Protein AF-A0A2V7XX82-F1 (afdb_monomer)

Structure (mmCIF, N/CA/C/O backbone):
data_AF-A0A2V7XX82-F1
#
_entry.id   AF-A0A2V7XX82-F1
#
loop_
_atom_site.group_PDB
_atom_site.id
_atom_site.type_symbol
_atom_site.label_atom_id
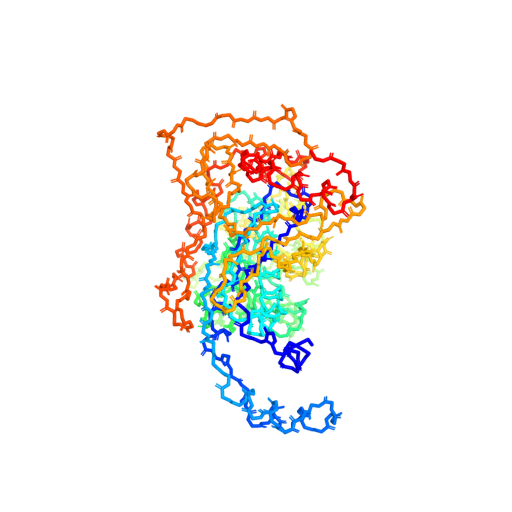_atom_site.label_alt_id
_atom_site.label_comp_id
_atom_site.label_asym_id
_atom_site.label_entity_id
_atom_site.label_seq_id
_atom_site.pdbx_PDB_ins_code
_atom_site.Cartn_x
_atom_site.Cartn_y
_atom_site.Cartn_z
_atom_site.occupancy
_atom_site.B_iso_or_equiv
_atom_site.auth_seq_id
_atom_site.auth_comp_id
_atom_site.auth_asym_id
_atom_site.auth_atom_id
_atom_site.pdbx_PDB_model_num
ATOM 1 N N . MET A 1 1 ? -18.265 -14.428 17.855 1.00 93.44 1 MET A N 1
ATOM 2 C CA . MET A 1 1 ? -18.235 -13.269 18.781 1.00 93.44 1 MET A CA 1
ATOM 3 C C . MET A 1 1 ? -19.497 -12.427 18.687 1.00 93.44 1 MET A C 1
ATOM 5 O O . MET A 1 1 ? -20.128 -12.269 19.720 1.00 93.44 1 MET A O 1
ATOM 9 N N . ALA A 1 2 ? -19.913 -11.972 17.496 1.00 95.81 2 ALA A N 1
ATOM 10 C CA . ALA A 1 2 ? -21.156 -11.205 17.305 1.00 95.81 2 ALA A CA 1
ATOM 11 C C . ALA A 1 2 ? -22.375 -11.819 18.026 1.00 95.81 2 ALA A C 1
ATOM 13 O O . ALA A 1 2 ? -22.954 -11.179 18.899 1.00 95.81 2 ALA A O 1
ATOM 14 N N . TYR A 1 3 ? -22.669 -13.102 17.776 1.00 97.31 3 TYR A N 1
ATOM 15 C CA . TYR A 1 3 ? -23.743 -13.819 18.478 1.00 97.31 3 TYR A CA 1
ATOM 16 C C . TYR A 1 3 ? -23.570 -13.850 20.006 1.00 97.31 3 TYR A C 1
ATOM 18 O O . TYR A 1 3 ? -24.536 -13.737 20.749 1.00 97.31 3 TYR A O 1
ATOM 26 N N . GLY A 1 4 ? -22.331 -13.954 20.496 1.00 97.62 4 GLY A N 1
ATOM 27 C CA . GLY A 1 4 ? -22.029 -13.935 21.928 1.00 97.62 4 GLY A CA 1
ATOM 28 C C . GLY A 1 4 ? -22.307 -12.577 22.576 1.00 97.62 4 GLY A C 1
ATOM 29 O O . GLY A 1 4 ? -22.871 -12.535 23.669 1.00 97.62 4 GLY A O 1
ATOM 30 N N . TYR A 1 5 ? -21.971 -11.469 21.905 1.00 97.69 5 TYR A N 1
ATOM 31 C CA . TYR A 1 5 ? -22.345 -10.129 22.370 1.00 97.69 5 TYR A CA 1
ATOM 32 C C . TYR A 1 5 ? -23.859 -9.951 22.393 1.00 97.69 5 TYR A C 1
ATOM 34 O O . TYR A 1 5 ? -24.399 -9.534 23.411 1.00 97.69 5 TYR A O 1
ATOM 42 N N . TRP A 1 6 ? -24.540 -10.363 21.326 1.00 97.56 6 TRP A N 1
ATOM 43 C CA . TRP A 1 6 ? -25.997 -10.308 21.234 1.00 97.56 6 TRP A CA 1
ATOM 44 C C . TRP A 1 6 ? -26.681 -11.115 22.344 1.00 97.56 6 TRP A C 1
ATOM 46 O O . TRP A 1 6 ? -27.465 -10.586 23.125 1.00 97.56 6 TRP A O 1
ATOM 56 N N . ARG A 1 7 ? -26.284 -12.378 22.527 1.00 96.88 7 ARG A N 1
ATOM 57 C CA . ARG A 1 7 ? -26.853 -13.271 23.549 1.00 96.88 7 ARG A CA 1
ATOM 58 C C . ARG A 1 7 ? -26.525 -12.838 24.982 1.00 96.88 7 ARG A C 1
ATOM 60 O O . ARG A 1 7 ? -27.228 -13.230 25.907 1.00 96.88 7 ARG A O 1
ATOM 67 N N . SER A 1 8 ? -25.468 -12.050 25.185 1.00 96.88 8 SER A N 1
ATOM 68 C CA . SER A 1 8 ? -25.118 -11.474 26.494 1.00 96.88 8 SER A CA 1
ATOM 69 C C . SER A 1 8 ? -25.683 -10.067 26.722 1.00 96.88 8 SER A C 1
ATOM 71 O O . SER A 1 8 ? -25.389 -9.470 27.757 1.00 96.88 8 SER A O 1
ATOM 73 N N . GLY A 1 9 ? -26.484 -9.535 25.789 1.00 95.81 9 GLY A N 1
ATOM 74 C CA . GLY A 1 9 ? -27.060 -8.189 25.881 1.00 95.81 9 GLY A CA 1
ATOM 75 C C . GLY A 1 9 ? -26.019 -7.070 25.805 1.00 95.81 9 GLY A C 1
ATOM 76 O O . GLY A 1 9 ? -26.226 -5.995 26.364 1.00 95.81 9 GLY A O 1
ATOM 77 N N . LYS A 1 10 ? -24.871 -7.341 25.175 1.00 96.19 10 LYS A N 1
ATOM 78 C CA . LYS A 1 10 ? -23.756 -6.399 25.000 1.00 96.19 10 LYS A CA 1
ATOM 79 C C . LYS A 1 10 ? -23.666 -5.816 23.601 1.00 96.19 10 LYS A C 1
ATOM 81 O O . LYS A 1 10 ? -22.853 -4.931 23.386 1.00 96.19 10 LYS A O 1
ATOM 86 N N . ASP A 1 11 ? -24.459 -6.298 22.651 1.00 94.69 11 ASP A N 1
ATOM 87 C CA . ASP A 1 11 ? -24.447 -5.875 21.246 1.00 94.69 11 ASP A CA 1
ATOM 88 C C . ASP A 1 11 ? -24.570 -4.359 21.054 1.00 94.69 11 ASP A C 1
ATOM 90 O O . ASP A 1 11 ? -24.011 -3.828 20.095 1.00 94.69 11 ASP A O 1
ATOM 94 N N . ARG A 1 12 ? -25.244 -3.679 21.990 1.00 93.38 12 ARG A N 1
ATOM 95 C CA . ARG A 1 12 ? -25.478 -2.228 21.989 1.00 93.38 12 ARG A CA 1
ATOM 96 C C . ARG A 1 12 ? -24.470 -1.415 22.800 1.00 93.38 12 ARG A C 1
ATOM 98 O O . ARG A 1 12 ? -24.608 -0.197 22.848 1.00 93.38 12 ARG A O 1
ATOM 105 N N . ASP A 1 13 ? -23.507 -2.053 23.465 1.00 98.00 13 ASP A N 1
ATOM 106 C CA . ASP A 1 13 ? -22.412 -1.318 24.099 1.00 98.00 13 ASP A CA 1
ATOM 107 C C . ASP A 1 13 ? -21.611 -0.632 22.983 1.00 98.00 13 ASP A C 1
ATOM 109 O O . ASP A 1 13 ? -21.138 -1.304 22.062 1.00 98.00 13 ASP A O 1
ATOM 113 N N . ASP A 1 14 ? -21.434 0.686 23.057 1.00 98.44 14 ASP A N 1
ATOM 114 C CA . ASP A 1 14 ? -20.530 1.369 22.139 1.00 98.44 14 ASP A CA 1
ATOM 115 C C . ASP A 1 14 ? -19.093 0.958 22.460 1.00 98.44 14 ASP A C 1
ATOM 117 O O . ASP A 1 14 ? -18.689 0.877 23.622 1.00 98.44 14 ASP A O 1
ATOM 121 N N . ALA A 1 15 ? -18.296 0.713 21.434 1.00 98.50 15 ALA A N 1
ATOM 122 C CA . ALA A 1 15 ? -16.909 0.309 21.546 1.00 98.50 15 ALA A CA 1
ATOM 123 C C . ALA A 1 15 ? -16.034 1.168 20.641 1.00 98.50 15 ALA A C 1
ATOM 125 O O . ALA A 1 15 ? -16.459 1.576 19.562 1.00 98.50 15 ALA A O 1
ATOM 126 N N . ILE A 1 16 ? -14.798 1.401 21.082 1.00 98.81 16 ILE A N 1
ATOM 127 C CA . ILE A 1 16 ? -13.757 2.035 20.275 1.00 98.81 16 ILE A CA 1
ATOM 128 C C . ILE A 1 16 ? -12.698 0.993 19.961 1.00 98.81 16 ILE A C 1
ATOM 130 O O . ILE A 1 16 ? -12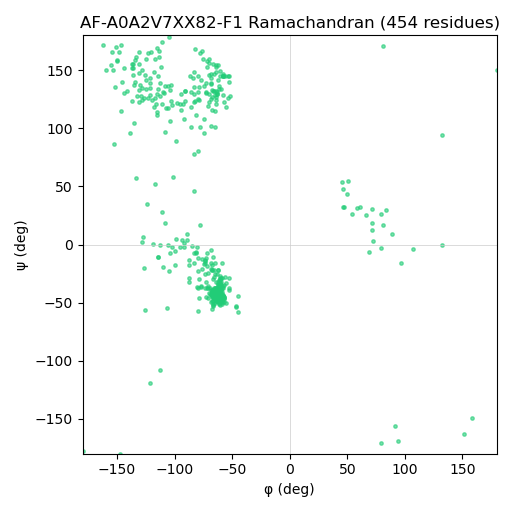.070 0.439 20.869 1.00 98.81 16 ILE A O 1
ATOM 134 N N . PHE A 1 17 ? -12.485 0.755 18.674 1.00 98.88 17 PHE A N 1
ATOM 135 C CA . PHE A 1 17 ? -11.417 -0.093 18.178 1.00 98.88 17 PHE A CA 1
ATOM 136 C C . PHE A 1 17 ? -10.449 0.688 17.300 1.00 98.88 17 PHE A C 1
ATOM 138 O O . PHE A 1 17 ? -10.845 1.598 16.575 1.00 98.88 17 PHE A O 1
ATOM 145 N N . HIS A 1 18 ? -9.184 0.275 17.332 1.00 98.81 18 HIS A N 1
ATOM 146 C CA . HIS A 1 18 ? -8.126 0.835 16.499 1.00 98.81 18 HIS A CA 1
ATOM 147 C C . HIS A 1 18 ? -7.423 -0.256 15.700 1.00 98.81 18 HIS A C 1
ATOM 149 O O . HIS A 1 18 ? -7.026 -1.275 16.271 1.00 98.81 18 HIS A O 1
ATOM 155 N N . LEU A 1 19 ? -7.221 -0.001 14.408 1.00 98.81 19 LEU A N 1
ATOM 156 C CA . LEU A 1 19 ? -6.342 -0.757 13.523 1.00 98.81 19 LEU A CA 1
ATOM 157 C C . LEU A 1 19 ? -4.980 -0.065 13.470 1.00 98.81 19 LEU A C 1
ATOM 159 O O . LEU A 1 19 ? -4.902 1.091 13.070 1.00 98.81 19 LEU A O 1
ATOM 163 N N . TYR A 1 20 ? -3.912 -0.760 13.849 1.00 98.69 20 TYR A N 1
ATOM 164 C CA . TYR A 1 20 ? -2.534 -0.256 13.779 1.00 98.69 20 TYR A CA 1
ATOM 165 C C . TYR A 1 20 ? -1.547 -1.408 13.572 1.00 98.69 20 TYR A C 1
ATOM 167 O O . TYR A 1 20 ? -1.914 -2.569 13.726 1.00 98.69 20 TYR A O 1
ATOM 175 N N . PHE A 1 21 ? -0.280 -1.123 13.278 1.00 98.25 21 PHE A N 1
ATOM 176 C CA . PHE A 1 21 ? 0.792 -2.128 13.197 1.00 98.25 21 PHE A CA 1
ATOM 177 C C . PHE A 1 21 ? 1.910 -1.830 14.202 1.00 98.25 21 PHE A C 1
ATOM 179 O O . PHE A 1 21 ? 1.933 -0.765 14.811 1.00 98.25 21 PHE A O 1
ATOM 186 N N . ARG A 1 22 ? 2.801 -2.795 14.458 1.00 95.25 22 ARG A N 1
ATOM 187 C CA . ARG A 1 22 ? 3.797 -2.697 15.549 1.00 95.25 22 ARG A CA 1
ATOM 188 C C . ARG A 1 22 ? 5.217 -2.407 15.090 1.00 95.25 22 ARG A C 1
ATOM 190 O O . ARG A 1 22 ? 6.015 -1.930 15.885 1.00 95.25 22 ARG A O 1
ATOM 197 N N . GLU A 1 23 ? 5.534 -2.714 13.841 1.00 95.75 23 GLU A N 1
ATOM 198 C CA . GLU A 1 23 ? 6.872 -2.567 13.274 1.00 95.75 23 GLU A CA 1
ATOM 199 C C . GLU A 1 23 ? 6.728 -2.167 11.808 1.00 95.75 23 GLU A C 1
ATOM 201 O O . GLU A 1 23 ? 5.832 -2.659 11.121 1.00 95.75 23 GLU A O 1
ATOM 206 N N . ASN A 1 24 ? 7.578 -1.256 11.331 1.00 97.31 24 ASN A N 1
ATOM 207 C CA . ASN A 1 24 ? 7.623 -0.960 9.902 1.00 97.31 24 ASN A CA 1
ATOM 208 C C . ASN A 1 24 ? 8.047 -2.223 9.139 1.00 97.31 24 ASN A C 1
ATOM 210 O O . ASN A 1 24 ? 8.938 -2.935 9.609 1.00 97.31 24 ASN A O 1
ATOM 214 N N . PRO A 1 25 ? 7.466 -2.496 7.961 1.00 97.88 25 PRO A N 1
ATOM 215 C CA . PRO A 1 25 ? 7.850 -3.654 7.177 1.00 97.88 25 PRO A CA 1
ATOM 216 C C . PRO A 1 25 ? 9.240 -3.463 6.553 1.00 97.88 25 PRO A C 1
ATOM 218 O O . PRO A 1 25 ? 9.701 -2.335 6.340 1.00 97.88 25 PRO A O 1
ATOM 221 N N . PHE A 1 26 ? 9.883 -4.579 6.207 1.00 97.69 26 PHE A N 1
ATOM 222 C CA . PHE A 1 26 ? 11.164 -4.645 5.490 1.00 97.69 26 PHE A CA 1
ATOM 223 C C . PHE A 1 26 ? 12.326 -3.984 6.249 1.00 97.69 26 PHE A C 1
ATOM 225 O O . PHE A 1 26 ? 13.178 -3.331 5.630 1.00 97.69 26 PHE A O 1
ATOM 232 N N . ASP A 1 27 ? 12.282 -4.045 7.587 1.00 95.44 27 ASP A N 1
ATOM 233 C CA . ASP A 1 27 ? 13.167 -3.306 8.501 1.00 95.44 27 ASP A CA 1
ATOM 234 C C . ASP A 1 27 ? 13.296 -1.814 8.124 1.00 95.44 27 ASP A C 1
ATOM 236 O O . ASP A 1 27 ? 14.343 -1.178 8.268 1.00 95.44 27 ASP A O 1
ATOM 240 N N . GLY A 1 28 ? 12.215 -1.258 7.563 1.00 96.44 28 GLY A N 1
ATOM 241 C CA . GLY A 1 28 ? 12.166 0.074 6.982 1.00 96.44 28 GLY A CA 1
ATOM 242 C C . GLY A 1 28 ? 11.962 1.192 8.002 1.00 96.44 28 GLY A C 1
ATOM 243 O O . GLY A 1 28 ? 11.621 0.982 9.166 1.00 96.44 28 GLY A O 1
ATOM 244 N N . GLY A 1 29 ? 12.146 2.431 7.545 1.00 96.88 29 GLY A N 1
ATOM 245 C CA . GLY A 1 29 ? 11.918 3.610 8.381 1.00 96.88 29 GLY A CA 1
ATOM 246 C C . GLY A 1 29 ? 10.482 4.125 8.370 1.00 96.88 29 GLY A C 1
ATOM 247 O O . GLY A 1 29 ? 10.151 4.937 9.226 1.00 96.88 29 GLY A O 1
ATOM 248 N N . TYR A 1 30 ? 9.634 3.669 7.444 1.00 98.25 30 TYR A N 1
ATOM 249 C CA . TYR A 1 30 ? 8.275 4.178 7.255 1.00 98.25 30 TYR A CA 1
ATOM 250 C C . TYR A 1 30 ? 7.346 3.138 6.613 1.00 98.25 30 TYR A C 1
ATOM 252 O O . TYR A 1 30 ? 7.813 2.166 6.016 1.00 98.25 30 TYR A O 1
ATOM 260 N N . THR A 1 31 ? 6.039 3.400 6.679 1.00 98.75 31 THR A N 1
ATOM 261 C CA . THR A 1 31 ? 4.980 2.682 5.952 1.00 98.75 31 THR A CA 1
ATOM 262 C C . THR A 1 31 ? 4.096 3.693 5.212 1.00 98.75 31 THR A C 1
ATOM 264 O O . THR A 1 31 ? 3.964 4.832 5.652 1.00 98.75 31 TH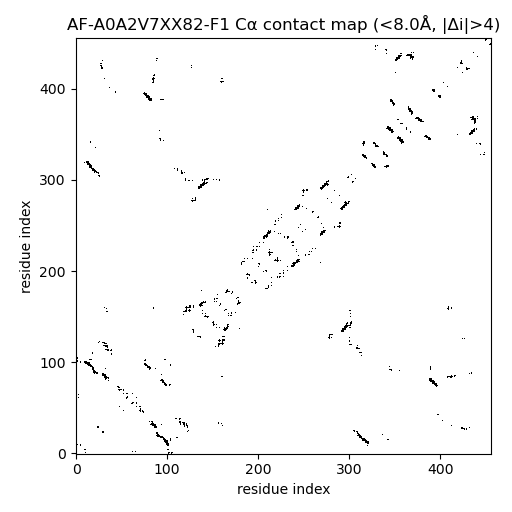R A O 1
ATOM 267 N N . ILE A 1 32 ? 3.502 3.322 4.078 1.00 98.88 32 ILE A N 1
ATOM 268 C CA . ILE A 1 32 ? 2.518 4.141 3.352 1.00 98.88 32 ILE A CA 1
ATOM 269 C C . ILE A 1 32 ? 1.120 3.585 3.608 1.00 98.88 32 ILE A C 1
ATOM 271 O O . ILE A 1 32 ? 0.869 2.420 3.313 1.00 98.88 32 ILE A O 1
ATOM 275 N N . ALA A 1 33 ? 0.205 4.414 4.115 1.00 98.88 33 ALA A N 1
ATOM 276 C CA . ALA A 1 33 ? -1.193 4.031 4.282 1.00 98.88 33 ALA A CA 1
ATOM 277 C C . ALA A 1 33 ? -1.877 3.860 2.916 1.00 98.88 33 ALA A C 1
ATOM 279 O O . ALA A 1 33 ? -1.881 4.783 2.095 1.00 98.88 33 ALA A O 1
ATOM 280 N N . ALA A 1 34 ? -2.472 2.691 2.686 1.00 98.88 34 ALA A N 1
ATOM 281 C CA . ALA A 1 34 ? -3.270 2.383 1.503 1.00 98.88 34 ALA A CA 1
ATOM 282 C C . ALA A 1 34 ? -4.373 1.357 1.825 1.00 98.88 34 ALA A C 1
ATOM 284 O O . ALA A 1 34 ? -4.276 0.601 2.794 1.00 98.88 34 ALA A O 1
ATOM 285 N N . GLY A 1 35 ? -5.419 1.336 0.998 1.00 98.50 35 GLY A N 1
ATOM 286 C CA . GLY A 1 35 ? -6.581 0.447 1.092 1.00 98.50 35 GLY A CA 1
ATOM 287 C C . GLY A 1 35 ? -7.877 1.114 1.560 1.00 98.50 35 GLY A C 1
ATOM 288 O O . GLY A 1 35 ? -8.920 0.465 1.566 1.00 98.50 35 GLY A O 1
ATOM 289 N N . LEU A 1 36 ? -7.855 2.403 1.921 1.00 98.75 36 LEU A N 1
ATOM 290 C CA . LEU A 1 36 ? -9.043 3.094 2.440 1.00 98.75 36 LEU A CA 1
ATOM 291 C C . LEU A 1 36 ? -10.196 3.139 1.427 1.00 98.75 36 LEU A C 1
ATOM 293 O O . LEU A 1 36 ? -11.342 2.957 1.823 1.00 98.75 36 LEU A O 1
ATOM 297 N N . GLU A 1 37 ? -9.921 3.337 0.135 1.00 98.25 37 GLU A N 1
ATOM 298 C CA . GLU A 1 37 ? -10.969 3.294 -0.891 1.00 98.25 37 GLU A CA 1
ATOM 299 C C . GLU A 1 37 ? -11.705 1.943 -0.919 1.00 98.25 37 GLU A C 1
ATOM 301 O O . GLU A 1 37 ? -12.931 1.904 -0.995 1.00 98.25 37 GLU A O 1
ATOM 306 N N . GLU A 1 38 ? -10.977 0.829 -0.809 1.00 97.69 38 GLU A N 1
ATOM 307 C CA . GLU A 1 38 ? -11.576 -0.511 -0.781 1.00 97.69 38 GLU A CA 1
ATOM 308 C C . GLU A 1 38 ? -12.331 -0.760 0.533 1.00 97.69 38 GLU A C 1
ATOM 310 O O . GLU A 1 38 ? -13.429 -1.314 0.512 1.00 97.69 38 GLU A O 1
ATOM 315 N N . VAL A 1 39 ? -11.814 -0.259 1.662 1.00 98.62 39 VAL A N 1
ATOM 316 C CA . VAL A 1 39 ? -12.539 -0.240 2.943 1.00 98.62 39 VAL A CA 1
ATOM 317 C C . VAL A 1 39 ? -13.869 0.503 2.815 1.00 98.62 39 VAL A C 1
ATOM 319 O O . VAL A 1 39 ? -14.890 -0.001 3.274 1.00 98.62 39 VAL A O 1
ATOM 322 N N . VAL A 1 40 ? -13.881 1.678 2.183 1.00 98.69 40 VAL A N 1
ATOM 323 C CA . VAL A 1 40 ? -15.104 2.465 1.975 1.00 98.69 40 VAL A CA 1
ATOM 324 C C . VAL A 1 40 ? -16.120 1.677 1.149 1.00 98.69 40 VAL A C 1
ATOM 326 O O . VAL A 1 40 ? -17.261 1.545 1.583 1.00 98.69 40 VAL A O 1
ATOM 329 N N . ARG A 1 41 ? -15.702 1.086 0.021 1.00 97.44 41 ARG A N 1
ATOM 330 C CA . ARG A 1 41 ? -16.583 0.264 -0.829 1.00 97.44 41 ARG A CA 1
ATOM 331 C C . ARG A 1 41 ? -17.143 -0.953 -0.080 1.00 97.44 41 ARG A C 1
ATOM 333 O O . ARG A 1 41 ? -18.327 -1.264 -0.211 1.00 97.44 41 ARG A O 1
ATOM 340 N N . TYR A 1 42 ? -16.316 -1.624 0.724 1.00 98.00 42 TYR A N 1
ATOM 341 C CA . TYR A 1 42 ? -16.746 -2.738 1.575 1.00 98.00 42 TYR A CA 1
ATOM 342 C C . TYR A 1 42 ? -17.800 -2.294 2.600 1.00 98.00 42 TYR A C 1
ATOM 344 O O . TYR A 1 42 ? -18.836 -2.934 2.742 1.00 98.00 42 TYR A O 1
ATOM 352 N N . LEU A 1 43 ? -17.569 -1.175 3.287 1.00 98.31 43 LEU A N 1
ATOM 353 C CA . LEU A 1 43 ? -18.476 -0.669 4.319 1.00 98.31 43 LEU A CA 1
ATOM 354 C C . LEU A 1 43 ? -19.806 -0.158 3.747 1.00 98.31 43 LEU A C 1
ATOM 356 O O . LEU A 1 43 ? -20.845 -0.387 4.357 1.00 98.31 43 LEU A O 1
ATOM 360 N N . GLU A 1 44 ? -19.794 0.491 2.578 1.00 97.69 44 GLU A N 1
ATOM 361 C CA . GLU A 1 44 ? -21.013 0.944 1.884 1.00 97.69 44 GLU A CA 1
ATOM 362 C C . GLU A 1 44 ? -21.888 -0.225 1.404 1.00 97.69 44 GLU A C 1
ATOM 364 O O . GLU A 1 44 ? -23.105 -0.081 1.301 1.00 97.69 44 GLU A O 1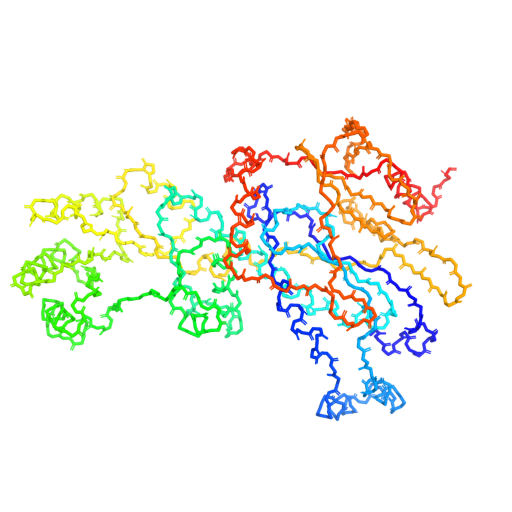
ATOM 369 N N . SER A 1 45 ? -21.280 -1.382 1.130 1.00 96.25 45 SER A N 1
ATOM 370 C CA . SER A 1 45 ? -21.973 -2.598 0.688 1.00 96.25 45 SER A CA 1
ATOM 371 C C . SER A 1 45 ? -22.220 -3.610 1.810 1.00 96.25 45 SER A C 1
ATOM 373 O O . SER A 1 45 ? -22.736 -4.695 1.544 1.00 96.25 45 SER A O 1
ATOM 375 N N . LEU A 1 46 ? -21.886 -3.272 3.062 1.00 96.88 46 LEU A N 1
ATOM 376 C CA . LEU A 1 46 ? -21.999 -4.182 4.197 1.00 96.88 46 LEU A CA 1
ATOM 377 C C . LEU A 1 46 ? -23.468 -4.477 4.531 1.00 96.88 46 LEU A C 1
ATOM 379 O O . LEU A 1 46 ? -24.152 -3.692 5.192 1.00 96.88 46 LEU A O 1
ATOM 383 N N . GLN A 1 47 ? -23.922 -5.651 4.113 1.00 96.81 47 GLN A N 1
ATOM 384 C CA . GLN A 1 47 ? -25.228 -6.216 4.429 1.00 96.81 47 GLN A CA 1
ATOM 385 C C . GLN A 1 47 ? -25.147 -7.742 4.349 1.00 96.81 47 GLN A C 1
ATOM 387 O O . GLN A 1 47 ? -24.367 -8.273 3.561 1.00 96.81 47 GLN A O 1
ATOM 392 N N . PHE A 1 48 ? -25.956 -8.441 5.143 1.00 97.56 48 PHE A N 1
ATOM 393 C CA . PHE A 1 48 ? -26.105 -9.889 5.015 1.00 97.56 48 PHE A CA 1
ATOM 394 C C . PHE A 1 48 ? -27.162 -10.187 3.954 1.00 97.56 48 PHE A C 1
ATOM 396 O O . PHE A 1 48 ? -28.316 -9.775 4.089 1.00 97.56 48 PHE A O 1
ATOM 403 N N . GLY A 1 49 ? -26.757 -10.867 2.882 1.00 96.75 49 GLY A N 1
ATOM 404 C CA . GLY A 1 49 ? -27.666 -11.327 1.842 1.00 96.75 49 GLY A CA 1
ATOM 405 C C . GLY A 1 49 ? -28.460 -12.556 2.281 1.00 96.75 49 GLY A C 1
ATOM 406 O O . GLY A 1 49 ? -28.123 -13.226 3.258 1.00 96.75 49 GLY A O 1
ATOM 407 N N . ARG A 1 50 ? -29.509 -12.891 1.522 1.00 97.19 50 ARG A N 1
ATOM 408 C CA . ARG A 1 50 ? -30.320 -14.083 1.800 1.00 97.19 50 ARG A CA 1
ATOM 409 C C . ARG A 1 50 ? -29.476 -15.362 1.788 1.00 97.19 50 ARG A C 1
ATOM 411 O O . ARG A 1 50 ? -29.578 -16.152 2.720 1.00 97.19 50 ARG A O 1
ATOM 418 N N . ASP A 1 51 ? -28.597 -15.497 0.798 1.00 98.12 51 ASP A N 1
ATOM 419 C CA . ASP A 1 51 ? -27.708 -16.654 0.655 1.00 98.12 51 ASP A CA 1
ATOM 420 C C . ASP A 1 51 ? -26.733 -16.786 1.841 1.00 98.12 51 ASP A C 1
ATOM 422 O O . ASP A 1 51 ? -26.480 -17.896 2.312 1.00 98.12 51 ASP A O 1
ATOM 426 N N . ASP A 1 52 ? -26.235 -15.663 2.381 1.00 97.69 52 ASP A N 1
ATOM 427 C CA . ASP A 1 52 ? -25.373 -15.659 3.571 1.00 97.69 52 ASP A CA 1
ATOM 428 C C . ASP A 1 52 ? -26.130 -16.185 4.796 1.00 97.69 52 ASP A C 1
ATOM 430 O O . ASP A 1 52 ? -25.619 -17.013 5.551 1.00 97.69 52 ASP A O 1
ATOM 434 N N . LEU A 1 53 ? -27.362 -15.707 4.998 1.00 98.25 53 LEU A N 1
ATOM 435 C CA . LEU A 1 53 ? -28.210 -16.093 6.126 1.00 98.25 53 LEU A CA 1
ATOM 436 C C . LEU A 1 53 ? -28.648 -17.557 6.032 1.00 98.25 53 LEU A C 1
ATOM 438 O O . LEU A 1 53 ? -28.604 -18.267 7.038 1.00 98.25 53 LEU A O 1
ATOM 442 N N . ASP A 1 54 ? -29.017 -18.018 4.835 1.00 98.25 54 ASP A N 1
ATOM 443 C CA . ASP A 1 54 ? -29.370 -19.415 4.582 1.00 98.25 54 ASP A CA 1
ATOM 444 C C . ASP A 1 54 ? -28.164 -20.331 4.853 1.00 98.25 54 ASP A C 1
ATOM 446 O O . ASP A 1 54 ? -28.300 -21.353 5.530 1.00 98.25 54 ASP A O 1
ATOM 450 N N . PHE A 1 55 ? -26.955 -19.932 4.439 1.00 98.44 55 PHE A N 1
ATOM 451 C CA . PHE A 1 55 ? -25.734 -20.649 4.802 1.00 98.44 55 PHE A CA 1
ATOM 452 C C . PHE A 1 55 ? -25.495 -20.661 6.319 1.00 98.44 55 PHE A C 1
ATOM 454 O O . PHE A 1 55 ? -25.269 -21.728 6.894 1.00 98.44 55 PHE A O 1
ATOM 461 N N . LEU A 1 56 ? -25.581 -19.515 7.000 1.00 98.19 56 LEU A N 1
ATOM 462 C CA . LEU A 1 56 ? -25.378 -19.439 8.452 1.00 98.19 56 LEU A CA 1
ATOM 463 C C . LEU A 1 56 ? -26.387 -20.296 9.231 1.00 98.19 56 LEU A C 1
ATOM 465 O O . LEU A 1 56 ? -26.017 -20.881 10.254 1.00 98.19 56 LEU A O 1
ATOM 469 N N . ALA A 1 57 ? -27.626 -20.416 8.745 1.00 98.06 57 ALA A N 1
ATOM 470 C CA . ALA A 1 57 ? -28.638 -21.299 9.321 1.00 98.06 57 ALA A CA 1
ATOM 471 C C . ALA A 1 57 ? -28.213 -22.776 9.268 1.00 98.06 57 ALA A C 1
ATOM 473 O O . ALA A 1 57 ? -28.383 -23.500 10.251 1.00 98.06 57 ALA A O 1
ATOM 474 N N . THR A 1 58 ? -27.581 -23.217 8.171 1.00 98.31 58 THR A N 1
ATOM 475 C CA . THR A 1 58 ? -27.135 -24.618 8.003 1.00 98.31 58 THR A CA 1
ATOM 476 C C . THR A 1 58 ? -26.089 -25.050 9.034 1.00 98.31 58 THR A C 1
ATOM 478 O O . THR A 1 58 ? -25.956 -26.240 9.323 1.00 98.31 58 THR A O 1
ATOM 481 N N . LEU A 1 59 ? -25.373 -24.095 9.639 1.00 97.81 59 LEU A N 1
ATOM 482 C CA . LEU A 1 59 ? -24.361 -24.379 10.655 1.00 97.81 59 LEU A CA 1
ATOM 483 C C . LEU A 1 59 ? -24.971 -24.830 11.991 1.00 97.81 59 LEU A C 1
ATOM 485 O O . LEU A 1 59 ? -24.257 -25.410 12.804 1.00 97.81 59 LEU A O 1
ATOM 489 N N . ASN A 1 60 ? -26.265 -24.578 12.239 1.00 96.25 60 ASN A N 1
ATOM 490 C CA . ASN A 1 60 ? -26.955 -24.880 13.505 1.00 96.25 60 ASN A CA 1
ATOM 491 C C . ASN A 1 60 ? -26.270 -24.281 14.757 1.00 96.25 60 ASN A C 1
ATOM 493 O O . ASN A 1 60 ? -26.398 -24.801 15.865 1.00 96.25 60 ASN A O 1
ATOM 497 N N . LEU A 1 61 ? -25.527 -23.180 14.588 1.00 97.19 61 LEU A N 1
ATOM 498 C CA . LEU A 1 61 ? -24.812 -22.480 15.668 1.00 97.19 61 LEU A CA 1
ATOM 499 C C . LEU A 1 61 ? -25.554 -21.239 16.188 1.00 97.19 61 LEU A C 1
ATOM 501 O O . LEU A 1 61 ? -25.227 -20.730 17.262 1.00 97.19 61 LEU A O 1
ATOM 505 N N . PHE A 1 62 ? -26.520 -20.730 15.424 1.00 97.50 62 PHE A N 1
ATOM 506 C CA . PHE A 1 62 ? -27.148 -19.427 15.632 1.00 97.50 62 PHE A CA 1
ATOM 507 C C . PHE A 1 62 ? -28.666 -19.565 15.740 1.00 97.50 62 PHE A C 1
ATOM 509 O O . PHE A 1 62 ? -29.265 -20.363 15.024 1.00 97.50 62 PHE A O 1
ATOM 516 N N . SER A 1 63 ? -29.291 -18.795 16.636 1.00 97.50 63 SER A N 1
ATOM 517 C CA . SER A 1 63 ? -30.752 -18.758 16.740 1.00 97.50 63 SER A CA 1
ATOM 518 C C . SER A 1 63 ? -31.373 -18.018 15.555 1.00 97.50 63 SER A C 1
ATOM 520 O O . SER A 1 63 ? -30.773 -17.091 15.010 1.00 97.50 63 SER A O 1
ATOM 522 N N . GLU A 1 64 ? -32.614 -18.362 15.208 1.00 96.88 64 GLU A N 1
ATOM 523 C CA . GLU A 1 64 ? -33.355 -17.650 14.160 1.00 96.88 64 GLU A CA 1
ATOM 524 C C . GLU A 1 64 ? -33.505 -16.150 14.453 1.00 96.88 64 GLU A C 1
ATOM 526 O O . GLU A 1 64 ? -33.402 -15.334 13.543 1.00 96.88 64 GLU A O 1
ATOM 531 N N . ASP A 1 65 ? -33.701 -15.771 15.721 1.00 97.50 65 ASP A N 1
ATOM 532 C CA . ASP A 1 65 ? -33.767 -14.362 16.133 1.00 97.50 65 ASP A CA 1
ATOM 533 C C . ASP A 1 65 ? -32.476 -13.604 15.819 1.00 97.50 65 ASP A C 1
ATOM 535 O O . ASP A 1 65 ? -32.516 -12.442 15.418 1.00 97.50 65 ASP A O 1
ATOM 539 N N . PHE A 1 66 ? -31.323 -14.258 15.979 1.00 98.00 66 PHE A N 1
ATOM 540 C CA . PHE A 1 66 ? -30.050 -13.644 15.638 1.00 98.00 66 PHE A CA 1
ATOM 541 C C . PHE A 1 66 ? -29.866 -13.530 14.125 1.00 98.00 66 PHE A C 1
ATOM 543 O O . PHE A 1 66 ? -29.354 -12.519 13.656 1.00 98.00 66 PHE A O 1
ATOM 550 N N . LEU A 1 67 ? -30.310 -14.524 13.351 1.00 98.12 67 LEU A N 1
ATOM 551 C CA . LEU A 1 67 ? -30.273 -14.440 11.889 1.00 98.12 67 LEU A CA 1
ATOM 552 C C . LEU A 1 67 ? -31.161 -13.296 11.373 1.00 98.12 67 LEU A C 1
ATOM 554 O O . LEU A 1 67 ? -30.702 -12.515 10.545 1.00 98.12 67 LEU A O 1
ATOM 558 N N . ARG A 1 68 ? -32.365 -13.116 11.936 1.00 96.94 68 ARG A N 1
ATOM 559 C CA . ARG A 1 68 ? -33.218 -11.940 11.671 1.00 96.94 68 ARG A CA 1
ATOM 560 C C . ARG A 1 68 ? -32.524 -10.631 12.054 1.00 96.94 68 ARG A C 1
ATOM 562 O O . ARG A 1 68 ? -32.554 -9.664 11.305 1.00 96.94 68 ARG A O 1
ATOM 569 N N . HIS A 1 69 ? -31.830 -10.606 13.192 1.00 96.50 69 HIS A N 1
ATOM 570 C CA . HIS A 1 69 ? -31.041 -9.440 13.593 1.00 96.50 69 HIS A CA 1
ATOM 571 C C . HIS A 1 69 ? -29.917 -9.100 12.594 1.00 96.50 69 HIS A C 1
ATOM 573 O O . HIS A 1 69 ? -29.636 -7.921 12.384 1.00 96.50 69 HIS A O 1
ATOM 579 N N . LEU A 1 70 ? -29.275 -10.101 11.978 1.00 97.56 70 LEU A N 1
ATOM 580 C CA . LEU A 1 70 ? -28.260 -9.886 10.941 1.00 97.56 70 LEU A CA 1
ATOM 581 C C . LEU A 1 70 ? -28.859 -9.377 9.621 1.00 97.56 70 LEU A C 1
ATOM 583 O O . LEU A 1 70 ? -28.230 -8.550 8.965 1.00 97.56 70 LEU A O 1
ATOM 587 N N . GLU A 1 71 ? -30.057 -9.829 9.248 1.00 97.31 71 GLU A N 1
ATOM 588 C CA . GLU A 1 71 ? -30.782 -9.371 8.049 1.00 97.31 71 GLU A CA 1
ATOM 589 C C . GLU A 1 71 ? -31.019 -7.849 8.067 1.00 97.31 71 GLU A C 1
ATOM 591 O O . GLU A 1 71 ? -30.748 -7.137 7.090 1.00 97.31 71 GLU A O 1
ATOM 596 N N . ASP A 1 72 ? -31.430 -7.330 9.225 1.00 95.50 72 ASP A N 1
ATOM 597 C CA . ASP A 1 72 ? -31.686 -5.904 9.450 1.00 95.50 72 ASP A CA 1
ATOM 598 C C . ASP A 1 72 ? -30.417 -5.090 9.744 1.00 95.50 72 ASP A C 1
ATOM 600 O O . ASP A 1 72 ? -30.460 -3.857 9.821 1.00 95.50 72 ASP A O 1
ATOM 604 N N . LEU A 1 73 ? -29.266 -5.748 9.919 1.00 96.31 73 LEU A N 1
ATOM 605 C CA . LEU A 1 73 ? -28.029 -5.075 10.288 1.00 96.31 73 LEU A CA 1
ATOM 606 C C . LEU A 1 73 ? -27.601 -4.125 9.170 1.00 96.31 73 LEU A C 1
ATOM 608 O O . LEU A 1 73 ? -27.348 -4.522 8.032 1.00 96.31 73 LEU A O 1
ATOM 612 N N . ARG A 1 74 ? -27.484 -2.845 9.516 1.00 96.06 74 ARG A N 1
ATOM 613 C CA . ARG A 1 74 ? -26.854 -1.814 8.692 1.00 96.06 74 ARG A CA 1
ATOM 614 C C . ARG A 1 74 ? -25.772 -1.136 9.505 1.00 96.06 74 ARG A C 1
ATOM 616 O O . ARG A 1 74 ? -25.914 -0.987 10.721 1.00 96.06 74 ARG A O 1
ATOM 623 N N . LEU A 1 75 ? -24.695 -0.741 8.830 1.00 97.44 75 LEU A N 1
ATOM 624 C CA . LEU A 1 75 ? -23.610 -0.016 9.472 1.00 97.44 75 LEU A CA 1
ATOM 625 C C . LEU A 1 75 ? -24.164 1.269 10.101 1.00 97.44 75 LEU A C 1
ATOM 627 O O . LEU A 1 75 ? -24.838 2.049 9.435 1.00 97.44 75 LEU A O 1
ATOM 631 N N . THR A 1 76 ? -23.869 1.485 11.377 1.00 97.94 76 THR A N 1
ATOM 632 C CA . THR A 1 76 ? -24.170 2.721 12.113 1.00 97.94 76 THR A CA 1
ATOM 633 C C . THR A 1 76 ? -22.941 3.277 12.827 1.00 97.94 76 THR A C 1
ATOM 635 O O . THR A 1 76 ? -23.036 4.303 13.494 1.00 97.94 76 THR A O 1
ATOM 638 N N . CYS A 1 77 ? -21.782 2.629 12.677 1.00 98.56 77 CYS A N 1
ATOM 639 C CA . CYS A 1 77 ? -20.530 3.084 13.265 1.00 98.56 77 CYS A CA 1
ATOM 640 C C . CYS A 1 77 ? -20.058 4.420 12.669 1.00 98.56 77 CYS A C 1
ATOM 642 O O . CYS A 1 77 ? -20.212 4.688 11.472 1.00 98.56 77 CYS A O 1
ATOM 644 N N . ASP A 1 78 ? -19.407 5.217 13.510 1.00 98.88 78 ASP A N 1
ATOM 645 C CA . ASP A 1 78 ? -18.506 6.283 13.097 1.00 98.88 78 ASP A CA 1
ATOM 646 C C . ASP A 1 78 ? -17.131 5.676 12.808 1.00 98.88 78 ASP A C 1
ATOM 648 O O . ASP A 1 78 ? -16.631 4.833 13.558 1.00 98.88 78 ASP A O 1
ATOM 652 N N . ILE A 1 79 ? -16.514 6.091 11.705 1.00 98.88 79 ILE A N 1
ATOM 653 C CA . ILE A 1 79 ? -15.199 5.594 11.296 1.00 98.88 79 ILE A CA 1
ATOM 654 C C . ILE A 1 79 ? -14.325 6.781 10.929 1.00 98.88 79 ILE A C 1
ATOM 656 O O . ILE A 1 79 ? -14.720 7.609 10.107 1.00 98.88 79 ILE A O 1
ATOM 660 N N . ASP A 1 80 ? -13.140 6.840 11.525 1.00 98.94 80 ASP A N 1
ATOM 661 C CA . ASP A 1 80 ? -12.069 7.763 11.165 1.00 98.94 80 ASP A CA 1
ATOM 662 C C . ASP A 1 80 ? -10.886 6.973 10.615 1.00 98.94 80 ASP A C 1
ATOM 664 O O . ASP A 1 80 ? -10.601 5.871 11.086 1.00 98.94 80 ASP A O 1
ATOM 668 N N . ALA A 1 81 ? -10.171 7.517 9.638 1.00 98.88 81 ALA A N 1
ATOM 669 C CA . ALA A 1 81 ? -8.986 6.863 9.096 1.00 98.88 81 ALA A CA 1
ATOM 670 C C . ALA A 1 81 ? -7.962 7.874 8.592 1.00 98.88 81 ALA A C 1
ATOM 672 O O . ALA A 1 81 ? -8.298 9.016 8.278 1.00 98.88 81 ALA A O 1
ATOM 673 N N . MET A 1 82 ? -6.712 7.435 8.487 1.00 98.75 82 MET A N 1
ATOM 674 C CA . MET A 1 82 ? -5.677 8.203 7.809 1.00 98.75 82 MET A CA 1
ATOM 675 C C . MET A 1 82 ? -5.902 8.176 6.287 1.00 98.75 82 MET A C 1
ATOM 677 O O . MET A 1 82 ? -6.060 7.088 5.726 1.00 98.75 82 MET A O 1
ATOM 681 N N . PRO A 1 83 ? -5.885 9.331 5.589 1.00 98.69 83 PRO A N 1
ATOM 682 C CA . PRO A 1 83 ? -5.996 9.368 4.131 1.00 98.69 83 PRO A CA 1
ATOM 683 C C . PRO A 1 83 ? -4.893 8.553 3.441 1.00 98.69 83 PRO A C 1
ATOM 685 O O . PRO A 1 83 ? -3.744 8.554 3.896 1.00 98.69 83 PRO A O 1
ATOM 688 N N . GLU A 1 84 ? -5.200 7.908 2.312 1.00 98.81 84 GLU A N 1
ATOM 689 C CA . GLU A 1 84 ? -4.202 7.134 1.557 1.00 98.81 84 GLU A CA 1
ATOM 690 C C . GLU A 1 84 ? -3.040 8.010 1.074 1.00 98.81 84 GLU A C 1
ATOM 692 O O . GLU A 1 84 ? -3.192 9.202 0.805 1.00 98.81 84 GLU A O 1
ATOM 697 N N . GLY A 1 85 ? -1.854 7.413 0.965 1.00 98.69 85 GLY A N 1
ATOM 698 C CA . GLY A 1 85 ? -0.618 8.128 0.647 1.00 98.69 85 GLY A CA 1
ATOM 699 C C . GLY A 1 85 ? -0.007 8.855 1.848 1.00 98.69 85 GLY A C 1
ATOM 700 O O . GLY A 1 85 ? 1.079 9.415 1.736 1.00 98.69 85 GLY A O 1
ATOM 701 N N . THR A 1 86 ? -0.646 8.836 3.018 1.00 98.75 86 THR A N 1
ATOM 702 C CA . THR A 1 86 ? -0.018 9.311 4.258 1.00 98.75 86 THR A CA 1
ATOM 703 C C . THR A 1 86 ? 1.129 8.375 4.648 1.00 98.75 86 THR A C 1
ATOM 705 O O . THR A 1 86 ? 0.973 7.154 4.630 1.00 98.75 86 THR A O 1
ATOM 708 N N . VAL A 1 87 ? 2.292 8.934 4.993 1.00 98.69 87 VAL A N 1
ATOM 709 C CA . VAL A 1 87 ? 3.370 8.172 5.643 1.00 98.69 87 VAL A CA 1
ATOM 710 C C . VAL A 1 87 ? 2.945 7.903 7.084 1.00 98.69 87 VAL A C 1
ATOM 712 O O . VAL A 1 87 ? 2.510 8.834 7.752 1.00 98.69 87 VAL A O 1
ATOM 715 N N . VAL A 1 88 ? 3.047 6.668 7.558 1.00 98.56 88 VAL A N 1
ATOM 716 C CA . VAL A 1 88 ? 2.570 6.229 8.877 1.00 98.56 88 VAL A CA 1
ATOM 717 C C . VAL A 1 88 ? 3.613 5.369 9.575 1.00 98.56 88 VAL A C 1
ATOM 719 O O . VAL A 1 88 ? 4.487 4.779 8.927 1.00 98.56 88 VAL A O 1
ATOM 722 N N . PHE A 1 89 ? 3.504 5.285 10.895 1.00 98.31 89 PHE A N 1
ATOM 723 C CA . PHE A 1 89 ? 4.487 4.634 11.749 1.00 98.31 89 PHE A CA 1
ATOM 724 C C . PHE A 1 89 ? 3.848 3.648 12.734 1.00 98.31 89 PHE A C 1
ATOM 726 O O . PHE A 1 89 ? 2.633 3.647 12.943 1.00 98.31 89 PHE A O 1
ATOM 733 N N . PRO A 1 90 ? 4.660 2.776 13.357 1.00 97.44 90 PRO A N 1
ATOM 734 C CA . PRO A 1 90 ? 4.170 1.839 14.350 1.00 97.44 90 PRO A CA 1
ATOM 735 C C . PRO A 1 90 ? 3.360 2.484 15.473 1.00 97.44 90 PRO A C 1
ATOM 737 O O . PRO A 1 90 ? 3.697 3.553 15.969 1.00 97.44 90 PRO A O 1
ATOM 740 N N . HIS A 1 91 ? 2.344 1.759 15.937 1.00 96.62 91 HIS A N 1
ATOM 741 C CA . HIS A 1 91 ? 1.430 2.120 17.025 1.00 96.62 91 HIS A CA 1
ATOM 742 C C . HIS A 1 91 ? 0.470 3.279 16.752 1.00 96.62 91 HIS A C 1
ATOM 744 O O . HIS A 1 91 ? -0.444 3.487 17.553 1.00 96.62 91 HIS A O 1
ATOM 750 N N . GLU A 1 92 ? 0.605 3.969 15.625 1.00 98.44 92 GLU A N 1
ATOM 751 C CA . GLU A 1 92 ? -0.367 4.954 15.170 1.00 98.44 92 GLU A CA 1
ATOM 752 C C . GLU A 1 92 ? -1.664 4.259 14.725 1.00 98.44 92 GLU A C 1
ATOM 754 O O . GLU A 1 92 ? -1.608 3.311 13.938 1.00 98.44 92 GLU A O 1
ATOM 759 N N . PRO A 1 93 ? -2.848 4.679 15.204 1.00 98.19 93 PRO A N 1
ATOM 760 C CA . PRO A 1 93 ? -4.112 4.186 14.667 1.00 98.19 93 PRO A CA 1
ATOM 761 C C . PRO A 1 93 ? -4.296 4.622 13.206 1.00 98.19 93 PRO A C 1
ATOM 763 O O . PRO A 1 93 ? -4.460 5.798 12.916 1.00 98.19 93 PRO A O 1
ATOM 766 N N . LEU A 1 94 ? -4.323 3.671 12.274 1.00 98.75 94 LEU A N 1
ATOM 767 C CA . LEU A 1 94 ? -4.619 3.924 10.858 1.00 98.75 94 LEU A CA 1
ATOM 768 C C . LEU A 1 94 ? -6.124 4.055 10.620 1.00 98.75 94 LEU A C 1
ATOM 770 O O . LEU A 1 94 ? -6.550 4.852 9.789 1.00 98.75 94 LEU A O 1
ATOM 774 N N . VAL A 1 95 ? -6.917 3.255 11.338 1.00 98.94 95 VAL A N 1
ATOM 775 C CA . VAL A 1 95 ? -8.385 3.269 11.301 1.00 98.94 95 VAL A CA 1
ATOM 776 C C . VAL A 1 95 ? -8.905 3.204 12.728 1.00 98.94 95 VAL A C 1
ATOM 778 O O . VAL A 1 95 ? -8.416 2.408 13.534 1.00 98.94 95 VAL A O 1
ATOM 781 N N . ARG A 1 96 ? -9.916 4.010 13.030 1.00 98.81 96 ARG A N 1
ATOM 782 C CA . ARG A 1 96 ? -10.648 4.021 14.291 1.00 98.81 96 ARG A CA 1
ATOM 783 C C . ARG A 1 96 ? -12.127 3.794 14.017 1.00 98.81 96 ARG A C 1
ATOM 785 O O . ARG A 1 96 ? -12.718 4.516 13.223 1.00 98.81 96 ARG A O 1
ATOM 792 N N . VAL A 1 97 ? -12.713 2.806 14.684 1.00 98.88 97 VAL A N 1
ATOM 793 C CA . VAL A 1 97 ? -14.130 2.442 14.554 1.00 98.88 97 VAL A CA 1
ATOM 794 C C . VAL A 1 97 ? -14.812 2.660 15.897 1.00 98.88 97 VAL A C 1
ATOM 796 O O . VAL A 1 97 ? -14.347 2.138 16.912 1.00 98.88 97 VAL A O 1
ATOM 799 N N . ILE A 1 98 ? -15.897 3.433 15.897 1.00 98.81 98 ILE A N 1
ATOM 800 C CA . ILE A 1 98 ? -16.673 3.809 17.079 1.00 98.81 98 ILE A CA 1
ATOM 801 C C . ILE A 1 98 ? -18.138 3.445 16.834 1.00 98.81 98 ILE A C 1
ATOM 803 O O . ILE A 1 98 ? -18.727 3.863 15.843 1.00 98.81 98 ILE A O 1
ATOM 807 N N . GLY A 1 99 ? -18.749 2.676 17.728 1.00 98.25 99 GLY A N 1
ATOM 808 C CA . GLY A 1 99 ? -20.177 2.351 17.655 1.00 98.25 99 GLY A CA 1
ATOM 809 C C . GLY A 1 99 ? -20.498 0.999 18.285 1.00 98.25 99 GLY A C 1
ATOM 810 O O . GLY A 1 99 ? -19.653 0.467 19.009 1.00 98.25 99 GLY A O 1
ATOM 811 N N . PRO A 1 100 ? -21.673 0.410 17.996 1.00 98.12 100 PRO A N 1
ATOM 812 C CA . PRO A 1 100 ? -22.101 -0.842 18.614 1.00 98.12 100 PRO A CA 1
ATOM 813 C C . PRO A 1 100 ? -21.048 -1.944 18.457 1.00 98.12 100 PRO A C 1
ATOM 815 O O . PRO A 1 100 ? -20.625 -2.256 17.339 1.00 98.12 100 PRO A O 1
ATOM 818 N N . ILE A 1 101 ? -20.631 -2.555 19.571 1.00 98.31 101 ILE A N 1
ATOM 819 C CA . ILE A 1 101 ? -19.522 -3.520 19.612 1.00 98.31 101 ILE A CA 1
ATOM 820 C C . ILE A 1 101 ? -19.728 -4.688 18.650 1.00 98.31 101 ILE A C 1
ATOM 822 O O . ILE A 1 101 ? -18.764 -5.187 18.077 1.00 98.31 101 ILE A O 1
ATOM 826 N N . LEU A 1 102 ? -20.979 -5.104 18.427 1.00 97.88 102 LEU A N 1
ATOM 827 C CA . LEU A 1 102 ? -21.301 -6.160 17.476 1.00 97.88 102 LEU A CA 1
ATOM 828 C C . LEU A 1 102 ? -20.859 -5.784 16.056 1.00 97.88 102 LEU A C 1
ATOM 830 O O . LEU A 1 102 ? -20.188 -6.580 15.402 1.00 97.88 102 LEU A O 1
ATOM 834 N N . GLN A 1 103 ? -21.186 -4.573 15.600 1.00 97.81 103 GLN A N 1
ATOM 835 C CA . GLN A 1 103 ? -20.821 -4.093 14.265 1.00 97.81 103 GLN A CA 1
ATOM 836 C C . GLN A 1 103 ? -19.319 -3.815 14.167 1.00 97.81 103 GLN A C 1
ATOM 838 O O . GLN A 1 103 ? -18.662 -4.294 13.242 1.00 97.81 103 GLN A O 1
ATOM 843 N N . ALA A 1 104 ? -18.758 -3.125 15.167 1.00 98.19 104 ALA A N 1
ATOM 844 C CA . ALA A 1 104 ? -17.331 -2.811 15.225 1.00 98.19 104 ALA A CA 1
ATOM 845 C C . ALA A 1 104 ? -16.448 -4.074 15.253 1.00 98.19 104 ALA A C 1
ATOM 847 O O . ALA A 1 104 ? -15.308 -4.039 14.790 1.00 98.19 104 ALA A O 1
ATOM 848 N N . GLN A 1 105 ? -16.977 -5.193 15.760 1.00 98.25 105 GLN A N 1
ATOM 849 C CA . GLN A 1 105 ? -16.307 -6.490 15.761 1.00 98.25 105 GLN A CA 1
ATOM 850 C C . GLN A 1 105 ? -16.412 -7.228 14.418 1.00 98.25 105 GLN A C 1
ATOM 852 O O . GLN A 1 105 ? -15.463 -7.918 14.046 1.00 98.25 105 GLN A O 1
ATOM 857 N N . ILE A 1 106 ? -17.540 -7.125 13.703 1.00 97.69 106 ILE A N 1
ATOM 858 C CA . ILE A 1 106 ? -17.739 -7.800 12.405 1.00 97.69 106 ILE A CA 1
ATOM 859 C C . ILE A 1 106 ? -16.766 -7.258 11.354 1.00 97.69 106 ILE A C 1
ATOM 861 O O . ILE A 1 106 ? -16.210 -8.027 10.572 1.00 97.69 106 ILE A O 1
ATOM 865 N N . VAL A 1 107 ? -16.515 -5.948 11.355 1.00 98.50 107 VAL A N 1
ATOM 866 C CA . VAL A 1 107 ? -15.665 -5.310 10.338 1.00 98.50 107 VAL A CA 1
ATOM 867 C C . VAL A 1 107 ? -14.167 -5.586 10.517 1.00 98.50 107 VAL A C 1
ATOM 869 O O . VAL A 1 107 ? -13.416 -5.424 9.558 1.00 98.50 107 VAL A O 1
ATOM 872 N N . GLU A 1 108 ? -13.721 -6.046 11.695 1.00 98.69 108 GLU A N 1
ATOM 873 C CA . GLU A 1 108 ? -12.300 -6.252 12.034 1.00 98.69 108 GLU A CA 1
ATOM 874 C C . GLU A 1 108 ? -11.525 -6.996 10.938 1.00 98.69 108 GLU A C 1
ATOM 876 O O . GLU A 1 108 ? -10.475 -6.535 10.486 1.00 98.69 108 GLU A O 1
ATOM 881 N N . THR A 1 109 ? -12.033 -8.153 10.510 1.00 98.62 109 THR A N 1
ATOM 882 C CA . THR A 1 109 ? -11.295 -9.053 9.618 1.00 98.62 109 THR A CA 1
ATOM 883 C C . THR A 1 109 ? -11.088 -8.449 8.233 1.00 98.62 109 THR A C 1
ATOM 885 O O . THR A 1 109 ? -9.974 -8.500 7.712 1.00 98.62 109 THR A O 1
ATOM 888 N N . ALA A 1 110 ? -12.128 -7.845 7.656 1.00 98.38 110 ALA A N 1
ATOM 889 C CA . ALA A 1 110 ? -12.043 -7.215 6.342 1.00 98.38 110 ALA A CA 1
ATOM 890 C C . ALA A 1 110 ? -11.119 -5.990 6.371 1.00 98.38 110 ALA A C 1
ATOM 892 O O . ALA A 1 110 ? -10.234 -5.870 5.524 1.00 98.38 110 ALA A O 1
ATOM 893 N N . LEU A 1 111 ? -11.248 -5.132 7.394 1.00 98.81 111 LEU A N 1
ATOM 894 C CA . LEU A 1 111 ? -10.377 -3.965 7.561 1.00 98.81 111 LEU A CA 1
ATOM 895 C C . LEU A 1 111 ? -8.903 -4.376 7.675 1.00 98.81 111 LEU A C 1
ATOM 897 O O . LEU A 1 111 ? -8.047 -3.792 7.011 1.00 98.81 111 LEU A O 1
ATOM 901 N N . LEU A 1 112 ? -8.602 -5.404 8.478 1.00 98.88 112 LEU A N 1
ATOM 902 C CA . LEU A 1 112 ? -7.247 -5.937 8.600 1.00 98.88 112 LEU A CA 1
ATOM 903 C C . LEU A 1 112 ? -6.735 -6.506 7.282 1.00 98.88 112 LEU A C 1
ATOM 905 O O . LEU A 1 112 ? -5.581 -6.260 6.948 1.00 98.88 112 LEU A O 1
ATOM 909 N N . ASN A 1 113 ? -7.548 -7.263 6.548 1.00 98.56 113 ASN A N 1
ATOM 910 C CA . ASN A 1 113 ? -7.124 -7.854 5.283 1.00 98.56 113 ASN A CA 1
ATOM 911 C C . ASN A 1 113 ? -6.748 -6.772 4.256 1.00 98.56 113 ASN A C 1
ATOM 913 O O . ASN A 1 113 ? -5.637 -6.796 3.724 1.00 98.56 113 ASN A O 1
ATOM 917 N N . ILE A 1 114 ? -7.628 -5.787 4.068 1.00 98.69 114 ILE A N 1
ATOM 918 C CA . ILE A 1 114 ? -7.470 -4.719 3.077 1.00 98.69 114 ILE A CA 1
ATOM 919 C C . ILE A 1 114 ? -6.294 -3.797 3.435 1.00 98.69 114 ILE A C 1
ATOM 921 O O . ILE A 1 114 ? -5.363 -3.634 2.642 1.00 98.69 114 ILE A O 1
ATOM 925 N N . ILE A 1 115 ? -6.301 -3.215 4.643 1.00 98.81 115 ILE A N 1
ATOM 926 C CA . ILE A 1 115 ? -5.320 -2.191 5.035 1.00 98.81 115 ILE A CA 1
ATOM 927 C C . ILE A 1 115 ? -3.915 -2.782 5.159 1.00 98.81 115 ILE A C 1
ATOM 929 O O . ILE A 1 115 ? -2.956 -2.154 4.706 1.00 98.81 115 ILE A O 1
ATOM 933 N N . ASN A 1 116 ? -3.768 -3.986 5.731 1.00 98.81 116 ASN A N 1
ATOM 934 C CA . ASN A 1 116 ? -2.444 -4.596 5.869 1.00 98.81 116 ASN A CA 1
ATOM 935 C C . ASN A 1 116 ? -1.812 -4.886 4.515 1.00 98.81 116 ASN A C 1
ATOM 937 O O . ASN A 1 116 ? -0.645 -4.556 4.315 1.00 98.81 116 ASN A O 1
ATOM 941 N N . PHE A 1 117 ? -2.560 -5.516 3.606 1.00 98.81 117 PHE A N 1
ATOM 942 C CA . PHE A 1 117 ? -2.017 -5.918 2.316 1.00 98.81 117 PHE A CA 1
ATOM 943 C C . PHE A 1 117 ? -1.664 -4.700 1.462 1.00 98.81 117 PHE A C 1
ATOM 945 O O . PHE A 1 117 ? -0.521 -4.567 1.024 1.00 98.81 117 PHE A O 1
ATOM 952 N N . GLN A 1 118 ? -2.598 -3.764 1.278 1.00 98.88 118 GLN A N 1
ATOM 953 C CA . GLN A 1 118 ? -2.340 -2.612 0.416 1.00 98.88 118 GLN A CA 1
ATOM 954 C C . GLN A 1 118 ? -1.253 -1.689 0.984 1.00 98.88 118 GLN A C 1
ATOM 956 O O . GLN A 1 118 ? -0.395 -1.240 0.224 1.00 98.88 118 GLN A O 1
ATOM 961 N N . SER A 1 119 ? -1.215 -1.453 2.302 1.00 98.94 119 SER A N 1
ATOM 962 C CA . SER A 1 119 ? -0.155 -0.631 2.911 1.00 98.94 119 SER A CA 1
ATOM 963 C C . SER A 1 119 ? 1.226 -1.292 2.796 1.00 98.94 119 SER A C 1
ATOM 965 O O . SER A 1 119 ? 2.219 -0.616 2.518 1.00 98.94 119 SER A O 1
ATOM 967 N N . LEU A 1 120 ? 1.306 -2.622 2.931 1.00 98.88 120 LEU A N 1
ATOM 968 C CA . LEU A 1 120 ? 2.543 -3.384 2.728 1.00 98.88 120 LEU A CA 1
ATOM 969 C C . LEU A 1 120 ? 3.070 -3.237 1.295 1.00 98.88 120 LEU A C 1
ATOM 971 O O . LEU A 1 120 ? 4.232 -2.878 1.095 1.00 98.88 120 LEU A O 1
ATOM 975 N N . ILE A 1 121 ? 2.210 -3.470 0.298 1.00 98.88 121 ILE A N 1
ATOM 976 C CA . ILE A 1 121 ? 2.588 -3.416 -1.119 1.00 98.88 121 ILE A CA 1
ATOM 977 C C . ILE A 1 121 ? 2.927 -1.987 -1.556 1.00 98.88 121 ILE A C 1
ATOM 979 O O . ILE A 1 121 ? 3.933 -1.781 -2.238 1.00 98.88 121 ILE A O 1
ATOM 983 N N . ALA A 1 122 ? 2.159 -0.984 -1.117 1.00 98.94 122 ALA A N 1
ATOM 984 C CA . ALA A 1 122 ? 2.472 0.419 -1.381 1.00 98.94 122 ALA A CA 1
ATOM 985 C C . ALA A 1 122 ? 3.835 0.814 -0.791 1.00 98.94 122 ALA A C 1
ATOM 987 O O . ALA A 1 122 ? 4.616 1.518 -1.434 1.00 98.94 122 ALA A O 1
ATOM 988 N N . THR A 1 123 ? 4.164 0.304 0.399 1.00 98.88 123 THR A N 1
ATOM 989 C CA . THR A 1 123 ? 5.470 0.530 1.033 1.00 98.88 123 THR A CA 1
ATOM 990 C C . THR A 1 123 ? 6.600 -0.165 0.273 1.00 98.88 123 THR A C 1
ATOM 992 O O . THR A 1 123 ? 7.633 0.458 0.020 1.00 98.88 123 THR A O 1
ATOM 995 N N . LYS A 1 124 ? 6.413 -1.421 -0.161 1.00 98.81 124 LYS A N 1
ATOM 996 C CA . LYS A 1 124 ? 7.411 -2.134 -0.977 1.00 98.81 124 LYS A CA 1
ATOM 997 C C . LYS A 1 124 ? 7.673 -1.402 -2.293 1.00 98.81 124 LYS A C 1
ATOM 999 O O . LYS A 1 124 ? 8.824 -1.169 -2.650 1.00 98.81 124 LYS A O 1
ATOM 1004 N N . ALA A 1 125 ? 6.616 -0.960 -2.971 1.00 98.81 125 ALA A N 1
ATOM 1005 C CA . ALA A 1 125 ? 6.722 -0.173 -4.195 1.00 98.81 125 ALA A CA 1
ATOM 1006 C C . ALA A 1 125 ? 7.468 1.149 -3.979 1.00 98.81 125 ALA A C 1
ATOM 1008 O O . ALA A 1 125 ? 8.358 1.472 -4.763 1.00 98.81 125 ALA A O 1
ATOM 1009 N N . ALA A 1 126 ? 7.177 1.879 -2.898 1.00 98.69 126 ALA A N 1
ATOM 1010 C CA . ALA A 1 126 ? 7.882 3.119 -2.575 1.00 98.69 126 ALA A CA 1
ATOM 1011 C C . ALA A 1 126 ? 9.392 2.899 -2.384 1.00 98.69 126 ALA A C 1
ATOM 1013 O O . ALA A 1 126 ? 10.196 3.694 -2.874 1.00 98.69 126 ALA A O 1
ATOM 1014 N N . ARG A 1 127 ? 9.790 1.790 -1.747 1.00 98.50 127 ARG A N 1
ATOM 1015 C CA . ARG A 1 127 ? 11.202 1.402 -1.595 1.00 98.50 127 ARG A CA 1
ATOM 1016 C C . ARG A 1 127 ? 11.860 1.073 -2.936 1.00 98.50 127 ARG A C 1
ATOM 1018 O O . ARG A 1 127 ? 12.939 1.586 -3.224 1.00 98.50 127 ARG A O 1
ATOM 1025 N N . VAL A 1 128 ? 11.200 0.280 -3.780 1.00 98.62 128 VAL A N 1
ATOM 1026 C CA . VAL A 1 128 ? 11.695 -0.076 -5.124 1.00 98.62 128 VAL A CA 1
ATOM 1027 C C . VAL A 1 128 ? 11.855 1.170 -6.005 1.00 98.62 128 VAL A C 1
ATOM 1029 O O . VAL A 1 128 ? 12.887 1.351 -6.647 1.00 98.62 128 VAL A O 1
ATOM 1032 N N . VAL A 1 129 ? 10.877 2.078 -5.986 1.00 98.44 129 VAL A N 1
ATOM 1033 C CA . VAL A 1 129 ? 10.920 3.348 -6.731 1.00 98.44 129 VAL A CA 1
ATOM 1034 C C . VAL A 1 129 ? 12.033 4.260 -6.218 1.00 98.44 129 VAL A C 1
ATOM 1036 O O . VAL A 1 129 ? 12.730 4.887 -7.014 1.00 98.44 129 VAL A O 1
ATOM 1039 N N . TYR A 1 130 ? 12.255 4.304 -4.903 1.00 97.56 130 TYR A N 1
ATOM 1040 C CA . TYR A 1 130 ? 13.371 5.051 -4.324 1.00 97.56 130 TYR A CA 1
ATOM 1041 C C . TYR A 1 130 ? 14.730 4.517 -4.814 1.00 97.56 130 TYR A C 1
ATOM 1043 O O . TYR A 1 130 ? 15.601 5.302 -5.193 1.00 97.56 130 TYR A O 1
ATOM 1051 N N . ALA A 1 131 ? 14.898 3.190 -4.903 1.00 97.81 131 ALA A N 1
ATOM 1052 C CA . ALA A 1 131 ? 16.112 2.568 -5.445 1.00 97.81 131 ALA A CA 1
ATOM 1053 C C . ALA A 1 131 ? 16.344 2.890 -6.931 1.00 97.81 131 ALA A C 1
ATOM 1055 O O . ALA A 1 131 ? 17.490 3.023 -7.365 1.00 97.81 131 ALA A O 1
ATOM 1056 N N . ALA A 1 132 ? 15.266 3.058 -7.701 1.00 97.94 132 ALA A N 1
ATOM 1057 C CA . ALA A 1 132 ? 15.315 3.367 -9.127 1.00 97.94 132 ALA A CA 1
ATOM 1058 C C . ALA A 1 132 ? 15.785 4.804 -9.439 1.00 97.94 132 ALA A C 1
ATOM 1060 O O . ALA A 1 132 ? 16.044 5.116 -10.599 1.00 97.94 132 ALA A O 1
ATOM 1061 N N . LYS A 1 133 ? 15.965 5.681 -8.436 1.00 95.88 133 LYS A N 1
ATOM 1062 C CA . LYS A 1 133 ? 16.545 7.037 -8.580 1.00 95.88 133 LYS A CA 1
ATOM 1063 C C . LYS A 1 133 ? 15.970 7.842 -9.761 1.00 95.88 133 LYS A C 1
ATOM 1065 O O . LYS A 1 133 ? 16.725 8.414 -10.543 1.00 95.88 133 LYS A O 1
ATOM 1070 N N . GLY A 1 134 ? 14.644 7.864 -9.886 1.00 95.81 134 GLY A N 1
ATOM 1071 C CA . GLY A 1 134 ? 13.922 8.629 -10.912 1.00 95.81 134 GLY A CA 1
ATOM 1072 C C . GLY A 1 134 ? 13.531 7.837 -12.161 1.00 95.81 134 GLY A C 1
ATOM 1073 O O . GLY A 1 134 ? 12.642 8.282 -12.884 1.00 95.81 134 GLY A O 1
ATOM 1074 N N . ASP A 1 135 ? 14.112 6.657 -12.387 1.00 98.19 135 ASP A N 1
ATOM 1075 C CA . ASP A 1 135 ? 13.699 5.809 -13.504 1.00 98.19 135 ASP A CA 1
ATOM 1076 C C . ASP A 1 135 ? 12.299 5.224 -13.257 1.00 98.19 135 ASP A C 1
ATOM 1078 O O . ASP A 1 135 ? 11.956 4.872 -12.119 1.00 98.19 135 ASP A O 1
ATOM 1082 N N . PRO A 1 136 ? 11.487 5.048 -14.311 1.00 98.00 136 PRO A N 1
ATOM 1083 C CA . PRO A 1 136 ? 10.203 4.375 -14.204 1.00 98.00 136 PRO A CA 1
ATOM 1084 C C . PRO A 1 136 ? 10.345 2.918 -13.736 1.00 98.00 136 PRO A C 1
ATOM 1086 O O . PRO A 1 136 ? 11.122 2.128 -14.277 1.00 98.00 136 PRO A O 1
ATOM 1089 N N . VAL A 1 137 ? 9.506 2.549 -12.767 1.00 98.69 137 VAL A N 1
ATOM 1090 C CA . VAL A 1 137 ? 9.303 1.167 -12.306 1.00 98.69 137 VAL A CA 1
ATOM 1091 C C . VAL A 1 137 ? 7.923 0.697 -12.743 1.00 98.69 137 VAL A C 1
ATOM 1093 O O . VAL A 1 137 ? 6.942 1.389 -12.481 1.00 98.69 137 VAL A O 1
ATOM 1096 N N . ILE A 1 138 ? 7.817 -0.470 -13.365 1.00 98.25 138 ILE A N 1
ATOM 1097 C CA . ILE A 1 138 ? 6.556 -1.050 -13.833 1.00 98.25 138 ILE A CA 1
ATOM 1098 C C . ILE A 1 138 ? 6.245 -2.326 -13.051 1.00 98.25 138 ILE A C 1
ATOM 1100 O O . ILE A 1 138 ? 7.107 -3.190 -12.895 1.00 98.25 138 ILE A O 1
ATOM 1104 N N . ASP A 1 139 ? 4.998 -2.452 -12.598 1.00 98.06 139 ASP A N 1
ATOM 1105 C CA . ASP A 1 139 ? 4.474 -3.669 -11.975 1.00 98.06 139 ASP A CA 1
ATOM 1106 C C . ASP A 1 139 ? 4.206 -4.763 -13.029 1.00 98.06 139 ASP A C 1
ATOM 1108 O O . ASP A 1 139 ? 3.243 -4.702 -13.803 1.00 98.06 139 ASP A O 1
ATOM 1112 N N . PHE A 1 140 ? 5.050 -5.796 -13.032 1.00 96.75 140 PHE A N 1
ATOM 1113 C CA . PHE A 1 140 ? 4.914 -7.016 -13.841 1.00 96.75 140 PHE A CA 1
ATOM 1114 C C . PHE A 1 140 ? 4.533 -8.247 -13.003 1.00 96.75 140 PHE A C 1
ATOM 1116 O O . PHE A 1 140 ? 4.713 -9.392 -13.427 1.00 96.75 140 PHE A O 1
ATOM 1123 N N . GLY A 1 141 ? 4.004 -8.027 -11.798 1.00 96.19 141 GLY A N 1
ATOM 1124 C CA . GLY A 1 141 ? 3.818 -9.067 -10.798 1.00 96.19 141 GLY A CA 1
ATOM 1125 C C . GLY A 1 141 ? 2.553 -9.905 -10.936 1.00 96.19 141 GLY A C 1
ATOM 1126 O O . GLY A 1 141 ? 2.511 -10.983 -10.353 1.00 96.19 141 GLY A O 1
ATOM 1127 N N . LEU A 1 142 ? 1.550 -9.486 -11.718 1.00 96.44 142 LEU A N 1
ATOM 1128 C CA . LEU A 1 142 ? 0.206 -10.094 -11.723 1.00 96.44 142 LEU A CA 1
ATOM 1129 C C . LEU A 1 142 ? 0.205 -11.636 -11.730 1.00 96.44 142 LEU A C 1
ATOM 1131 O O . LEU A 1 142 ? -0.503 -12.260 -10.947 1.00 96.44 142 LEU A O 1
ATOM 1135 N N . ARG A 1 143 ? 1.051 -12.263 -12.557 1.00 95.75 143 ARG A N 1
ATOM 1136 C CA . ARG A 1 143 ? 1.137 -13.732 -12.697 1.00 95.75 143 ARG A CA 1
ATOM 1137 C C . ARG A 1 143 ? 1.665 -14.480 -11.458 1.00 95.75 143 ARG A C 1
ATOM 1139 O O . ARG A 1 143 ? 1.659 -15.705 -11.448 1.00 95.75 143 ARG A O 1
ATOM 1146 N N . ARG A 1 144 ? 2.201 -13.766 -10.466 1.00 96.94 144 ARG A N 1
ATOM 1147 C CA . ARG A 1 144 ? 2.740 -14.291 -9.197 1.00 96.94 144 ARG A CA 1
ATOM 1148 C C . ARG A 1 144 ? 1.985 -13.757 -7.979 1.00 96.94 144 ARG A C 1
ATOM 1150 O O . ARG A 1 144 ? 2.350 -14.091 -6.856 1.00 96.94 144 ARG A O 1
ATOM 1157 N N . ALA A 1 145 ? 0.972 -12.920 -8.188 1.00 97.25 145 ALA A N 1
ATOM 1158 C CA . ALA A 1 145 ? 0.177 -12.372 -7.105 1.00 97.25 145 ALA A CA 1
ATOM 1159 C C . ALA A 1 145 ? -0.596 -13.471 -6.358 1.00 97.25 145 ALA A C 1
ATOM 1161 O O . ALA A 1 145 ? -0.919 -14.525 -6.913 1.00 97.25 145 ALA A O 1
ATOM 1162 N N . GLN A 1 146 ? -0.917 -13.213 -5.091 1.00 95.56 146 GLN A N 1
ATOM 1163 C CA . GLN A 1 146 ? -1.642 -14.153 -4.236 1.00 95.56 146 GLN A CA 1
ATOM 1164 C C . GLN A 1 146 ? -3.151 -14.108 -4.531 1.00 95.56 146 GLN A C 1
ATOM 1166 O O . GLN A 1 146 ? -3.927 -13.463 -3.829 1.00 95.56 146 GLN A O 1
ATOM 1171 N N . GLY A 1 147 ? -3.561 -14.793 -5.600 1.00 94.38 147 GLY A N 1
ATOM 1172 C CA . GLY A 1 147 ? -4.949 -14.837 -6.063 1.00 94.38 147 GLY A CA 1
ATOM 1173 C C . GLY A 1 147 ? -5.362 -13.615 -6.890 1.00 94.38 147 GLY A C 1
ATOM 1174 O O . GLY A 1 147 ? -4.631 -12.630 -7.003 1.00 94.38 147 GLY A O 1
ATOM 1175 N N . VAL A 1 148 ? -6.555 -13.687 -7.489 1.00 91.19 148 VAL A N 1
ATOM 1176 C CA . VAL A 1 148 ? -7.051 -12.671 -8.439 1.00 91.19 148 VAL A CA 1
ATOM 1177 C C . VAL A 1 148 ? -7.228 -11.308 -7.763 1.00 91.19 148 VAL A C 1
ATOM 1179 O O . VAL A 1 148 ? -6.698 -10.310 -8.252 1.00 91.19 148 VAL A O 1
ATOM 1182 N N . ASN A 1 149 ? -7.883 -11.275 -6.598 1.00 90.94 149 ASN A N 1
ATOM 1183 C CA . ASN A 1 149 ? -8.064 -10.039 -5.829 1.00 90.94 149 ASN A CA 1
ATOM 1184 C C . ASN A 1 149 ? -6.723 -9.486 -5.327 1.00 90.94 149 ASN A C 1
ATOM 1186 O O . ASN A 1 149 ? -6.498 -8.280 -5.385 1.00 90.94 149 ASN A O 1
ATOM 1190 N N . GLY A 1 150 ? -5.795 -10.362 -4.919 1.00 94.31 150 GLY A N 1
ATOM 1191 C CA . GLY A 1 150 ? -4.447 -9.962 -4.516 1.00 94.31 150 GLY A CA 1
ATOM 1192 C C . GLY A 1 150 ? -3.680 -9.277 -5.649 1.00 94.31 150 GLY A C 1
ATOM 1193 O O . GLY A 1 150 ? -3.018 -8.272 -5.416 1.00 94.31 150 GLY A O 1
ATOM 1194 N N . GLY A 1 151 ? -3.811 -9.760 -6.888 1.00 96.94 151 GLY A N 1
ATOM 1195 C CA . GLY A 1 151 ? -3.209 -9.120 -8.062 1.00 96.94 151 GLY A CA 1
ATOM 1196 C C . GLY A 1 151 ? -3.820 -7.762 -8.399 1.00 96.94 151 GLY A C 1
ATOM 1197 O O . GLY A 1 151 ? -3.093 -6.822 -8.713 1.00 96.94 151 GLY A O 1
ATOM 1198 N N . HIS A 1 152 ? -5.143 -7.635 -8.301 1.00 97.31 152 HIS A N 1
ATOM 1199 C CA . HIS A 1 152 ? -5.852 -6.379 -8.560 1.00 97.31 152 HIS A CA 1
ATOM 1200 C C . HIS A 1 152 ? -5.523 -5.297 -7.522 1.00 97.31 152 HIS A C 1
ATOM 1202 O O . HIS A 1 152 ? -5.071 -4.208 -7.889 1.00 97.31 152 HIS A O 1
ATOM 1208 N N . ALA A 1 153 ? -5.633 -5.631 -6.233 1.00 97.88 153 ALA A N 1
ATOM 1209 C CA . ALA A 1 153 ? -5.297 -4.728 -5.137 1.00 97.88 153 ALA A CA 1
ATOM 1210 C C . ALA A 1 153 ? -3.801 -4.370 -5.121 1.00 97.88 153 ALA A C 1
ATOM 1212 O O . ALA A 1 153 ? -3.446 -3.214 -4.879 1.00 97.88 153 ALA A O 1
ATOM 1213 N N . ALA A 1 154 ? -2.911 -5.318 -5.445 1.00 98.38 154 ALA A N 1
ATOM 1214 C CA . ALA A 1 154 ? -1.482 -5.036 -5.529 1.00 98.38 154 ALA A CA 1
ATOM 1215 C C . ALA A 1 154 ? -1.151 -4.053 -6.655 1.00 98.38 154 ALA A C 1
ATOM 1217 O O . ALA A 1 154 ? -0.388 -3.122 -6.421 1.00 98.38 154 ALA A O 1
ATOM 1218 N N . SER A 1 155 ? -1.732 -4.190 -7.851 1.00 98.38 155 SER A N 1
ATOM 1219 C CA . SER A 1 155 ? -1.483 -3.237 -8.945 1.00 98.38 155 SER A CA 1
ATOM 1220 C C . SER A 1 155 ? -1.916 -1.809 -8.586 1.00 98.38 155 SER A C 1
ATOM 1222 O O . SER A 1 155 ? -1.211 -0.853 -8.911 1.00 98.38 155 SER A O 1
ATOM 1224 N N . ARG A 1 156 ? -3.017 -1.646 -7.838 1.00 98.50 156 ARG A N 1
ATOM 1225 C CA . ARG A 1 156 ? -3.414 -0.341 -7.279 1.00 98.50 156 ARG A CA 1
ATOM 1226 C C . ARG A 1 156 ? -2.400 0.174 -6.259 1.00 98.50 156 ARG A C 1
ATOM 1228 O O . ARG A 1 156 ? -1.939 1.312 -6.359 1.00 98.50 156 ARG A O 1
ATOM 1235 N N . ALA A 1 157 ? -2.032 -0.661 -5.291 1.00 98.81 157 ALA A N 1
ATOM 1236 C CA . ALA A 1 157 ? -1.121 -0.291 -4.215 1.00 98.81 157 ALA A CA 1
ATOM 1237 C C . ALA A 1 157 ? 0.298 0.027 -4.721 1.00 98.81 157 ALA A C 1
ATOM 1239 O O . ALA A 1 157 ? 0.905 0.995 -4.264 1.00 98.81 157 ALA A O 1
ATOM 1240 N N . THR A 1 158 ? 0.820 -0.718 -5.702 1.00 98.81 158 THR A N 1
ATOM 1241 C CA . THR A 1 158 ? 2.130 -0.430 -6.308 1.00 98.81 158 THR A CA 1
ATOM 1242 C C . THR A 1 158 ? 2.124 0.907 -7.039 1.00 98.81 158 THR A C 1
ATOM 1244 O O . THR A 1 158 ? 3.086 1.675 -6.938 1.00 98.81 158 THR A O 1
ATOM 1247 N N . TYR A 1 159 ? 1.015 1.243 -7.706 1.00 98.81 159 TYR A N 1
ATOM 1248 C CA . TYR A 1 159 ? 0.833 2.561 -8.294 1.00 98.81 159 TYR A CA 1
ATOM 1249 C C . TYR A 1 159 ? 0.765 3.649 -7.211 1.00 98.81 159 TYR A C 1
ATOM 1251 O O . TYR A 1 159 ? 1.462 4.646 -7.319 1.00 98.81 159 TYR A O 1
ATOM 1259 N N . ILE A 1 160 ? 0.056 3.474 -6.099 1.00 98.81 160 ILE A N 1
ATOM 1260 C CA . ILE A 1 160 ? 0.110 4.448 -4.985 1.00 98.81 160 ILE A CA 1
ATOM 1261 C C . ILE A 1 160 ? 1.548 4.627 -4.454 1.00 98.81 160 ILE A C 1
ATOM 1263 O O . ILE A 1 160 ? 2.025 5.754 -4.264 1.00 98.81 160 ILE A O 1
ATOM 1267 N N . GLY A 1 161 ? 2.269 3.515 -4.286 1.00 98.62 161 GLY A N 1
ATOM 1268 C CA . GLY A 1 161 ? 3.660 3.488 -3.836 1.00 98.62 161 GLY A CA 1
ATOM 1269 C C . GLY A 1 161 ? 4.655 4.110 -4.818 1.00 98.62 161 GLY A C 1
ATOM 1270 O O . GLY A 1 161 ? 5.706 4.586 -4.397 1.00 98.62 161 GLY A O 1
ATOM 1271 N N . GLY A 1 162 ? 4.307 4.206 -6.104 1.00 98.56 162 GLY A N 1
ATOM 1272 C CA . GLY A 1 162 ? 4.996 5.061 -7.069 1.00 98.56 162 GLY A CA 1
ATOM 1273 C C . GLY A 1 162 ? 5.371 4.451 -8.403 1.00 98.56 162 GLY A C 1
ATOM 1274 O O . GLY A 1 162 ? 5.908 5.184 -9.234 1.00 98.56 162 GLY A O 1
ATOM 1275 N N . CYS A 1 163 ? 5.078 3.172 -8.640 1.00 98.69 163 CYS A N 1
ATOM 1276 C CA . CYS A 1 163 ? 5.309 2.545 -9.941 1.00 98.69 163 CYS A CA 1
ATOM 1277 C C . CYS A 1 163 ? 4.652 3.370 -11.059 1.00 98.69 163 CYS A C 1
ATOM 1279 O O . CYS A 1 163 ? 3.560 3.893 -10.886 1.00 98.69 163 CYS A O 1
ATOM 1281 N N . ALA A 1 164 ? 5.307 3.529 -12.203 1.00 98.25 164 ALA A N 1
ATOM 1282 C CA . ALA A 1 164 ? 4.826 4.347 -13.316 1.00 98.25 164 ALA A CA 1
ATOM 1283 C C . ALA A 1 164 ? 3.701 3.676 -14.129 1.00 98.25 164 ALA A C 1
ATOM 1285 O O . ALA A 1 164 ? 3.057 4.333 -14.943 1.00 98.25 164 ALA A O 1
ATOM 1286 N N . GLY A 1 165 ? 3.459 2.381 -13.924 1.00 97.94 165 GLY A N 1
ATOM 1287 C CA . GLY A 1 165 ? 2.387 1.642 -14.581 1.00 97.94 165 GLY A CA 1
ATOM 1288 C C . GLY A 1 165 ? 2.339 0.179 -14.153 1.00 97.94 165 GLY A C 1
ATOM 1289 O O . GLY A 1 165 ? 3.145 -0.265 -13.332 1.00 97.94 165 GLY A O 1
ATOM 1290 N N . THR A 1 166 ? 1.411 -0.570 -14.742 1.00 98.31 166 THR A N 1
ATOM 1291 C CA . THR A 1 166 ? 1.212 -2.005 -14.488 1.00 98.31 166 THR A CA 1
ATOM 1292 C C . THR A 1 166 ? 0.994 -2.777 -15.790 1.00 98.31 166 THR A C 1
ATOM 1294 O O . THR A 1 166 ? 0.539 -2.226 -16.789 1.00 98.31 166 THR A O 1
ATOM 1297 N N . SER A 1 167 ? 1.299 -4.071 -15.782 1.00 96.81 167 SER A N 1
ATOM 1298 C CA . SER A 1 167 ? 0.883 -5.016 -16.832 1.00 96.81 167 SER A CA 1
ATOM 1299 C C . SER A 1 167 ? -0.564 -5.497 -16.682 1.00 96.81 167 SER A C 1
ATOM 1301 O O . SER A 1 167 ? -1.100 -6.130 -17.591 1.00 96.81 167 SER A O 1
ATOM 1303 N N . ASN A 1 168 ? -1.209 -5.222 -15.546 1.00 97.75 168 ASN A N 1
ATOM 1304 C CA . ASN A 1 168 ? -2.569 -5.657 -15.267 1.00 97.75 168 ASN A CA 1
ATOM 1305 C C . ASN A 1 168 ? -3.598 -4.771 -15.987 1.00 97.75 168 ASN A C 1
ATOM 1307 O O . ASN A 1 168 ? -3.931 -3.677 -15.530 1.00 97.75 168 ASN A O 1
ATOM 1311 N N . VAL A 1 169 ? -4.130 -5.268 -17.105 1.00 97.44 169 VAL A N 1
ATOM 1312 C CA . VAL A 1 169 ? -5.114 -4.549 -17.931 1.00 97.44 169 VAL A CA 1
ATOM 1313 C C . VAL A 1 169 ? -6.390 -4.216 -17.149 1.00 97.44 169 VAL A C 1
ATOM 1315 O O . VAL A 1 169 ? -6.913 -3.115 -17.299 1.00 97.44 169 VAL A O 1
ATOM 1318 N N . LEU A 1 170 ? -6.859 -5.118 -16.277 1.00 97.19 170 LEU A N 1
ATOM 1319 C CA . LEU A 1 170 ? -8.056 -4.883 -15.461 1.00 97.19 170 LEU A CA 1
ATOM 1320 C C . LEU A 1 170 ? -7.834 -3.736 -14.468 1.00 97.19 170 LEU A C 1
ATOM 1322 O O . LEU A 1 170 ? -8.661 -2.836 -14.373 1.00 97.19 170 LEU A O 1
ATOM 1326 N N . ALA A 1 171 ? -6.680 -3.707 -13.795 1.00 97.25 171 ALA A N 1
ATOM 1327 C CA . ALA A 1 171 ? -6.326 -2.589 -12.917 1.00 97.25 171 ALA A CA 1
ATOM 1328 C C . ALA A 1 171 ? -6.202 -1.264 -13.694 1.00 97.25 171 ALA A C 1
ATOM 1330 O O . ALA A 1 171 ? -6.575 -0.207 -13.186 1.00 97.25 171 ALA A O 1
ATOM 1331 N N . GLY A 1 172 ? -5.721 -1.313 -14.940 1.00 97.62 172 GLY A N 1
ATOM 1332 C CA . GLY A 1 172 ? -5.727 -0.162 -15.840 1.00 97.62 172 GLY A CA 1
ATOM 1333 C C . GLY A 1 172 ? -7.133 0.360 -16.143 1.00 97.62 172 GLY A C 1
ATOM 1334 O O . GLY A 1 172 ? -7.352 1.568 -16.106 1.00 97.62 172 GLY A O 1
ATOM 1335 N N . ALA A 1 173 ? -8.094 -0.533 -16.389 1.00 97.62 173 ALA A N 1
ATOM 1336 C CA . ALA A 1 173 ? -9.487 -0.165 -16.638 1.00 97.62 173 ALA A CA 1
ATOM 1337 C C . ALA A 1 173 ? -10.170 0.417 -15.387 1.00 97.62 173 ALA A C 1
ATOM 1339 O O . ALA A 1 173 ? -10.766 1.493 -15.457 1.00 97.62 173 ALA A O 1
ATOM 1340 N N . ASP A 1 174 ? -10.031 -0.251 -14.242 1.00 96.69 174 ASP A N 1
ATOM 1341 C CA . ASP A 1 174 ? -10.767 0.095 -13.021 1.00 96.69 174 ASP A CA 1
ATOM 1342 C C . ASP A 1 174 ? -10.195 1.324 -12.305 1.00 96.69 174 ASP A C 1
ATOM 1344 O O . ASP A 1 174 ? -10.940 2.125 -11.739 1.00 96.69 174 ASP A O 1
ATOM 1348 N N . PHE A 1 175 ? -8.868 1.491 -12.333 1.00 96.25 175 PHE A N 1
ATOM 1349 C CA . PHE A 1 175 ? -8.166 2.538 -11.583 1.00 96.25 175 PHE A CA 1
ATOM 1350 C C . PHE A 1 175 ? -7.514 3.600 -12.469 1.00 96.25 175 PHE A C 1
ATOM 1352 O O . PHE A 1 175 ? -6.905 4.531 -11.945 1.00 96.25 175 PHE A O 1
ATOM 1359 N N . ARG A 1 176 ? -7.631 3.481 -13.800 1.00 96.06 176 ARG A N 1
ATOM 1360 C CA . ARG A 1 176 ? -6.993 4.378 -14.786 1.00 96.06 176 ARG A CA 1
ATOM 1361 C C . ARG A 1 176 ? -5.468 4.432 -14.658 1.00 96.06 176 ARG A C 1
ATOM 1363 O O . ARG A 1 176 ? -4.844 5.447 -14.956 1.00 96.06 176 ARG A O 1
ATOM 1370 N N . ILE A 1 177 ? -4.867 3.326 -14.224 1.00 97.69 177 ILE A N 1
ATOM 1371 C CA . ILE A 1 177 ? -3.413 3.179 -14.129 1.00 97.69 177 ILE A CA 1
ATOM 1372 C C . ILE A 1 177 ? -2.843 2.997 -15.544 1.00 97.69 177 ILE A C 1
ATOM 1374 O O . ILE A 1 177 ? -3.391 2.205 -16.316 1.00 97.69 177 ILE A O 1
ATOM 1378 N N . PRO A 1 178 ? -1.728 3.660 -15.905 1.00 97.94 178 PRO A N 1
ATOM 1379 C CA . PRO A 1 178 ? -1.064 3.420 -17.178 1.00 97.94 178 PRO A CA 1
ATOM 1380 C C . PRO A 1 178 ? -0.703 1.941 -17.364 1.00 97.94 178 PRO A C 1
ATOM 1382 O O . PRO A 1 178 ? 0.096 1.375 -16.612 1.00 97.94 178 PRO A O 1
ATOM 1385 N N . VAL A 1 179 ? -1.271 1.322 -18.399 1.00 97.19 179 VAL A N 1
ATOM 1386 C CA . VAL A 1 179 ? -0.950 -0.058 -18.771 1.00 97.19 179 VAL A CA 1
ATOM 1387 C C . VAL A 1 179 ? 0.317 -0.074 -19.616 1.00 97.19 179 VAL A C 1
ATOM 1389 O O . VAL A 1 179 ? 0.446 0.675 -20.587 1.00 97.19 179 VAL A O 1
ATOM 1392 N N . LYS A 1 180 ? 1.273 -0.922 -19.239 1.00 92.44 180 LYS A N 1
ATOM 1393 C CA . LYS A 1 180 ? 2.554 -1.083 -19.929 1.00 92.44 180 LYS A CA 1
ATOM 1394 C C . LYS A 1 180 ? 2.834 -2.560 -20.184 1.00 92.44 180 LYS A C 1
ATOM 1396 O O . LYS A 1 180 ? 2.724 -3.393 -19.290 1.00 92.44 180 LYS A O 1
ATOM 1401 N N . GLY A 1 181 ? 3.239 -2.865 -21.410 1.00 83.56 181 GLY A N 1
ATOM 1402 C CA . GLY A 1 181 ? 3.616 -4.201 -21.851 1.00 83.56 181 GLY A CA 1
ATOM 1403 C C . GLY A 1 181 ? 4.023 -4.185 -23.321 1.00 83.56 181 GLY A C 1
ATOM 1404 O O . GLY A 1 181 ? 3.546 -3.349 -24.089 1.00 83.56 181 GLY A O 1
ATOM 1405 N N . THR A 1 182 ? 4.923 -5.091 -23.695 1.00 84.25 182 THR A N 1
ATOM 1406 C CA . THR A 1 182 ? 5.297 -5.333 -25.096 1.00 84.25 182 THR A CA 1
ATOM 1407 C C . THR A 1 182 ? 5.018 -6.784 -25.458 1.00 84.25 182 THR A C 1
ATOM 1409 O O . THR A 1 182 ? 3.881 -7.228 -25.322 1.00 84.25 182 THR A O 1
ATOM 1412 N N . HIS A 1 183 ? 6.034 -7.550 -25.845 1.00 94.06 183 HIS A N 1
ATOM 1413 C CA . HIS A 1 183 ? 5.914 -8.970 -26.136 1.00 94.06 183 HIS A CA 1
ATOM 1414 C C . HIS A 1 183 ? 6.694 -9.826 -25.127 1.00 94.06 183 HIS A C 1
ATOM 1416 O O . HIS A 1 183 ? 7.491 -9.339 -24.315 1.00 94.06 183 HIS A O 1
ATOM 1422 N N . ALA A 1 184 ? 6.421 -11.128 -25.151 1.00 95.25 184 ALA A N 1
ATOM 1423 C CA . ALA A 1 184 ? 7.075 -12.139 -24.324 1.00 95.25 184 ALA A CA 1
ATOM 1424 C C . ALA A 1 184 ? 7.965 -13.051 -25.183 1.00 95.25 184 ALA A C 1
ATOM 1426 O O . ALA A 1 184 ? 7.927 -12.976 -26.413 1.00 95.25 184 ALA A O 1
ATOM 1427 N N . HIS A 1 185 ? 8.721 -13.944 -24.540 1.00 96.81 185 HIS A N 1
ATOM 1428 C CA . HIS A 1 185 ? 9.515 -14.960 -25.241 1.00 96.81 185 HIS A CA 1
ATOM 1429 C C . HIS A 1 185 ? 8.658 -15.845 -26.150 1.00 96.81 185 HIS A C 1
ATOM 1431 O O . HIS A 1 185 ? 9.092 -16.188 -27.241 1.00 96.81 185 HIS A O 1
ATOM 1437 N N . SER A 1 186 ? 7.413 -16.143 -25.763 1.00 97.31 186 SER A N 1
ATOM 1438 C CA . SER A 1 186 ? 6.495 -16.942 -26.584 1.00 97.31 186 SER A CA 1
ATOM 1439 C C . SER A 1 186 ? 6.195 -16.320 -27.948 1.00 97.31 186 SER A C 1
ATOM 1441 O O . SER A 1 186 ? 5.971 -17.059 -28.896 1.00 97.31 186 SER A O 1
ATOM 1443 N N . TRP A 1 187 ? 6.218 -14.986 -28.067 1.00 97.62 187 TRP A N 1
ATOM 1444 C CA . TRP A 1 187 ? 6.119 -14.322 -29.367 1.00 97.62 187 TRP A CA 1
ATOM 1445 C C . TRP A 1 187 ? 7.352 -14.614 -30.217 1.00 97.62 187 TRP A C 1
ATOM 1447 O O . TRP A 1 187 ? 7.212 -15.026 -31.355 1.00 97.62 187 TRP A O 1
ATOM 1457 N N . VAL A 1 188 ? 8.555 -14.458 -29.654 1.00 98.00 188 VAL A N 1
ATOM 1458 C CA . VAL A 1 188 ? 9.818 -14.696 -30.374 1.00 98.00 188 VAL A CA 1
ATOM 1459 C C . VAL A 1 188 ? 9.943 -16.156 -30.815 1.00 98.00 188 VAL A C 1
ATOM 1461 O O . VAL A 1 188 ? 10.356 -16.428 -31.935 1.00 98.00 188 VAL A O 1
ATOM 1464 N N . MET A 1 189 ? 9.541 -17.091 -29.954 1.00 97.94 189 MET A N 1
ATOM 1465 C CA . MET A 1 189 ? 9.583 -18.532 -30.220 1.00 97.94 189 MET A CA 1
ATOM 1466 C C . MET A 1 189 ? 8.527 -19.016 -31.225 1.00 97.94 189 MET A C 1
ATOM 1468 O O . MET A 1 189 ? 8.592 -20.165 -31.648 1.00 97.94 189 MET A O 1
ATOM 1472 N N . ALA A 1 190 ? 7.541 -18.186 -31.578 1.00 98.19 190 ALA A N 1
ATOM 1473 C CA . ALA A 1 190 ? 6.494 -18.552 -32.533 1.00 98.19 190 ALA A CA 1
ATOM 1474 C C . ALA A 1 190 ? 6.929 -18.418 -34.005 1.00 98.19 190 ALA A C 1
ATOM 1476 O O . ALA A 1 190 ? 6.164 -18.794 -34.890 1.00 98.19 190 ALA A O 1
ATOM 1477 N N . PHE A 1 191 ? 8.125 -17.882 -34.261 1.00 98.19 191 PHE A N 1
ATOM 1478 C CA . PHE A 1 191 ? 8.691 -17.675 -35.595 1.00 98.19 191 PHE A CA 1
ATOM 1479 C C . PHE A 1 191 ? 9.970 -18.495 -35.771 1.00 98.19 191 PHE A C 1
ATOM 1481 O O . PHE A 1 191 ? 10.635 -18.840 -34.790 1.00 98.19 191 PHE A O 1
ATOM 1488 N N . ASP A 1 192 ? 10.353 -18.747 -37.023 1.00 97.06 192 ASP A N 1
ATOM 1489 C CA . ASP A 1 192 ? 11.549 -19.534 -37.351 1.00 97.06 192 ASP A CA 1
ATOM 1490 C C . ASP A 1 192 ? 12.845 -18.800 -36.972 1.00 97.06 192 ASP A C 1
ATOM 1492 O O . ASP A 1 192 ? 13.898 -19.415 -36.782 1.00 97.06 192 ASP A O 1
ATOM 1496 N N . SER A 1 193 ? 12.787 -17.470 -36.836 1.00 97.50 193 SER A N 1
ATOM 1497 C CA . SER A 1 193 ? 13.920 -16.669 -36.383 1.00 97.50 193 SER A CA 1
ATOM 1498 C C . SER A 1 193 ? 13.520 -15.489 -35.496 1.00 97.50 193 SER A C 1
ATOM 1500 O O . SER A 1 193 ? 12.459 -14.885 -35.639 1.00 97.50 193 SER A O 1
ATOM 1502 N N . GLU A 1 194 ? 14.435 -15.099 -34.604 1.00 97.38 194 GLU A N 1
ATOM 1503 C CA . GLU A 1 194 ? 14.270 -13.914 -33.751 1.00 97.38 194 GLU A CA 1
ATOM 1504 C C . GLU A 1 194 ? 14.166 -12.613 -34.565 1.00 97.38 194 GLU A C 1
ATOM 1506 O O . GLU A 1 194 ? 13.426 -11.708 -34.187 1.00 97.38 194 GLU A O 1
ATOM 1511 N N . LEU A 1 195 ? 14.868 -12.531 -35.703 1.00 98.06 195 LEU A N 1
ATOM 1512 C CA . LEU A 1 195 ? 14.789 -11.376 -36.600 1.00 98.06 195 LEU A CA 1
ATOM 1513 C C . LEU A 1 195 ? 13.382 -11.238 -37.193 1.00 98.06 195 LEU A C 1
ATOM 1515 O O . LEU A 1 195 ? 12.797 -10.162 -37.109 1.00 98.06 195 LEU A O 1
ATOM 1519 N N . GLU A 1 196 ? 12.822 -12.333 -37.715 1.00 98.19 196 GLU A N 1
ATOM 1520 C CA . GLU A 1 196 ? 11.458 -12.358 -38.252 1.00 98.19 196 GLU A CA 1
ATOM 1521 C C . GLU A 1 196 ? 10.436 -11.929 -37.191 1.00 98.19 196 GLU A C 1
ATOM 1523 O O . GLU A 1 196 ? 9.581 -11.084 -37.459 1.00 98.19 196 GLU A O 1
ATOM 1528 N N . ALA A 1 197 ? 10.557 -12.437 -35.961 1.00 98.38 197 ALA A N 1
ATOM 1529 C CA . ALA A 1 197 ? 9.662 -12.064 -34.871 1.00 98.38 197 ALA A CA 1
ATOM 1530 C C . ALA A 1 197 ? 9.688 -10.555 -34.570 1.00 98.38 197 ALA A C 1
ATOM 1532 O O . ALA A 1 197 ? 8.637 -9.954 -34.317 1.00 98.38 197 ALA A O 1
ATOM 1533 N N . PHE A 1 198 ? 10.872 -9.932 -34.583 1.00 98.44 198 PHE A N 1
ATOM 1534 C CA . PHE A 1 198 ? 11.019 -8.489 -34.367 1.00 98.44 198 PHE A CA 1
ATOM 1535 C C . PHE A 1 198 ? 10.467 -7.676 -35.538 1.00 98.44 198 PHE A C 1
ATOM 1537 O O . PHE A 1 198 ? 9.772 -6.688 -35.306 1.00 98.44 198 PHE A O 1
ATOM 1544 N N . GLU A 1 199 ? 10.719 -8.094 -36.780 1.00 98.12 199 GLU A N 1
ATOM 1545 C CA . GLU A 1 199 ? 10.172 -7.445 -37.976 1.00 98.12 199 GLU A CA 1
ATOM 1546 C C . GLU A 1 199 ? 8.648 -7.481 -37.979 1.00 98.12 199 GLU A C 1
ATOM 1548 O O . GLU A 1 199 ? 8.003 -6.441 -38.131 1.00 98.12 199 GLU A O 1
ATOM 1553 N N . LYS A 1 200 ? 8.068 -8.656 -37.717 1.00 98.00 200 LYS A N 1
ATOM 1554 C CA . LYS A 1 200 ? 6.618 -8.834 -37.633 1.00 98.00 200 LYS A CA 1
ATOM 1555 C C . LYS A 1 200 ? 6.020 -7.995 -36.517 1.00 98.00 200 LYS A C 1
ATOM 1557 O O . LYS A 1 200 ? 5.001 -7.349 -36.738 1.00 98.00 200 LYS A O 1
ATOM 1562 N N . TYR A 1 201 ? 6.665 -7.933 -35.351 1.00 97.69 201 TYR A N 1
ATOM 1563 C CA . TYR A 1 201 ? 6.206 -7.080 -34.254 1.00 97.69 201 TYR A CA 1
ATOM 1564 C C . TYR A 1 201 ? 6.245 -5.589 -34.625 1.00 97.69 201 TYR A C 1
ATOM 1566 O O . TYR A 1 201 ? 5.281 -4.867 -34.377 1.00 97.69 201 TYR A O 1
ATOM 1574 N N . ALA A 1 202 ? 7.323 -5.135 -35.269 1.00 97.31 202 ALA A N 1
ATOM 1575 C CA . ALA A 1 202 ? 7.482 -3.756 -35.726 1.00 97.31 202 ALA A CA 1
ATOM 1576 C C . ALA A 1 202 ? 6.491 -3.370 -36.838 1.00 97.31 202 ALA A C 1
ATOM 1578 O O . ALA A 1 202 ? 6.096 -2.212 -36.945 1.00 97.31 202 ALA A O 1
ATOM 1579 N N . GLU A 1 203 ? 6.071 -4.330 -37.667 1.00 96.06 203 GLU A N 1
ATOM 1580 C CA . GLU A 1 203 ? 5.013 -4.138 -38.659 1.00 96.06 203 GLU A CA 1
ATOM 1581 C C . GLU A 1 203 ? 3.647 -3.893 -38.016 1.00 96.06 203 GLU A C 1
ATOM 1583 O O . GLU A 1 203 ? 2.936 -2.992 -38.462 1.00 96.06 203 GLU A O 1
ATOM 1588 N N . VAL A 1 204 ? 3.288 -4.672 -36.989 1.00 96.00 204 VAL A N 1
ATOM 1589 C CA . VAL A 1 204 ? 1.949 -4.625 -36.378 1.00 96.00 204 VAL A CA 1
ATOM 1590 C C . VAL A 1 204 ? 1.817 -3.592 -35.258 1.00 96.00 204 VAL A C 1
ATOM 1592 O O . VAL A 1 204 ? 0.727 -3.073 -35.038 1.00 96.00 204 VAL A O 1
ATOM 1595 N N . MET A 1 205 ? 2.907 -3.290 -34.545 1.00 95.50 205 MET A N 1
ATOM 1596 C CA . MET A 1 205 ? 2.937 -2.409 -33.368 1.00 95.50 205 MET A CA 1
ATOM 1597 C C . MET A 1 205 ? 4.096 -1.391 -33.449 1.00 95.50 205 MET A C 1
ATOM 1599 O O . MET A 1 205 ? 4.933 -1.339 -32.541 1.00 95.50 205 MET A O 1
ATOM 1603 N N . PRO A 1 206 ? 4.168 -0.555 -34.505 1.00 95.12 206 PRO A N 1
ATOM 1604 C CA . PRO A 1 206 ? 5.328 0.305 -34.772 1.00 95.12 206 PRO A CA 1
ATOM 1605 C C . PRO A 1 206 ? 5.631 1.310 -33.648 1.00 95.12 206 PRO A C 1
ATOM 1607 O O . PRO A 1 206 ? 6.794 1.603 -33.393 1.00 95.12 206 PRO A O 1
ATOM 1610 N N . GLU A 1 207 ? 4.609 1.766 -32.918 1.00 93.31 207 GLU A N 1
ATOM 1611 C CA . GLU A 1 207 ? 4.742 2.727 -31.809 1.00 93.31 207 GLU A CA 1
ATOM 1612 C C . GLU A 1 207 ? 5.138 2.087 -30.464 1.00 93.31 207 GLU A C 1
ATOM 1614 O O . GLU A 1 207 ? 5.383 2.797 -29.492 1.00 93.31 207 GLU A O 1
ATOM 1619 N N . ASN A 1 208 ? 5.180 0.751 -30.364 1.00 93.00 208 ASN A N 1
ATOM 1620 C CA . ASN A 1 208 ? 5.416 0.034 -29.100 1.00 93.00 208 ASN A CA 1
ATOM 1621 C C . ASN A 1 208 ? 6.614 -0.933 -29.168 1.00 93.00 208 ASN A C 1
ATOM 1623 O O . ASN A 1 208 ? 6.606 -2.009 -28.563 1.00 93.00 208 ASN A O 1
ATOM 1627 N N . CYS A 1 209 ? 7.652 -0.566 -29.922 1.00 96.38 209 CYS A N 1
ATOM 1628 C CA . CYS A 1 209 ? 8.820 -1.411 -30.182 1.00 96.38 209 CYS A CA 1
ATOM 1629 C C . CYS A 1 209 ? 9.875 -1.355 -29.057 1.00 96.38 209 CYS A C 1
ATOM 1631 O O . CYS A 1 209 ? 10.907 -0.696 -29.194 1.00 96.38 209 CYS A O 1
ATOM 1633 N N . LEU A 1 210 ? 9.623 -2.059 -27.947 1.00 96.94 210 LEU A N 1
ATOM 1634 C CA . LEU A 1 210 ? 10.630 -2.429 -26.937 1.00 96.94 210 LEU A CA 1
ATOM 1635 C C . LEU A 1 210 ? 10.890 -3.941 -27.040 1.00 96.94 210 LEU A C 1
ATOM 1637 O O . LEU A 1 210 ? 10.119 -4.743 -26.499 1.00 96.94 210 LEU A O 1
ATOM 1641 N N . PHE A 1 211 ? 11.945 -4.314 -27.767 1.00 98.06 211 PHE A N 1
ATOM 1642 C CA . PHE A 1 211 ? 12.213 -5.701 -28.162 1.00 98.06 211 PHE A CA 1
ATOM 1643 C C . PHE A 1 211 ? 12.851 -6.520 -27.037 1.00 98.06 211 PHE A C 1
ATOM 1645 O O . PHE A 1 211 ? 13.839 -6.094 -26.446 1.00 98.06 211 PHE A O 1
ATOM 1652 N N . LEU A 1 212 ? 12.323 -7.712 -26.756 1.00 97.69 212 LEU A N 1
ATOM 1653 C CA . LEU A 1 212 ? 12.923 -8.674 -25.821 1.00 97.69 212 LEU A CA 1
ATOM 1654 C C . LEU A 1 212 ? 14.039 -9.465 -26.515 1.00 97.69 212 LEU A C 1
ATOM 1656 O O . LEU A 1 212 ? 13.748 -10.261 -27.404 1.00 97.69 212 LEU A O 1
ATOM 1660 N N . ILE A 1 213 ? 15.290 -9.236 -26.113 1.00 98.06 213 ILE A N 1
ATOM 1661 C CA . ILE A 1 213 ? 16.482 -9.605 -26.905 1.00 98.06 213 ILE A CA 1
ATOM 1662 C C . ILE A 1 213 ? 17.265 -10.816 -26.392 1.00 98.06 213 ILE A C 1
ATOM 1664 O O . ILE A 1 213 ? 18.284 -11.173 -26.972 1.00 98.06 213 ILE A O 1
ATOM 1668 N N . ASP A 1 214 ? 16.845 -11.441 -25.302 1.00 96.62 214 ASP A N 1
ATOM 1669 C CA . ASP A 1 214 ? 17.588 -12.503 -24.621 1.00 96.62 214 ASP A CA 1
ATOM 1670 C C . ASP A 1 214 ? 16.924 -13.882 -24.738 1.00 96.62 214 ASP A C 1
ATOM 1672 O O . ASP A 1 214 ? 17.125 -14.747 -23.893 1.00 96.62 214 ASP A O 1
ATOM 1676 N N . THR A 1 215 ? 16.161 -14.118 -25.810 1.00 96.94 215 THR A N 1
ATOM 1677 C CA . THR A 1 215 ? 15.549 -15.437 -26.058 1.00 96.94 215 THR A CA 1
ATOM 1678 C C . THR A 1 215 ? 16.601 -16.497 -26.399 1.00 96.94 215 THR A C 1
ATOM 1680 O O . THR A 1 215 ? 16.491 -17.634 -25.948 1.00 96.94 215 THR A O 1
ATOM 1683 N N . TYR A 1 216 ? 17.631 -16.133 -27.174 1.00 96.25 216 TYR A N 1
ATOM 1684 C CA . TYR A 1 216 ? 18.690 -17.064 -27.593 1.00 96.25 216 TYR A CA 1
ATOM 1685 C C . TYR A 1 216 ? 20.099 -16.567 -27.249 1.00 96.25 216 TYR A C 1
ATOM 1687 O O . TYR A 1 216 ? 20.863 -17.258 -26.580 1.00 96.25 216 TYR A O 1
ATOM 1695 N N . ASN A 1 217 ? 20.469 -15.369 -27.715 1.00 97.12 217 ASN A N 1
ATOM 1696 C CA . ASN A 1 217 ? 21.752 -14.738 -27.408 1.00 97.12 217 ASN A CA 1
ATOM 1697 C C . ASN A 1 217 ? 21.570 -13.224 -27.335 1.00 97.12 217 ASN A C 1
ATOM 1699 O O . ASN A 1 217 ? 21.313 -12.588 -28.352 1.00 97.12 217 ASN A O 1
ATOM 1703 N N . THR A 1 218 ? 21.764 -12.651 -26.151 1.00 97.50 218 THR A N 1
ATOM 1704 C CA . THR A 1 218 ? 21.432 -11.254 -25.855 1.00 97.50 218 THR A CA 1
ATOM 1705 C C . THR A 1 218 ? 22.111 -10.233 -26.768 1.00 97.50 218 THR A C 1
ATOM 1707 O O . THR A 1 218 ? 21.463 -9.304 -27.246 1.00 97.50 218 THR A O 1
ATOM 1710 N N . LEU A 1 219 ? 23.412 -10.382 -27.036 1.00 98.00 219 LEU A N 1
ATOM 1711 C CA . LEU A 1 219 ? 24.146 -9.411 -27.857 1.00 98.00 219 LEU A CA 1
ATOM 1712 C C . LEU A 1 219 ? 23.783 -9.546 -29.341 1.00 98.00 219 LEU A C 1
ATOM 1714 O O . LEU A 1 219 ? 23.637 -8.540 -30.033 1.00 98.00 219 LEU A O 1
ATOM 1718 N N . GLN A 1 220 ? 23.569 -10.769 -29.833 1.00 98.06 220 GLN A N 1
ATOM 1719 C CA . GLN A 1 220 ? 23.050 -10.964 -31.191 1.00 98.06 220 GLN A CA 1
ATOM 1720 C C . GLN A 1 220 ? 21.604 -10.467 -31.323 1.00 98.06 220 GLN A C 1
ATOM 1722 O O . GLN A 1 220 ? 21.274 -9.835 -32.324 1.00 98.06 220 GLN A O 1
ATOM 1727 N N . GLY A 1 221 ? 20.764 -10.684 -30.309 1.00 98.19 221 GLY A N 1
ATOM 1728 C CA . GLY A 1 221 ? 19.403 -10.159 -30.250 1.00 98.19 221 GLY A CA 1
ATOM 1729 C C . GLY A 1 221 ? 19.380 -8.632 -30.264 1.00 98.19 221 GLY A C 1
ATOM 1730 O O . GLY A 1 221 ? 18.609 -8.038 -31.014 1.00 98.19 221 GLY A O 1
ATOM 1731 N N . ALA A 1 222 ? 20.295 -7.974 -29.542 1.00 98.44 222 ALA A N 1
ATOM 1732 C CA . ALA A 1 222 ? 20.474 -6.523 -29.617 1.00 98.44 222 ALA A CA 1
ATOM 1733 C C . ALA A 1 222 ? 20.870 -6.058 -31.030 1.00 98.44 222 ALA A C 1
ATOM 1735 O O . ALA A 1 222 ? 20.326 -5.071 -31.525 1.00 98.44 222 ALA A O 1
ATOM 1736 N N . ALA A 1 223 ? 21.773 -6.776 -31.706 1.00 98.56 223 ALA A N 1
ATOM 1737 C CA . ALA A 1 223 ? 22.150 -6.469 -33.086 1.00 98.56 223 ALA A CA 1
ATOM 1738 C C . ALA A 1 223 ? 20.959 -6.598 -34.056 1.00 98.56 223 ALA A C 1
ATOM 1740 O O . ALA A 1 223 ? 20.750 -5.712 -34.885 1.00 98.56 223 ALA A O 1
ATOM 1741 N N . ARG A 1 224 ? 20.136 -7.646 -33.906 1.00 98.56 224 ARG A N 1
ATOM 1742 C CA . ARG A 1 224 ? 18.895 -7.839 -34.681 1.00 98.56 224 ARG A CA 1
ATOM 1743 C C . ARG A 1 224 ? 17.873 -6.738 -34.399 1.00 98.56 224 ARG A C 1
ATOM 1745 O O . ARG A 1 224 ? 17.319 -6.165 -35.330 1.00 98.56 224 ARG A O 1
ATOM 1752 N N . ALA A 1 225 ? 17.664 -6.380 -33.133 1.00 98.50 225 ALA A N 1
ATOM 1753 C CA . ALA A 1 225 ? 16.767 -5.290 -32.749 1.00 98.50 225 ALA A CA 1
ATOM 1754 C C . ALA A 1 225 ? 17.209 -3.941 -33.346 1.00 98.50 225 ALA A C 1
ATOM 1756 O O . ALA A 1 225 ? 16.373 -3.179 -33.821 1.00 98.50 225 ALA A O 1
ATOM 1757 N N . ILE A 1 226 ? 18.518 -3.667 -33.389 1.00 98.69 226 ILE A N 1
ATOM 1758 C CA . ILE A 1 226 ? 19.089 -2.488 -34.060 1.00 98.69 226 ILE A CA 1
ATOM 1759 C C . ILE A 1 226 ? 18.808 -2.513 -35.567 1.00 98.69 226 ILE A C 1
ATOM 1761 O O . ILE A 1 226 ? 18.460 -1.482 -36.145 1.00 98.69 226 ILE A O 1
ATOM 1765 N N . GLU A 1 227 ? 18.974 -3.666 -36.217 1.00 98.56 227 GLU A N 1
ATOM 1766 C CA . GLU A 1 227 ? 18.679 -3.825 -37.641 1.00 98.56 227 GLU A CA 1
ATOM 1767 C C . GLU A 1 227 ? 17.211 -3.498 -37.942 1.00 98.56 227 GLU A C 1
ATOM 1769 O O . GLU A 1 227 ? 16.927 -2.659 -38.802 1.00 98.56 227 GLU A O 1
ATOM 1774 N N . VAL A 1 228 ? 16.286 -4.082 -37.179 1.00 98.44 228 VAL A N 1
ATOM 1775 C CA . VAL A 1 228 ? 14.847 -3.810 -37.301 1.00 98.44 228 VAL A CA 1
ATOM 1776 C C . VAL A 1 228 ? 14.526 -2.357 -36.959 1.00 98.44 228 VAL A C 1
ATOM 1778 O O . VAL A 1 228 ? 13.776 -1.712 -37.687 1.00 98.44 228 VAL A O 1
ATOM 1781 N N . GLY A 1 229 ? 15.145 -1.792 -35.921 1.00 98.06 229 GLY A N 1
ATOM 1782 C CA . GLY A 1 229 ? 14.989 -0.389 -35.539 1.00 98.06 229 GLY A CA 1
ATOM 1783 C C . GLY A 1 229 ? 15.381 0.583 -36.655 1.00 98.06 229 GLY A C 1
ATOM 1784 O O . GLY A 1 229 ? 14.700 1.584 -36.875 1.00 98.06 229 GLY A O 1
ATOM 1785 N N . LYS A 1 230 ? 16.431 0.279 -37.432 1.00 98.25 230 LYS A N 1
ATOM 1786 C CA . LYS A 1 230 ? 16.820 1.093 -38.600 1.00 98.25 230 LYS A CA 1
ATOM 1787 C C . LYS A 1 230 ? 15.769 1.033 -39.707 1.00 98.25 230 LYS A C 1
ATOM 1789 O O . LYS A 1 230 ? 15.445 2.070 -40.285 1.00 98.25 230 LYS A O 1
ATOM 1794 N N . ARG A 1 231 ? 15.216 -0.154 -39.981 1.00 97.62 231 ARG A N 1
ATOM 1795 C CA . ARG A 1 231 ? 14.116 -0.336 -40.948 1.00 97.62 231 ARG A CA 1
ATOM 1796 C C . ARG A 1 231 ? 12.846 0.386 -40.483 1.00 97.62 231 ARG A C 1
ATOM 1798 O O . ARG A 1 231 ? 12.173 1.028 -41.284 1.00 97.62 231 ARG A O 1
ATOM 1805 N N . LEU A 1 232 ? 12.554 0.346 -39.183 1.00 96.88 232 LEU A N 1
ATOM 1806 C CA . LEU A 1 232 ? 11.443 1.071 -38.566 1.00 96.88 232 LEU A CA 1
ATOM 1807 C C . LEU A 1 232 ? 11.600 2.594 -38.741 1.00 96.88 232 LEU A C 1
ATOM 1809 O O . LEU A 1 232 ? 10.657 3.256 -39.175 1.00 96.88 232 LEU A O 1
ATOM 1813 N N . ARG A 1 233 ? 12.818 3.125 -38.544 1.00 96.94 233 ARG A N 1
ATOM 1814 C CA . ARG A 1 233 ? 13.153 4.540 -38.794 1.00 96.94 233 ARG A CA 1
ATOM 1815 C C . ARG A 1 233 ? 12.959 4.962 -40.244 1.00 96.94 233 ARG A C 1
ATOM 1817 O O . ARG A 1 233 ? 12.440 6.045 -40.497 1.00 96.94 233 ARG A O 1
ATOM 1824 N N . GLN A 1 234 ? 13.298 4.103 -41.203 1.00 96.25 234 GLN A N 1
ATOM 1825 C CA . GLN A 1 234 ? 13.033 4.365 -42.626 1.00 96.25 234 GLN A CA 1
ATOM 1826 C C . GLN A 1 234 ? 11.533 4.472 -42.943 1.00 96.25 234 GLN A C 1
ATOM 1828 O O . GLN A 1 234 ? 11.159 5.147 -43.898 1.00 96.25 234 GLN A O 1
ATOM 1833 N N . ARG A 1 235 ? 10.674 3.846 -42.129 1.00 95.00 235 ARG A N 1
ATOM 1834 C CA . ARG A 1 235 ? 9.210 3.912 -42.240 1.00 95.00 235 ARG A CA 1
ATOM 1835 C C . ARG A 1 235 ? 8.588 5.077 -41.458 1.00 95.00 235 ARG A C 1
ATOM 1837 O O . ARG A 1 235 ? 7.369 5.189 -41.440 1.00 95.00 235 ARG A O 1
ATOM 1844 N N . GLY A 1 236 ? 9.398 5.938 -40.837 1.00 95.94 236 GLY A N 1
ATOM 1845 C CA . GLY A 1 236 ? 8.935 7.122 -40.104 1.00 95.94 236 GLY A CA 1
ATOM 1846 C C . GLY A 1 236 ? 8.616 6.897 -38.623 1.00 95.94 236 GLY A C 1
ATOM 1847 O O . GLY A 1 236 ? 8.094 7.807 -37.987 1.00 95.94 236 GLY A O 1
ATOM 1848 N N . HIS A 1 237 ? 8.948 5.730 -38.065 1.00 96.31 237 HIS A N 1
ATOM 1849 C CA . HIS A 1 237 ? 8.734 5.400 -36.652 1.00 96.31 237 HIS A CA 1
ATOM 1850 C C . HIS A 1 237 ? 10.070 5.226 -35.920 1.00 96.31 237 HIS A C 1
ATOM 1852 O O . HIS A 1 237 ? 11.097 4.988 -36.542 1.00 96.31 237 HIS A O 1
ATOM 1858 N N . GLU A 1 238 ? 10.091 5.296 -34.593 1.00 95.25 238 GLU A N 1
ATOM 1859 C CA . GLU A 1 238 ? 11.319 5.124 -33.806 1.00 95.25 238 GLU A CA 1
ATOM 1860 C C . GLU A 1 238 ? 11.155 3.956 -32.832 1.00 95.25 238 GLU A C 1
ATOM 1862 O O . GLU A 1 238 ? 10.102 3.798 -32.215 1.00 95.25 238 GLU A O 1
ATOM 1867 N N . MET A 1 239 ? 12.190 3.124 -32.675 1.00 96.06 239 MET A N 1
ATOM 1868 C CA . MET A 1 239 ? 12.135 2.064 -31.665 1.00 96.06 239 MET A CA 1
ATOM 1869 C C . MET A 1 239 ? 12.162 2.675 -30.261 1.00 96.06 239 MET A C 1
ATOM 1871 O O . MET A 1 239 ? 12.952 3.579 -29.985 1.00 96.06 239 MET A O 1
ATOM 1875 N N . ILE A 1 240 ? 11.353 2.133 -29.347 1.00 97.56 240 ILE A N 1
ATOM 1876 C CA . ILE A 1 240 ? 11.421 2.507 -27.930 1.00 97.56 240 ILE A CA 1
ATOM 1877 C C . ILE A 1 240 ? 12.746 2.024 -27.350 1.00 97.56 240 ILE A C 1
ATOM 1879 O O . ILE A 1 240 ? 13.404 2.773 -26.634 1.00 97.56 240 ILE A O 1
ATOM 1883 N N . GLY A 1 241 ? 13.148 0.785 -27.650 1.00 97.94 241 GLY A N 1
ATOM 1884 C CA . GLY A 1 241 ? 14.384 0.234 -27.113 1.00 97.94 241 GLY A CA 1
ATOM 1885 C C . GLY A 1 241 ? 14.463 -1.287 -27.092 1.00 97.94 241 GLY A C 1
ATOM 1886 O O . GLY A 1 241 ? 13.855 -1.967 -27.920 1.00 97.94 241 GLY A O 1
ATOM 1887 N N . VAL A 1 242 ? 15.187 -1.817 -26.106 1.00 98.38 242 VAL A N 1
ATOM 1888 C CA . VAL A 1 242 ? 15.324 -3.261 -25.861 1.00 98.38 242 VAL A CA 1
ATOM 1889 C C . VAL A 1 242 ? 15.068 -3.624 -24.396 1.00 98.38 242 VAL A C 1
ATOM 1891 O O . VAL A 1 242 ? 15.247 -2.794 -23.506 1.00 98.38 242 VAL A O 1
ATOM 1894 N N . ARG A 1 243 ? 14.659 -4.869 -24.135 1.00 97.88 243 ARG A N 1
ATOM 1895 C CA . ARG A 1 243 ? 14.423 -5.429 -22.799 1.00 97.88 243 ARG A CA 1
ATOM 1896 C C . ARG A 1 243 ? 15.302 -6.654 -22.548 1.00 97.88 243 ARG A C 1
ATOM 1898 O O . ARG A 1 243 ? 15.380 -7.540 -23.395 1.00 97.88 243 ARG A O 1
ATOM 1905 N N . LEU A 1 244 ? 15.900 -6.688 -21.362 1.00 96.56 244 LEU A N 1
ATOM 1906 C CA . LEU A 1 244 ? 16.647 -7.799 -20.773 1.00 96.56 244 LEU A CA 1
ATOM 1907 C C . LEU A 1 244 ? 15.786 -8.500 -19.714 1.00 96.56 244 LEU A C 1
ATOM 1909 O O . LEU A 1 244 ? 15.159 -7.805 -18.917 1.00 96.56 244 LEU A O 1
ATOM 1913 N N . ASP A 1 245 ? 15.784 -9.832 -19.674 1.00 94.31 245 ASP A N 1
ATOM 1914 C CA . ASP A 1 245 ? 15.125 -10.645 -18.638 1.00 94.31 245 ASP A CA 1
ATOM 1915 C C . ASP A 1 245 ? 16.066 -11.690 -17.998 1.00 94.31 245 ASP A C 1
ATOM 1917 O O . ASP A 1 245 ? 15.643 -12.532 -17.209 1.00 94.31 245 ASP A O 1
ATOM 1921 N N . SER A 1 246 ? 17.363 -11.671 -18.322 1.00 93.12 246 SER A N 1
ATOM 1922 C CA . SER A 1 246 ? 18.329 -12.663 -17.845 1.00 93.12 246 SER A CA 1
ATOM 1923 C C . SER A 1 246 ? 19.787 -12.192 -17.981 1.00 93.12 246 SER A C 1
ATOM 1925 O O . SER A 1 246 ? 20.083 -11.154 -18.578 1.00 93.12 246 SER A O 1
ATOM 1927 N N . GLY A 1 247 ? 20.716 -12.970 -17.409 1.00 93.62 247 GLY A N 1
ATOM 1928 C CA . GLY A 1 247 ? 22.160 -12.722 -17.476 1.00 93.62 247 GLY A CA 1
ATOM 1929 C C . GLY A 1 247 ? 22.668 -11.654 -16.501 1.00 93.62 247 GLY A C 1
ATOM 1930 O O . GLY A 1 247 ? 21.951 -11.199 -15.609 1.00 93.62 247 GLY A O 1
ATOM 1931 N N . ASP A 1 248 ? 23.936 -11.264 -16.657 1.00 95.62 248 ASP A N 1
ATOM 1932 C CA . ASP A 1 248 ? 24.528 -10.154 -15.902 1.00 95.62 248 ASP A CA 1
ATOM 1933 C C . ASP A 1 248 ? 24.007 -8.821 -16.453 1.00 95.62 248 ASP A C 1
ATOM 1935 O O . ASP A 1 248 ? 24.521 -8.277 -17.435 1.00 95.62 248 ASP A O 1
ATOM 1939 N N . LEU A 1 249 ? 22.967 -8.294 -15.809 1.00 96.88 249 LEU A N 1
ATOM 1940 C CA . LEU A 1 249 ? 22.294 -7.064 -16.221 1.00 96.88 249 LEU A CA 1
ATOM 1941 C C . LEU A 1 249 ? 23.230 -5.842 -16.232 1.00 96.88 249 LEU A C 1
ATOM 1943 O O . LEU A 1 249 ? 23.068 -4.951 -17.071 1.00 96.88 249 LEU A O 1
ATOM 1947 N N . ALA A 1 250 ? 24.223 -5.776 -15.339 1.00 97.19 250 ALA A N 1
ATOM 1948 C CA . ALA A 1 250 ? 25.144 -4.644 -15.274 1.00 97.19 250 ALA A CA 1
ATOM 1949 C C . ALA A 1 250 ? 26.127 -4.655 -16.447 1.00 97.19 250 ALA A C 1
ATOM 1951 O O . ALA A 1 250 ? 26.349 -3.613 -17.067 1.00 97.19 250 ALA A O 1
ATOM 1952 N N . TYR A 1 251 ? 26.698 -5.818 -16.763 1.00 98.06 251 TYR A N 1
ATOM 1953 C CA . TYR A 1 251 ? 27.575 -5.986 -17.920 1.00 98.06 251 TYR A CA 1
ATOM 1954 C C . TYR A 1 251 ? 26.806 -5.819 -19.236 1.00 98.06 251 TYR A C 1
ATOM 1956 O O . TYR A 1 251 ? 27.165 -4.977 -20.063 1.00 98.06 251 TYR A O 1
ATOM 1964 N N . LEU A 1 252 ? 25.711 -6.567 -19.407 1.00 98.38 252 LEU A N 1
ATOM 1965 C CA . LEU A 1 252 ? 24.949 -6.602 -20.655 1.00 98.38 252 LEU A CA 1
ATOM 1966 C C . LEU A 1 252 ? 24.382 -5.227 -21.010 1.00 98.38 252 LEU A C 1
ATOM 1968 O O . LEU A 1 252 ? 24.519 -4.797 -22.153 1.00 98.38 252 LEU A O 1
ATOM 1972 N N . SER A 1 253 ? 23.815 -4.494 -20.044 1.00 98.38 253 SER A N 1
ATOM 1973 C CA . SER A 1 253 ? 23.282 -3.149 -20.309 1.00 98.38 253 SER A CA 1
ATOM 1974 C C . SER A 1 253 ? 24.352 -2.176 -20.815 1.00 98.38 253 SER A C 1
ATOM 1976 O O . SER A 1 253 ? 24.079 -1.381 -21.712 1.00 98.38 253 SER A O 1
ATOM 1978 N N . LYS A 1 254 ? 25.590 -2.253 -20.307 1.00 98.69 254 LYS A N 1
ATOM 1979 C CA . LYS A 1 254 ? 26.701 -1.397 -20.761 1.00 98.69 254 LYS A CA 1
ATOM 1980 C C . LYS A 1 254 ? 27.121 -1.717 -22.193 1.00 98.69 254 LYS A C 1
ATOM 1982 O O . LYS A 1 254 ? 27.335 -0.788 -22.971 1.00 98.69 254 LYS A O 1
ATOM 1987 N N . GLU A 1 255 ? 27.225 -2.995 -22.548 1.00 98.62 255 GLU A N 1
ATOM 1988 C CA . GLU A 1 255 ? 27.573 -3.398 -23.916 1.00 98.62 255 GLU A CA 1
ATOM 1989 C C . GLU A 1 255 ? 26.460 -3.043 -24.906 1.00 98.62 255 GLU A C 1
ATOM 1991 O O . GLU A 1 255 ? 26.723 -2.441 -25.946 1.00 98.62 255 GLU A O 1
ATOM 1996 N N . ILE A 1 256 ? 25.201 -3.291 -24.540 1.00 98.62 256 ILE A N 1
ATOM 1997 C CA . ILE A 1 256 ? 24.037 -2.914 -25.352 1.00 98.62 256 ILE A CA 1
ATOM 1998 C C . ILE A 1 256 ? 23.972 -1.401 -25.554 1.00 98.62 256 ILE A C 1
ATOM 2000 O O . ILE A 1 256 ? 23.731 -0.949 -26.672 1.00 98.62 256 ILE A O 1
ATOM 2004 N N . ARG A 1 257 ? 24.230 -0.604 -24.510 1.00 98.75 257 ARG A N 1
ATOM 2005 C CA . ARG A 1 257 ? 24.261 0.859 -24.621 1.00 98.75 257 ARG A CA 1
ATOM 2006 C C . ARG A 1 257 ? 25.271 1.316 -25.673 1.00 98.75 257 ARG A C 1
ATOM 2008 O O . ARG A 1 257 ? 24.909 2.100 -26.546 1.00 98.75 257 ARG A O 1
ATOM 2015 N N . LYS A 1 258 ? 26.495 0.768 -25.657 1.00 98.69 258 LYS A N 1
ATOM 2016 C CA . LYS A 1 258 ? 27.521 1.053 -26.679 1.00 98.69 258 LYS A CA 1
ATOM 2017 C C . LYS A 1 258 ? 27.037 0.689 -28.084 1.00 98.69 258 LYS A C 1
ATOM 2019 O O . LYS A 1 258 ? 27.231 1.470 -29.012 1.00 98.69 258 LYS A O 1
ATOM 2024 N N . MET A 1 259 ? 26.403 -0.476 -28.241 1.00 98.69 259 MET A N 1
ATOM 2025 C CA . MET A 1 259 ? 25.878 -0.938 -29.532 1.00 98.69 259 MET A CA 1
ATOM 2026 C C . MET A 1 259 ? 24.773 -0.020 -30.066 1.00 98.69 259 MET A C 1
ATOM 2028 O O . MET A 1 259 ? 24.811 0.370 -31.233 1.00 98.69 259 MET A O 1
ATOM 2032 N N . LEU A 1 260 ? 23.810 0.353 -29.219 1.00 98.69 260 LEU A N 1
ATOM 2033 C CA . LEU A 1 260 ? 22.718 1.259 -29.576 1.00 98.69 260 LEU A CA 1
ATOM 2034 C C . LEU A 1 260 ? 23.248 2.647 -29.954 1.00 98.69 260 LEU A C 1
ATOM 2036 O O . LEU A 1 260 ? 22.830 3.204 -30.969 1.00 98.69 260 LEU A O 1
ATOM 2040 N N . ASP A 1 261 ? 24.191 3.189 -29.183 1.00 98.56 261 ASP A N 1
ATOM 2041 C CA . ASP A 1 261 ? 24.767 4.516 -29.428 1.00 98.56 261 ASP A CA 1
ATOM 2042 C C . ASP A 1 261 ? 25.546 4.545 -30.746 1.00 98.56 261 ASP A C 1
ATOM 2044 O O . ASP A 1 261 ? 25.304 5.414 -31.586 1.00 98.56 261 ASP A O 1
ATOM 2048 N N . ALA A 1 262 ? 26.403 3.545 -30.982 1.00 98.50 262 ALA A N 1
ATOM 2049 C CA . ALA A 1 262 ? 27.148 3.398 -32.233 1.00 98.50 262 ALA A CA 1
ATOM 2050 C C . ALA A 1 262 ? 26.225 3.221 -33.451 1.00 98.50 262 ALA A C 1
ATOM 2052 O O . ALA A 1 262 ? 26.556 3.641 -34.560 1.00 98.50 262 ALA A O 1
ATOM 2053 N N . ALA A 1 263 ? 25.049 2.624 -33.253 1.00 98.19 263 ALA A N 1
ATOM 2054 C CA . ALA A 1 263 ? 24.045 2.448 -34.292 1.00 98.19 263 ALA A CA 1
ATOM 2055 C C . ALA A 1 263 ? 23.119 3.663 -34.494 1.00 98.19 263 ALA A C 1
ATOM 2057 O O . ALA A 1 263 ? 22.265 3.619 -35.383 1.00 98.19 263 ALA A O 1
ATOM 2058 N N . GLY A 1 264 ? 23.286 4.737 -33.713 1.00 97.94 264 GLY A N 1
ATOM 2059 C CA . GLY A 1 264 ? 22.492 5.961 -33.821 1.00 97.94 264 GLY A CA 1
ATOM 2060 C C . GLY A 1 264 ? 21.152 5.914 -33.079 1.00 97.94 264 GLY A C 1
ATOM 2061 O O . GLY A 1 264 ? 20.206 6.580 -33.503 1.00 97.94 264 GLY A O 1
ATOM 2062 N N . PHE A 1 265 ? 21.055 5.151 -31.987 1.00 98.19 265 PHE A N 1
ATOM 2063 C CA . PHE A 1 265 ? 19.891 5.076 -31.089 1.00 98.19 265 PHE A CA 1
ATOM 2064 C C . PHE A 1 265 ? 20.210 5.551 -29.655 1.00 98.19 265 PHE A C 1
ATOM 2066 O O . PHE A 1 265 ? 19.897 4.847 -28.693 1.00 98.19 265 PHE A O 1
ATOM 2073 N N . PRO A 1 266 ? 20.786 6.754 -29.449 1.00 97.25 266 PRO A N 1
ATOM 2074 C CA . PRO A 1 266 ? 21.209 7.211 -28.119 1.00 97.25 266 PRO A CA 1
ATOM 2075 C C . PRO A 1 266 ? 20.051 7.419 -27.131 1.00 97.25 266 PRO A C 1
ATOM 2077 O O . PRO A 1 266 ? 20.274 7.514 -25.930 1.00 97.25 266 PRO A O 1
ATOM 2080 N N . LYS A 1 267 ? 18.811 7.499 -27.632 1.00 96.69 267 LYS A N 1
ATOM 2081 C CA . LYS A 1 267 ? 17.588 7.667 -26.833 1.00 96.69 267 LYS A CA 1
ATOM 2082 C C . LYS A 1 267 ? 16.818 6.364 -26.595 1.00 96.69 267 LYS A C 1
ATOM 2084 O O . LYS A 1 267 ? 15.820 6.392 -25.885 1.00 96.69 267 LYS A O 1
ATOM 2089 N N . ALA A 1 268 ? 17.238 5.253 -27.206 1.00 97.94 268 ALA A N 1
ATOM 2090 C CA . ALA A 1 268 ? 16.571 3.968 -27.023 1.00 97.94 268 ALA A CA 1
ATOM 2091 C C . ALA A 1 268 ? 16.704 3.508 -25.567 1.00 97.94 268 ALA A C 1
ATOM 2093 O O . ALA A 1 268 ? 17.814 3.457 -25.048 1.00 97.94 268 ALA A O 1
ATOM 2094 N N . VAL A 1 269 ? 15.591 3.157 -24.936 1.00 97.88 269 VAL A N 1
ATOM 2095 C CA . VAL A 1 269 ? 15.518 2.692 -23.548 1.00 97.88 269 VAL A CA 1
ATOM 2096 C C . VAL A 1 269 ? 16.076 1.276 -23.422 1.00 97.88 269 VAL A C 1
ATOM 2098 O O . VAL A 1 269 ? 15.789 0.404 -24.243 1.00 97.88 269 VAL A O 1
ATOM 2101 N N . ILE A 1 270 ? 16.829 1.018 -22.359 1.00 98.50 270 ILE A N 1
ATOM 2102 C CA . ILE A 1 270 ? 17.177 -0.339 -21.939 1.00 98.50 270 ILE A CA 1
ATOM 2103 C C . ILE A 1 270 ? 16.308 -0.688 -20.732 1.00 98.50 270 ILE A C 1
ATOM 2105 O O . ILE A 1 270 ? 16.504 -0.181 -19.628 1.00 98.50 270 ILE A O 1
ATOM 2109 N N . GLY A 1 271 ? 15.321 -1.551 -20.952 1.00 97.69 271 GLY A N 1
ATOM 2110 C CA . GLY A 1 271 ? 14.501 -2.115 -19.888 1.00 97.69 271 GLY A CA 1
ATOM 2111 C C . GLY A 1 271 ? 15.135 -3.368 -19.295 1.00 97.69 271 GLY A C 1
ATOM 2112 O O . GLY A 1 271 ? 15.714 -4.172 -20.023 1.00 97.69 271 GLY A O 1
ATOM 2113 N N . ALA A 1 272 ? 14.974 -3.574 -17.993 1.00 97.25 272 ALA A N 1
ATOM 2114 C CA . ALA A 1 272 ? 15.341 -4.823 -17.340 1.00 97.25 272 ALA A CA 1
ATOM 2115 C C . ALA A 1 272 ? 14.182 -5.367 -16.504 1.00 97.25 272 ALA A C 1
ATOM 2117 O O . ALA A 1 272 ? 13.546 -4.636 -15.744 1.00 97.25 272 ALA A O 1
ATOM 2118 N N . SER A 1 273 ? 13.942 -6.662 -16.629 1.00 91.94 273 SER A N 1
ATOM 2119 C CA . SER A 1 273 ? 13.210 -7.499 -15.683 1.00 91.94 273 SER A CA 1
ATOM 2120 C C . SER A 1 273 ? 14.126 -8.655 -15.253 1.00 91.94 273 SER A C 1
ATOM 2122 O O . SER A 1 273 ? 15.193 -8.797 -15.844 1.00 91.94 273 SER A O 1
ATOM 2124 N N . ASN A 1 274 ? 13.768 -9.365 -14.167 1.00 86.12 274 ASN A N 1
ATOM 2125 C CA . ASN A 1 274 ? 14.371 -10.609 -13.621 1.00 86.12 274 ASN A CA 1
ATOM 2126 C C . ASN A 1 274 ? 14.612 -10.529 -12.102 1.00 86.12 274 ASN A C 1
ATOM 2128 O O . ASN A 1 274 ? 15.641 -10.024 -11.659 1.00 86.12 274 ASN A O 1
ATOM 2132 N N . GLU A 1 275 ? 13.659 -11.018 -11.299 1.00 89.62 275 GLU A N 1
ATOM 2133 C CA . GLU A 1 275 ? 13.783 -11.155 -9.829 1.00 89.62 275 GLU A CA 1
ATOM 2134 C C . GLU A 1 275 ? 14.347 -9.913 -9.096 1.00 89.62 275 GLU A C 1
ATOM 2136 O O . GLU A 1 275 ? 15.011 -10.001 -8.056 1.00 89.62 275 GLU A O 1
ATOM 2141 N N . LEU A 1 276 ? 14.037 -8.737 -9.650 1.00 96.94 276 LEU A N 1
ATOM 2142 C CA . LEU A 1 276 ? 14.444 -7.432 -9.148 1.00 96.94 276 LEU A CA 1
ATOM 2143 C C . LEU A 1 276 ? 13.751 -7.102 -7.820 1.00 96.94 276 LEU A C 1
ATOM 2145 O O . LEU A 1 276 ? 12.593 -7.451 -7.592 1.00 96.94 276 LEU A O 1
ATOM 2149 N N . ASP A 1 277 ? 14.463 -6.377 -6.968 1.00 97.75 277 ASP A N 1
ATOM 2150 C CA . ASP A 1 277 ? 13.969 -5.713 -5.762 1.00 97.75 277 ASP A CA 1
ATOM 2151 C C . ASP A 1 277 ? 14.766 -4.416 -5.538 1.00 97.75 277 ASP A C 1
ATOM 2153 O O . ASP A 1 277 ? 15.654 -4.072 -6.323 1.00 97.75 277 ASP A O 1
ATOM 2157 N N . GLU A 1 278 ? 14.454 -3.674 -4.477 1.00 98.00 278 GLU A N 1
ATOM 2158 C CA . GLU A 1 278 ? 15.127 -2.417 -4.154 1.00 98.00 278 GLU A CA 1
ATOM 2159 C C . GLU A 1 278 ? 16.639 -2.572 -3.914 1.00 98.00 278 GLU A C 1
ATOM 2161 O O . GLU A 1 278 ? 17.399 -1.644 -4.197 1.00 98.00 278 GLU A O 1
ATOM 2166 N N . HIS A 1 279 ? 17.100 -3.732 -3.436 1.00 97.44 279 HIS A N 1
ATOM 2167 C CA . HIS A 1 279 ? 18.509 -3.970 -3.130 1.00 97.44 279 HIS A CA 1
ATOM 2168 C C . HIS A 1 279 ? 19.305 -4.261 -4.401 1.00 97.44 279 HIS A C 1
ATOM 2170 O O . HIS A 1 279 ? 20.361 -3.664 -4.623 1.00 97.44 279 HIS A O 1
ATOM 2176 N N . LEU A 1 280 ? 18.777 -5.128 -5.267 1.00 97.12 280 LEU A N 1
ATOM 2177 C CA . LEU A 1 280 ? 19.401 -5.442 -6.546 1.00 97.12 280 LEU A CA 1
ATOM 2178 C C . LEU A 1 280 ? 19.402 -4.222 -7.474 1.00 97.12 280 LEU A C 1
ATOM 2180 O O . LEU A 1 280 ? 20.432 -3.925 -8.074 1.00 97.12 280 LEU A O 1
ATOM 2184 N N . ILE A 1 281 ? 18.303 -3.461 -7.541 1.00 98.38 281 ILE A N 1
ATOM 2185 C CA . ILE A 1 281 ? 18.249 -2.218 -8.330 1.00 98.38 281 ILE A CA 1
ATOM 2186 C C . ILE A 1 281 ? 19.294 -1.212 -7.827 1.00 98.38 281 ILE A C 1
ATOM 2188 O O . ILE A 1 281 ? 20.038 -0.649 -8.633 1.00 98.38 281 ILE A O 1
ATOM 2192 N N . ALA A 1 282 ? 19.405 -1.014 -6.507 1.00 97.38 282 ALA A N 1
ATOM 2193 C CA . ALA A 1 282 ? 20.410 -0.117 -5.938 1.00 97.38 282 ALA A CA 1
ATOM 2194 C C . ALA A 1 282 ? 21.842 -0.556 -6.292 1.00 97.38 282 ALA A C 1
ATOM 2196 O O . ALA A 1 282 ? 22.644 0.281 -6.712 1.00 97.38 282 ALA A O 1
ATOM 2197 N N . SER A 1 283 ? 22.138 -1.858 -6.196 1.00 97.50 283 SER A N 1
ATOM 2198 C CA . SER A 1 283 ? 23.442 -2.419 -6.570 1.00 97.50 283 SER A CA 1
ATOM 2199 C C . SER A 1 283 ? 23.745 -2.241 -8.062 1.00 97.50 283 SER A C 1
ATOM 2201 O O . SER A 1 283 ? 24.835 -1.800 -8.420 1.00 97.50 283 SER A O 1
ATOM 2203 N N . LEU A 1 284 ? 22.781 -2.507 -8.949 1.00 98.00 284 LEU A N 1
ATOM 2204 C CA . LEU A 1 284 ? 22.948 -2.315 -10.395 1.00 98.00 284 LEU A CA 1
ATOM 2205 C C . LEU A 1 284 ? 23.226 -0.844 -10.739 1.00 98.00 284 LEU A C 1
ATOM 2207 O O . LEU A 1 284 ? 24.096 -0.554 -11.565 1.00 98.00 284 LEU A O 1
ATOM 2211 N N . LYS A 1 285 ? 22.542 0.096 -10.073 1.00 97.31 285 LYS A N 1
ATOM 2212 C CA . LYS A 1 285 ? 22.815 1.531 -10.237 1.00 97.31 285 LYS A CA 1
ATOM 2213 C C . LYS A 1 285 ? 24.205 1.926 -9.743 1.00 97.31 285 LYS A C 1
ATOM 2215 O O . LYS A 1 285 ? 24.874 2.703 -10.419 1.00 97.31 285 LYS A O 1
ATOM 2220 N N . GLU A 1 286 ? 24.656 1.399 -8.607 1.00 97.12 286 GLU A N 1
ATOM 2221 C CA . GLU A 1 286 ? 26.012 1.637 -8.087 1.00 97.12 286 GLU A CA 1
ATOM 2222 C C . GLU A 1 286 ? 27.094 1.108 -9.037 1.00 97.12 286 GLU A C 1
ATOM 2224 O O . GLU A 1 286 ? 28.083 1.787 -9.301 1.00 97.12 286 GLU A O 1
ATOM 2229 N N . GLN A 1 287 ? 26.856 -0.051 -9.650 1.00 97.81 287 GLN A N 1
ATOM 2230 C CA . GLN A 1 287 ? 27.729 -0.620 -10.677 1.00 97.81 287 GLN A CA 1
ATOM 2231 C C . GLN A 1 287 ? 27.722 0.178 -11.994 1.00 97.81 287 GLN A C 1
ATOM 2233 O O . GLN A 1 287 ? 28.471 -0.155 -12.917 1.00 97.81 287 GLN A O 1
ATOM 2238 N N . GLY A 1 288 ? 26.886 1.212 -12.129 1.00 97.69 288 GLY A N 1
ATOM 2239 C CA . GLY A 1 288 ? 26.767 2.020 -13.340 1.00 97.69 288 GLY A CA 1
ATOM 2240 C C . GLY A 1 288 ? 26.098 1.286 -14.503 1.00 97.69 288 GLY A C 1
ATOM 2241 O O . GLY A 1 288 ? 26.451 1.543 -15.660 1.00 97.69 288 GLY A O 1
ATOM 2242 N N . ALA A 1 289 ? 25.183 0.350 -14.213 1.00 97.94 289 ALA A N 1
ATOM 2243 C CA . ALA A 1 289 ? 24.336 -0.282 -15.222 1.00 97.94 289 ALA A CA 1
ATOM 2244 C C . ALA A 1 289 ? 23.597 0.781 -16.053 1.00 97.94 289 ALA A C 1
ATOM 2246 O O . ALA A 1 289 ? 23.228 1.844 -15.548 1.00 97.94 289 ALA A O 1
ATOM 2247 N N . LYS A 1 290 ? 23.396 0.503 -17.341 1.00 98.19 290 LYS A N 1
ATOM 2248 C CA . LYS A 1 290 ? 22.736 1.412 -18.291 1.00 98.19 290 LYS A CA 1
ATOM 2249 C C . LYS A 1 290 ? 21.298 0.962 -18.517 1.00 98.19 290 LYS A C 1
ATOM 2251 O O . LYS A 1 290 ? 20.950 0.588 -19.624 1.00 98.19 290 LYS A O 1
ATOM 2256 N N . ILE A 1 291 ? 20.523 0.896 -17.440 1.00 98.44 291 ILE A N 1
ATOM 2257 C CA . ILE A 1 291 ? 19.113 0.490 -17.445 1.00 98.44 291 ILE A CA 1
ATOM 2258 C C . ILE A 1 291 ? 18.284 1.731 -17.130 1.00 98.44 291 ILE A C 1
ATOM 2260 O O . ILE A 1 291 ? 18.596 2.423 -16.164 1.00 98.44 291 ILE A O 1
ATOM 2264 N N . ASP A 1 292 ? 17.245 1.981 -17.926 1.00 97.94 292 ASP A N 1
ATOM 2265 C CA . ASP A 1 292 ? 16.398 3.177 -17.830 1.00 97.94 292 ASP A CA 1
ATOM 2266 C C . ASP A 1 292 ? 14.950 2.847 -17.414 1.00 97.94 292 ASP A C 1
ATOM 2268 O O . ASP A 1 292 ? 14.161 3.745 -17.130 1.00 97.94 292 ASP A O 1
ATOM 2272 N N . LEU A 1 293 ? 14.566 1.565 -17.404 1.00 97.81 293 LEU A N 1
ATOM 2273 C CA . LEU A 1 293 ? 13.213 1.096 -17.081 1.00 97.81 293 LEU A CA 1
ATOM 2274 C C . LEU A 1 293 ? 13.274 -0.229 -16.313 1.00 97.81 293 LEU A C 1
ATOM 2276 O O . LEU A 1 293 ? 13.902 -1.186 -16.765 1.00 97.81 293 LEU A O 1
ATOM 2280 N N . TRP A 1 294 ? 12.559 -0.316 -15.191 1.00 98.38 294 TRP A N 1
ATOM 2281 C CA . TRP A 1 294 ? 12.623 -1.466 -14.283 1.00 98.38 294 TRP A CA 1
ATOM 2282 C C . TRP A 1 294 ? 11.282 -2.202 -14.224 1.00 98.38 294 TRP A C 1
ATOM 2284 O O . TRP A 1 294 ? 10.305 -1.683 -13.692 1.00 98.38 294 TRP A O 1
ATOM 2294 N N . GLY A 1 295 ? 11.219 -3.419 -14.761 1.00 97.69 295 GLY A N 1
ATOM 2295 C CA . GLY A 1 295 ? 10.058 -4.302 -14.662 1.00 97.69 295 GLY A CA 1
ATOM 2296 C C . GLY A 1 295 ? 10.179 -5.227 -13.455 1.00 97.69 295 GLY A C 1
ATOM 2297 O O . GLY A 1 295 ? 10.977 -6.163 -13.473 1.00 97.69 295 GLY A O 1
ATOM 2298 N N . VAL A 1 296 ? 9.383 -4.994 -12.412 1.00 98.19 296 VAL A N 1
ATOM 2299 C CA . VAL A 1 296 ? 9.491 -5.731 -11.144 1.00 98.19 296 VAL A CA 1
ATOM 2300 C C . VAL A 1 296 ? 8.251 -6.593 -10.929 1.00 98.19 296 VAL A C 1
ATOM 2302 O O . VAL A 1 296 ? 7.124 -6.117 -11.034 1.00 98.19 296 VAL A O 1
ATOM 2305 N N . GLY A 1 297 ? 8.470 -7.884 -10.669 1.00 96.50 297 GLY A N 1
ATOM 2306 C CA . GLY A 1 297 ? 7.416 -8.898 -10.604 1.00 96.50 297 GLY A CA 1
ATOM 2307 C C . GLY A 1 297 ? 7.210 -9.470 -9.203 1.00 96.50 297 GLY A C 1
ATOM 2308 O O . GLY A 1 297 ? 6.676 -8.800 -8.321 1.00 96.50 297 GLY A O 1
ATOM 2309 N N . THR A 1 298 ? 7.636 -10.726 -9.016 1.00 97.56 298 THR A N 1
ATOM 2310 C CA . THR A 1 298 ? 7.414 -11.551 -7.814 1.00 97.56 298 THR A CA 1
ATOM 2311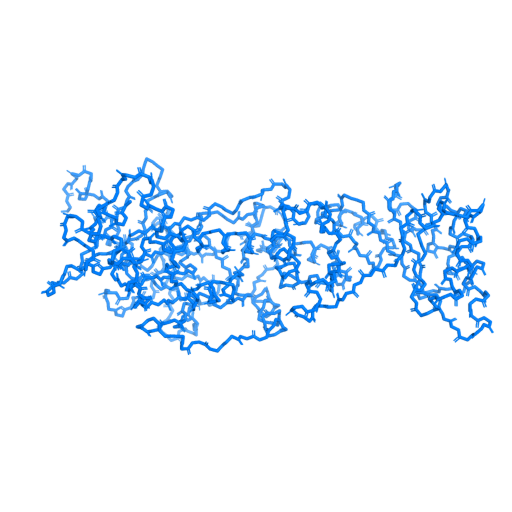 C C . THR A 1 298 ? 7.669 -10.785 -6.516 1.00 97.56 298 THR A C 1
ATOM 2313 O O . THR A 1 298 ? 6.760 -10.619 -5.708 1.00 97.56 298 THR A O 1
ATOM 2316 N N . LYS A 1 299 ? 8.884 -10.252 -6.336 1.00 98.25 299 LYS A N 1
ATOM 2317 C CA . LYS A 1 299 ? 9.311 -9.647 -5.067 1.00 98.25 299 LYS A CA 1
ATOM 2318 C C . LYS A 1 299 ? 8.537 -8.395 -4.665 1.00 98.25 299 LYS A C 1
ATOM 2320 O O . LYS A 1 299 ? 8.434 -8.105 -3.475 1.00 98.25 299 LYS A O 1
ATOM 2325 N N . LEU A 1 300 ? 7.971 -7.688 -5.641 1.00 98.25 300 LEU A N 1
ATOM 2326 C CA . LEU A 1 300 ? 7.139 -6.515 -5.411 1.00 98.25 300 LEU A CA 1
ATOM 2327 C C . LEU A 1 300 ? 5.718 -6.918 -5.012 1.00 98.25 300 LEU A C 1
ATOM 2329 O O . LEU A 1 300 ? 5.249 -6.541 -3.943 1.00 98.25 300 LEU A O 1
ATOM 2333 N N . VAL A 1 301 ? 5.047 -7.702 -5.858 1.00 97.56 301 VAL A N 1
ATOM 2334 C CA . VAL A 1 301 ? 3.610 -7.999 -5.719 1.00 97.56 301 VAL A CA 1
ATOM 2335 C C . VAL A 1 301 ? 3.292 -8.915 -4.539 1.00 97.56 301 VAL A C 1
ATOM 2337 O O . VAL A 1 301 ? 2.171 -8.907 -4.039 1.00 97.56 301 VAL A O 1
ATOM 2340 N N . THR A 1 302 ? 4.261 -9.719 -4.094 1.00 97.88 302 THR A N 1
ATOM 2341 C CA . THR A 1 302 ? 4.086 -10.616 -2.946 1.00 97.88 302 THR A CA 1
ATOM 2342 C C . THR A 1 302 ? 4.732 -10.085 -1.675 1.00 97.88 302 THR A C 1
ATOM 2344 O O . THR A 1 302 ? 4.667 -10.786 -0.670 1.00 97.88 302 THR A O 1
ATOM 2347 N N . ALA A 1 303 ? 5.408 -8.925 -1.722 1.00 98.06 303 ALA A N 1
ATOM 2348 C CA . ALA A 1 303 ? 6.280 -8.459 -0.640 1.00 98.06 303 ALA A CA 1
ATOM 2349 C C . ALA A 1 303 ? 7.187 -9.598 -0.126 1.00 98.06 303 ALA A C 1
ATOM 2351 O O . ALA A 1 303 ? 7.149 -9.965 1.041 1.00 98.06 303 ALA A O 1
ATOM 2352 N N . PHE A 1 304 ? 7.919 -10.239 -1.041 1.00 97.88 304 PHE A N 1
ATOM 2353 C CA . PHE A 1 304 ? 8.477 -11.591 -0.865 1.00 97.88 304 PHE A CA 1
ATOM 2354 C C . PHE A 1 304 ? 9.303 -11.805 0.412 1.00 97.88 304 PHE A C 1
ATOM 2356 O O . PHE A 1 304 ? 9.223 -12.864 1.026 1.00 97.88 304 PHE A O 1
ATOM 2363 N N . ASP A 1 305 ? 10.078 -10.804 0.814 1.00 96.38 305 ASP A N 1
ATOM 2364 C CA . ASP A 1 305 ? 10.919 -10.800 2.011 1.00 96.38 305 ASP A CA 1
ATOM 2365 C C . ASP A 1 305 ? 10.127 -10.661 3.322 1.00 96.38 305 ASP A C 1
ATOM 2367 O O . ASP A 1 305 ? 10.577 -11.131 4.365 1.00 96.38 305 ASP A O 1
ATOM 2371 N N . GLN A 1 306 ? 8.932 -10.071 3.274 1.00 98.00 306 GLN A N 1
ATOM 2372 C CA . GLN A 1 306 ? 8.012 -9.973 4.404 1.00 98.00 306 GLN A CA 1
ATOM 2373 C C . GLN A 1 306 ? 6.557 -9.889 3.899 1.00 98.00 306 GLN A C 1
ATOM 2375 O O . GLN A 1 306 ? 6.014 -8.790 3.767 1.00 98.00 306 GLN A O 1
ATOM 2380 N N . PRO A 1 307 ? 5.876 -11.025 3.650 1.00 97.62 307 PRO A N 1
ATOM 2381 C CA . PRO A 1 307 ? 4.574 -11.051 2.970 1.00 97.62 307 PRO A CA 1
ATOM 2382 C C . PRO A 1 307 ? 3.385 -10.660 3.871 1.00 97.62 307 PRO A C 1
ATOM 2384 O O . PRO A 1 307 ? 2.234 -10.947 3.546 1.00 97.62 307 PRO A O 1
ATOM 2387 N N . ALA A 1 308 ? 3.640 -10.028 5.022 1.00 97.94 308 ALA A N 1
ATOM 2388 C CA . ALA A 1 308 ? 2.614 -9.538 5.938 1.00 97.94 308 ALA A CA 1
ATOM 2389 C C . ALA A 1 308 ? 3.103 -8.324 6.749 1.00 97.94 308 ALA A C 1
ATOM 2391 O O . ALA A 1 308 ? 4.192 -8.338 7.323 1.00 97.94 308 ALA A O 1
ATOM 2392 N N . LEU A 1 309 ? 2.254 -7.296 6.868 1.00 97.88 309 LEU A N 1
ATOM 2393 C CA . LEU A 1 309 ? 2.536 -6.105 7.684 1.00 97.88 309 LEU A CA 1
ATOM 2394 C C . LEU A 1 309 ? 2.446 -6.380 9.195 1.00 97.88 309 LEU A C 1
ATOM 2396 O O . LEU A 1 309 ? 3.155 -5.771 9.988 1.00 97.88 309 LEU A O 1
ATOM 2400 N N . GLY A 1 310 ? 1.562 -7.291 9.612 1.00 95.81 310 GLY A N 1
ATOM 2401 C CA . GLY A 1 310 ? 1.354 -7.604 11.030 1.00 95.81 310 GLY A CA 1
ATOM 2402 C C . GLY A 1 310 ? 0.486 -6.591 11.789 1.00 95.81 310 GLY A C 1
ATOM 2403 O O . GLY A 1 310 ? 0.623 -6.457 13.009 1.00 95.81 310 GLY A O 1
ATOM 2404 N N . GLY A 1 311 ? -0.406 -5.876 11.096 1.00 97.81 311 GLY A N 1
ATOM 2405 C CA . GLY A 1 311 ? -1.401 -5.022 11.735 1.00 97.81 311 GLY A CA 1
ATOM 2406 C C . GLY A 1 311 ? -2.395 -5.803 12.590 1.00 97.81 311 GLY A C 1
ATOM 2407 O O . GLY A 1 311 ? -2.661 -6.987 12.383 1.00 97.81 311 GLY A O 1
ATOM 2408 N N . VAL A 1 312 ? -2.934 -5.120 13.590 1.00 98.44 312 VAL A N 1
ATOM 2409 C CA . VAL A 1 312 ? -3.827 -5.649 14.613 1.00 98.44 312 VAL A CA 1
ATOM 2410 C C . VAL A 1 312 ? -4.982 -4.689 14.844 1.00 98.44 312 VAL A C 1
ATOM 2412 O O . VAL A 1 312 ? -4.833 -3.480 14.698 1.00 98.44 312 VAL A O 1
ATOM 2415 N N . TYR A 1 313 ? -6.116 -5.240 15.263 1.00 98.69 313 TYR A N 1
ATOM 2416 C CA . TYR A 1 313 ? -7.306 -4.490 15.643 1.00 98.69 313 TYR A CA 1
ATOM 2417 C C . TYR A 1 313 ? -7.574 -4.700 17.136 1.00 98.69 313 TYR A C 1
ATOM 2419 O O . TYR A 1 313 ? -7.478 -5.832 17.636 1.00 98.69 313 TYR A O 1
ATOM 2427 N N . LYS A 1 314 ? -7.765 -3.621 17.903 1.00 98.31 314 LYS A N 1
ATOM 2428 C CA . LYS A 1 314 ? -7.823 -3.690 19.375 1.00 98.31 314 LYS A CA 1
ATOM 2429 C C . LYS A 1 314 ? -8.871 -2.756 19.964 1.00 98.31 314 LYS A C 1
ATOM 2431 O O . LYS A 1 314 ? -8.876 -1.571 19.649 1.00 98.31 314 LYS A O 1
ATOM 2436 N N . LEU A 1 315 ? -9.681 -3.302 20.874 1.00 98.44 315 LEU A N 1
ATOM 2437 C CA . LEU A 1 315 ? -10.590 -2.557 21.744 1.00 98.44 315 LEU A CA 1
ATOM 2438 C C . LEU A 1 315 ? -9.783 -1.693 22.721 1.00 98.44 315 LEU A C 1
ATOM 2440 O O . LEU A 1 315 ? -8.877 -2.203 23.385 1.00 98.44 315 LEU A O 1
ATOM 2444 N N . SER A 1 316 ? -10.143 -0.420 22.845 1.00 98.31 316 SER A N 1
ATOM 2445 C CA . SER A 1 316 ? -9.455 0.549 23.711 1.00 98.31 316 SER A CA 1
ATOM 2446 C C . SER A 1 316 ? -10.385 1.270 24.691 1.00 98.31 316 SER A C 1
ATOM 2448 O O . SER A 1 316 ? -9.922 1.766 25.722 1.00 98.31 316 SER A O 1
ATOM 2450 N N . ALA A 1 317 ? -11.691 1.299 24.419 1.00 98.38 317 ALA A N 1
ATOM 2451 C CA . ALA A 1 317 ? -12.715 1.788 25.338 1.00 98.38 317 ALA A CA 1
ATOM 2452 C C . ALA A 1 317 ? -14.082 1.156 25.035 1.00 98.38 317 ALA A C 1
ATOM 2454 O O . ALA A 1 317 ? -14.347 0.749 23.904 1.00 98.38 317 ALA A O 1
ATOM 2455 N N . ILE A 1 318 ? -14.948 1.077 26.046 1.00 98.25 318 ILE A N 1
ATOM 2456 C CA . ILE A 1 318 ? -16.339 0.621 25.916 1.00 98.25 318 ILE A CA 1
ATOM 2457 C C . ILE A 1 318 ? -17.274 1.529 26.715 1.00 98.25 318 ILE A C 1
ATOM 2459 O O . ILE A 1 318 ? -16.904 2.000 27.790 1.00 98.25 318 ILE A O 1
ATOM 2463 N N . ARG A 1 319 ? -18.489 1.750 26.225 1.00 98.19 319 ARG A N 1
ATOM 2464 C CA . ARG A 1 319 ? -19.518 2.563 26.865 1.00 98.19 319 ARG A CA 1
ATOM 2465 C C . ARG A 1 319 ? -20.866 1.847 26.794 1.00 98.19 319 ARG A C 1
ATOM 2467 O O . ARG A 1 319 ? -21.498 1.832 25.738 1.00 98.19 319 ARG A O 1
ATOM 2474 N N . PRO A 1 320 ? -21.331 1.261 27.908 1.00 97.00 320 PRO A N 1
ATOM 2475 C CA . PRO A 1 320 ? -22.693 0.754 27.988 1.00 97.00 320 PRO A CA 1
ATOM 2476 C C . PRO A 1 320 ? -23.726 1.881 27.813 1.00 97.00 320 PRO A C 1
ATOM 2478 O O . PRO A 1 320 ? -23.428 3.028 28.169 1.00 97.00 320 PRO A O 1
ATOM 2481 N N . PRO A 1 321 ? -24.951 1.579 27.348 1.00 94.88 321 PRO A N 1
ATOM 2482 C CA . PRO A 1 321 ? -26.001 2.581 27.185 1.00 94.88 321 PRO A CA 1
ATOM 2483 C C . PRO A 1 321 ? -26.230 3.416 28.456 1.00 94.88 321 PRO A C 1
ATOM 2485 O O . PRO A 1 321 ? -26.411 2.870 29.546 1.00 94.88 321 PRO A O 1
ATOM 2488 N N . GLY A 1 322 ? -26.208 4.745 28.312 1.00 94.06 322 GLY A N 1
ATOM 2489 C CA . GLY A 1 322 ? -26.423 5.696 29.411 1.00 94.06 322 GLY A CA 1
ATOM 2490 C C . GLY A 1 322 ? -25.287 5.793 30.438 1.00 94.06 322 GLY A C 1
ATOM 2491 O O . GLY A 1 322 ? -25.498 6.358 31.508 1.00 94.06 322 GLY A O 1
ATOM 2492 N N . LYS A 1 323 ? -24.104 5.231 30.157 1.00 96.62 323 LYS A N 1
ATOM 2493 C CA . LYS A 1 323 ? -22.922 5.307 31.031 1.00 96.62 323 LYS A CA 1
ATOM 2494 C C . LYS A 1 323 ? -21.785 6.088 30.374 1.00 96.62 323 LYS A C 1
ATOM 2496 O O . LYS A 1 323 ? -21.816 6.363 29.179 1.00 96.62 323 LYS A O 1
ATOM 2501 N N . GLU A 1 324 ? -20.766 6.401 31.167 1.00 96.62 324 GLU A N 1
ATOM 2502 C CA . GLU A 1 324 ? -19.511 6.989 30.693 1.00 96.62 324 GLU A CA 1
ATOM 2503 C C . GLU A 1 324 ? -18.615 5.965 29.983 1.00 96.62 324 GLU A C 1
ATOM 2505 O O . GLU A 1 324 ? -18.737 4.749 30.188 1.00 96.62 324 GLU A O 1
ATOM 2510 N N . TRP A 1 325 ? -17.682 6.467 29.168 1.00 98.06 325 TRP A N 1
ATOM 2511 C CA . TRP A 1 325 ? -16.637 5.646 28.559 1.00 98.06 325 TRP A CA 1
ATOM 2512 C C . TRP A 1 325 ? -15.744 5.003 29.619 1.00 98.06 325 TRP A C 1
ATOM 2514 O O . TRP A 1 325 ? -15.294 5.636 30.571 1.00 98.06 325 TRP A O 1
ATOM 2524 N N . GLN A 1 326 ? -15.446 3.725 29.419 1.00 97.69 326 GLN A N 1
ATOM 2525 C CA . GLN A 1 326 ? -14.563 2.946 30.271 1.00 97.69 326 GLN A CA 1
ATOM 2526 C C . GLN A 1 326 ? -13.363 2.481 29.458 1.00 97.69 326 GLN A C 1
ATOM 2528 O O . GLN A 1 326 ? -13.508 1.706 28.508 1.00 97.69 326 GLN A O 1
ATOM 2533 N N . TYR A 1 327 ? -12.170 2.913 29.858 1.00 97.81 327 TYR A N 1
ATOM 2534 C CA . TYR A 1 327 ? -10.923 2.509 29.220 1.00 97.81 327 TYR A CA 1
ATOM 2535 C C . TYR A 1 327 ? -10.702 0.992 29.300 1.00 97.81 327 TYR A C 1
ATOM 2537 O O . TYR A 1 327 ? -11.077 0.322 30.271 1.00 97.81 327 TYR A O 1
ATOM 2545 N N . ARG A 1 328 ? -10.097 0.435 28.249 1.00 96.62 328 ARG A N 1
ATOM 2546 C CA . ARG A 1 328 ? -9.730 -0.978 28.140 1.00 96.62 328 ARG A CA 1
ATOM 2547 C C . ARG A 1 328 ? -8.281 -1.094 27.702 1.00 96.62 328 ARG A C 1
ATOM 2549 O O . ARG A 1 328 ? -7.825 -0.386 26.810 1.00 96.62 328 ARG A O 1
ATOM 2556 N N . ILE A 1 329 ? -7.566 -2.019 28.330 1.00 95.00 329 ILE A N 1
ATOM 2557 C CA . ILE A 1 329 ? -6.177 -2.319 28.006 1.00 95.00 329 ILE A CA 1
ATOM 2558 C C . ILE A 1 329 ? -5.987 -3.829 27.920 1.00 95.00 329 ILE A C 1
ATOM 2560 O O . ILE A 1 329 ? -6.531 -4.588 28.720 1.00 95.00 329 ILE A O 1
ATOM 2564 N N . LYS A 1 330 ? -5.200 -4.268 26.940 1.00 93.19 330 LYS A N 1
ATOM 2565 C CA . LYS A 1 330 ? -4.721 -5.644 26.833 1.00 93.19 330 LYS A CA 1
ATOM 2566 C C . LYS A 1 330 ? -3.254 -5.658 27.233 1.00 93.19 330 LYS A C 1
ATOM 2568 O O . LYS A 1 330 ? -2.433 -5.069 26.533 1.00 93.19 330 LYS A O 1
ATOM 2573 N N . ILE A 1 331 ? -2.919 -6.369 28.308 1.00 91.19 331 ILE A N 1
ATOM 2574 C CA . ILE A 1 331 ? -1.533 -6.572 28.754 1.00 91.19 331 ILE A CA 1
ATOM 2575 C C . ILE A 1 331 ? -0.888 -7.725 27.982 1.00 91.19 331 ILE A C 1
ATOM 2577 O O . ILE A 1 331 ? -1.543 -8.671 27.534 1.00 91.19 331 ILE A O 1
ATOM 2581 N N . SER A 1 332 ? 0.421 -7.636 27.778 1.00 88.25 332 SER A N 1
ATOM 2582 C CA . SER A 1 332 ? 1.236 -8.717 27.240 1.00 88.25 332 SER A CA 1
ATOM 2583 C C . SER A 1 332 ? 2.548 -8.825 28.010 1.00 88.25 332 SER A C 1
ATOM 2585 O O . SER A 1 332 ? 3.047 -7.819 28.506 1.00 88.25 332 SER A O 1
ATOM 2587 N N . GLU A 1 333 ? 3.153 -10.014 28.003 1.00 83.38 333 GLU A N 1
ATOM 2588 C CA . GLU A 1 333 ? 4.525 -10.217 28.504 1.00 83.38 333 GLU A CA 1
ATOM 2589 C C . GLU A 1 333 ? 5.560 -9.363 27.754 1.00 83.38 333 GLU A C 1
ATOM 2591 O O . GLU A 1 333 ? 6.568 -8.940 28.307 1.00 83.38 333 GLU A O 1
ATOM 2596 N N . GLN A 1 334 ? 5.288 -9.047 26.487 1.00 80.75 334 GLN A N 1
ATOM 2597 C CA . GLN A 1 334 ? 6.088 -8.121 25.692 1.00 80.75 334 GLN A CA 1
ATOM 2598 C C . GLN A 1 334 ? 5.473 -6.723 25.774 1.00 80.75 334 GLN A C 1
ATOM 2600 O O . GLN A 1 334 ? 4.374 -6.516 25.260 1.00 80.75 334 GLN A O 1
ATOM 2605 N N . ALA A 1 335 ? 6.186 -5.758 26.361 1.00 80.12 335 ALA A N 1
ATOM 2606 C CA . ALA A 1 335 ? 5.686 -4.394 26.574 1.00 80.12 335 ALA A CA 1
ATOM 2607 C C . ALA A 1 335 ? 5.147 -3.736 25.287 1.00 80.12 335 ALA A C 1
ATOM 2609 O O . ALA A 1 335 ? 4.077 -3.128 25.304 1.00 80.12 335 ALA A O 1
ATOM 2610 N N . ILE A 1 336 ? 5.816 -3.958 24.148 1.00 81.25 336 ILE A N 1
ATOM 2611 C CA . ILE A 1 336 ? 5.402 -3.457 22.825 1.00 81.25 336 ILE A CA 1
ATOM 2612 C C . ILE A 1 336 ? 4.036 -3.998 22.359 1.00 81.25 336 ILE A C 1
ATOM 2614 O O . ILE A 1 336 ? 3.359 -3.399 21.529 1.00 81.25 336 ILE A O 1
ATOM 2618 N N . LYS A 1 337 ? 3.578 -5.135 22.899 1.00 87.31 337 LYS A N 1
ATOM 2619 C CA . LYS A 1 337 ? 2.278 -5.744 22.567 1.00 87.31 337 LYS A CA 1
ATOM 2620 C C . LYS A 1 337 ? 1.143 -5.296 23.494 1.00 87.31 337 LYS A C 1
ATOM 2622 O O . LYS A 1 337 ? 0.016 -5.764 23.307 1.00 87.31 337 LYS A O 1
ATOM 2627 N N . THR A 1 338 ? 1.413 -4.417 24.457 1.00 90.94 338 THR A N 1
ATOM 2628 C CA . THR A 1 338 ? 0.389 -3.808 25.314 1.00 90.94 338 THR A CA 1
ATOM 2629 C C . THR A 1 338 ? -0.317 -2.677 24.570 1.00 90.94 338 THR A C 1
ATOM 2631 O O . THR A 1 338 ? 0.334 -1.755 24.071 1.00 90.94 338 THR A O 1
ATOM 2634 N N . SER A 1 339 ? -1.648 -2.752 24.475 1.00 94.81 339 SER A N 1
ATOM 2635 C CA . SER A 1 339 ? -2.449 -1.778 23.720 1.00 94.81 339 SER A CA 1
ATOM 2636 C C . SER A 1 339 ? -2.482 -0.399 24.388 1.00 94.81 339 SER A C 1
ATOM 2638 O O . SER A 1 339 ? -2.226 -0.266 25.585 1.00 94.81 339 SER A O 1
ATOM 2640 N N . ASN A 1 340 ? -2.804 0.630 23.603 1.00 96.81 340 ASN A N 1
ATOM 2641 C CA . ASN A 1 340 ? -3.081 1.970 24.114 1.00 96.81 340 ASN A CA 1
ATOM 2642 C C . ASN A 1 340 ? -4.596 2.093 24.402 1.00 96.81 340 ASN A C 1
ATOM 2644 O O . ASN A 1 340 ? -5.391 1.667 23.558 1.00 96.81 340 ASN A O 1
ATOM 2648 N N . PRO A 1 341 ? -5.006 2.597 25.581 1.00 97.50 341 PRO A N 1
ATOM 2649 C CA . PRO A 1 341 ? -6.415 2.821 25.922 1.00 97.50 341 PRO A CA 1
ATOM 2650 C C . PRO A 1 341 ? -6.964 4.101 25.261 1.00 97.50 341 PRO A C 1
ATOM 2652 O O . PRO A 1 341 ? -6.191 4.956 24.848 1.00 97.50 341 PRO A O 1
ATOM 2655 N N . GLY A 1 342 ? -8.291 4.257 25.222 1.00 97.25 342 GLY A N 1
ATOM 2656 C CA . GLY A 1 342 ? -8.954 5.529 24.879 1.00 97.25 342 GLY A CA 1
ATOM 2657 C C . GLY A 1 342 ? -9.342 5.696 23.414 1.00 97.25 342 GLY A C 1
ATOM 2658 O O . GLY A 1 342 ? -9.342 4.724 22.662 1.00 97.25 342 GLY A O 1
ATOM 2659 N N . MET A 1 343 ? -9.731 6.909 23.021 1.00 98.38 343 MET A N 1
ATOM 2660 C CA . MET A 1 343 ? -10.107 7.299 21.658 1.00 98.38 343 MET A CA 1
ATOM 2661 C C . MET A 1 343 ? -8.922 7.983 20.978 1.00 98.38 343 MET A C 1
ATOM 2663 O O . MET A 1 343 ? -8.748 9.198 21.055 1.00 98.38 343 MET A O 1
ATOM 2667 N N . LEU A 1 344 ? -8.081 7.187 20.327 1.00 98.56 344 LEU A N 1
ATOM 2668 C CA . LEU A 1 344 ? -6.760 7.626 19.896 1.00 98.56 344 LEU A CA 1
ATOM 2669 C C . LEU A 1 344 ? -6.829 8.479 18.627 1.00 98.56 344 LEU A C 1
ATOM 2671 O O . LEU A 1 344 ? -7.516 8.122 17.670 1.00 98.56 344 LEU A O 1
ATOM 2675 N N . GLN A 1 345 ? -6.082 9.576 18.612 1.00 98.50 345 GLN A N 1
ATOM 2676 C CA . GLN A 1 345 ? -5.793 10.417 17.451 1.00 98.50 345 GLN A CA 1
ATOM 2677 C C . GLN A 1 345 ? -4.270 10.536 17.292 1.00 98.50 345 GLN A C 1
ATOM 2679 O O . GLN A 1 345 ? -3.523 10.289 18.242 1.00 98.50 345 GLN A O 1
ATOM 2684 N N . VAL A 1 346 ? -3.803 10.888 16.095 1.00 98.62 346 VAL A N 1
ATOM 2685 C CA . VAL A 1 346 ? -2.387 11.154 15.818 1.00 98.62 346 VAL A CA 1
ATOM 2686 C C . VAL A 1 346 ? -2.229 12.578 15.329 1.00 98.62 346 VAL A C 1
ATOM 2688 O O . VAL A 1 346 ? -2.840 12.956 14.333 1.00 98.62 346 VAL A O 1
ATOM 2691 N N . ARG A 1 347 ? -1.383 13.346 16.011 1.00 98.06 347 ARG A N 1
ATOM 2692 C CA . ARG A 1 347 ? -0.992 14.701 15.630 1.00 98.06 347 ARG A CA 1
ATOM 2693 C C . ARG A 1 347 ? 0.444 14.689 15.128 1.00 98.06 347 ARG A C 1
ATOM 2695 O O . ARG A 1 347 ? 1.364 14.371 15.883 1.00 98.06 347 ARG A O 1
ATOM 2702 N N . ARG A 1 348 ? 0.634 15.050 13.861 1.00 97.81 348 ARG A N 1
ATOM 2703 C CA . ARG A 1 348 ? 1.946 15.144 13.217 1.00 97.81 348 ARG A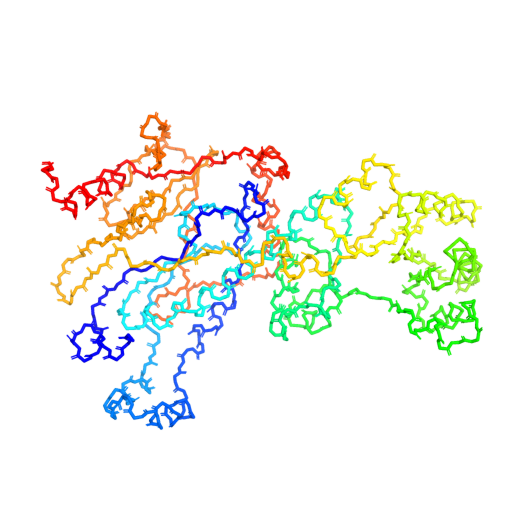 CA 1
ATOM 2704 C C . ARG A 1 348 ? 2.513 16.545 13.322 1.00 97.81 348 ARG A C 1
ATOM 2706 O O . ARG A 1 348 ? 1.944 17.488 12.775 1.00 97.81 348 ARG A O 1
ATOM 2713 N N . PHE A 1 349 ? 3.678 16.662 13.947 1.00 96.12 349 PHE A N 1
ATOM 2714 C CA . PHE A 1 349 ? 4.466 17.889 14.013 1.00 96.12 349 PHE A CA 1
ATOM 2715 C C . PHE A 1 349 ? 5.675 17.820 13.070 1.00 96.12 349 PHE A C 1
ATOM 2717 O O . PHE A 1 349 ? 5.951 16.816 12.409 1.00 96.12 349 PHE A O 1
ATOM 2724 N N . ALA A 1 350 ? 6.462 18.896 13.021 1.00 91.44 350 ALA A N 1
ATOM 2725 C CA . ALA A 1 350 ? 7.762 18.871 12.361 1.00 91.44 350 ALA A CA 1
ATOM 2726 C C . ALA A 1 350 ? 8.738 17.919 13.093 1.00 91.44 350 ALA A C 1
ATOM 2728 O O . ALA A 1 350 ? 9.340 18.250 14.124 1.00 91.44 350 ALA A O 1
ATOM 2729 N N . GLY A 1 351 ? 8.902 16.718 12.534 1.00 91.25 351 GLY A N 1
ATOM 2730 C CA . GLY A 1 351 ? 9.893 15.730 12.963 1.00 91.25 351 GLY A CA 1
ATOM 2731 C C . GLY A 1 351 ? 9.509 14.882 14.180 1.00 91.25 351 GLY A C 1
ATOM 2732 O O . GLY A 1 351 ? 10.415 14.330 14.801 1.00 91.25 351 GLY A O 1
ATOM 2733 N N . ALA A 1 352 ? 8.233 14.834 14.569 1.00 95.38 352 ALA A N 1
ATOM 2734 C CA . ALA A 1 352 ? 7.706 13.857 15.523 1.00 95.38 352 ALA A CA 1
ATOM 2735 C C . ALA A 1 352 ? 6.182 13.721 15.393 1.00 95.38 352 ALA A C 1
ATOM 2737 O O . ALA A 1 352 ? 5.507 14.718 15.126 1.00 95.38 352 ALA A O 1
ATOM 2738 N N . ASP A 1 353 ? 5.667 12.531 15.700 1.00 97.44 353 ASP A N 1
ATOM 2739 C CA . ASP A 1 353 ? 4.232 12.260 15.795 1.00 97.44 353 ASP A CA 1
ATOM 2740 C C . ASP A 1 353 ? 3.824 11.957 17.242 1.00 97.44 353 ASP A C 1
ATOM 2742 O O . ASP A 1 353 ? 4.531 11.280 17.997 1.00 97.44 353 ASP A O 1
ATOM 2746 N N . MET A 1 354 ? 2.670 12.496 17.631 1.00 98.12 354 MET A N 1
ATOM 2747 C CA . MET A 1 354 ? 2.093 12.359 18.962 1.00 98.12 354 MET A CA 1
ATOM 2748 C C . MET A 1 354 ? 0.767 11.610 18.885 1.00 98.12 354 MET A C 1
ATOM 2750 O O . MET A 1 354 ? -0.176 12.073 18.245 1.00 98.12 354 MET A O 1
ATOM 2754 N N . ILE A 1 355 ? 0.675 10.481 19.580 1.00 98.44 355 ILE A N 1
ATOM 2755 C CA . ILE A 1 355 ? -0.573 9.741 19.770 1.00 98.44 355 ILE A CA 1
ATOM 2756 C C . ILE A 1 355 ? -1.228 10.252 21.052 1.00 98.44 355 ILE A C 1
ATOM 2758 O O . ILE A 1 355 ? -0.611 10.188 22.113 1.00 98.44 355 ILE A O 1
ATOM 2762 N N . PHE A 1 356 ? -2.468 10.725 20.980 1.00 98.19 356 PHE A N 1
ATOM 2763 C CA . PHE A 1 356 ? -3.193 11.264 22.134 1.00 98.19 356 PHE A CA 1
ATOM 2764 C C . PHE A 1 356 ? -4.619 10.722 22.216 1.00 98.19 356 PHE A C 1
ATOM 2766 O O . PHE A 1 356 ? -5.149 10.197 21.238 1.00 98.19 356 PHE A O 1
ATOM 2773 N N . ASP A 1 357 ? -5.228 10.828 23.394 1.00 97.94 357 ASP A N 1
ATOM 2774 C CA . ASP A 1 357 ? -6.594 10.375 23.650 1.00 97.94 357 ASP A CA 1
ATOM 2775 C C . ASP A 1 357 ? -7.575 11.549 23.664 1.00 97.94 357 ASP A C 1
ATOM 2777 O O . ASP A 1 357 ? -7.483 12.444 24.499 1.00 97.94 357 ASP A O 1
ATOM 2781 N N . GLN A 1 358 ? -8.552 11.515 22.761 1.00 97.38 358 GLN A N 1
ATOM 2782 C CA . GLN A 1 358 ? -9.576 12.549 22.640 1.00 97.38 358 GLN A CA 1
ATOM 2783 C C . GLN A 1 358 ? -10.628 12.509 23.761 1.00 97.38 358 GLN A C 1
ATOM 2785 O O . GLN A 1 358 ? -11.357 13.483 23.933 1.00 97.38 358 GLN A O 1
ATOM 2790 N N . LEU A 1 359 ? -10.733 11.416 24.529 1.00 96.12 359 LEU A N 1
ATOM 2791 C CA . LEU A 1 359 ? -11.616 11.366 25.703 1.00 96.12 359 L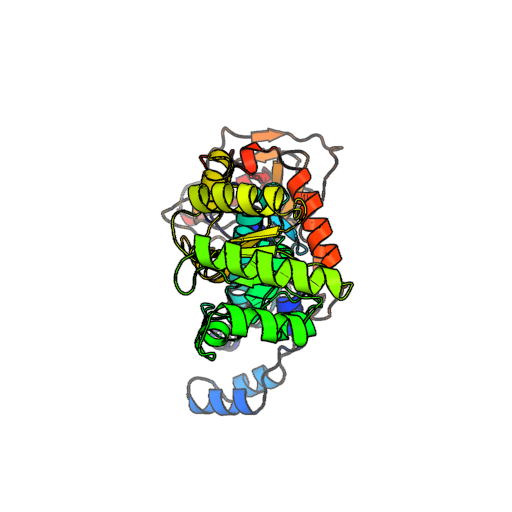EU A CA 1
ATOM 2792 C C . LEU A 1 359 ? -11.036 12.133 26.901 1.00 96.12 359 LEU A C 1
ATOM 2794 O O . LEU A 1 359 ? -11.786 12.526 27.793 1.00 96.12 359 LEU A O 1
ATOM 2798 N N . GLY A 1 360 ? -9.717 12.351 26.922 1.00 90.06 360 GLY A N 1
ATOM 2799 C CA . GLY A 1 360 ? -9.000 13.032 28.003 1.00 90.06 360 GLY A CA 1
ATOM 2800 C C . GLY A 1 360 ? -9.058 14.563 27.961 1.00 90.06 360 GLY A C 1
ATOM 2801 O O . GLY A 1 360 ? -8.519 15.200 28.863 1.00 90.06 360 GLY A O 1
ATOM 2802 N N . GLY A 1 361 ? -9.703 15.154 26.950 1.00 90.12 361 GLY A N 1
ATOM 2803 C CA . GLY A 1 361 ? -9.721 16.602 26.717 1.00 90.12 361 GLY A CA 1
ATOM 2804 C C . GLY A 1 361 ? -8.598 17.072 25.785 1.00 90.12 361 GLY A C 1
ATOM 2805 O O . GLY A 1 361 ? -8.108 16.303 24.958 1.00 90.12 361 GLY A O 1
ATOM 2806 N N . GLU A 1 362 ? -8.218 18.349 25.889 1.00 89.38 362 GLU A N 1
ATOM 2807 C CA . GLU A 1 362 ? -7.155 18.927 25.054 1.00 89.38 362 GLU A CA 1
ATOM 2808 C C . GLU A 1 362 ? -5.790 18.307 25.421 1.00 89.38 362 GLU A C 1
ATOM 2810 O O . GLU A 1 362 ? -5.425 18.298 26.603 1.00 89.38 362 GLU A O 1
ATOM 2815 N N . PRO A 1 363 ? -5.027 17.773 24.449 1.00 90.75 363 PRO A N 1
ATOM 2816 C CA . PRO A 1 363 ? -3.737 17.150 24.721 1.00 90.75 363 PRO A CA 1
ATOM 2817 C C . PRO A 1 363 ? -2.697 18.175 25.174 1.00 90.75 363 PRO A C 1
ATOM 2819 O O . PRO A 1 363 ? -2.607 19.269 24.619 1.00 90.75 363 PRO A O 1
ATOM 2822 N N . VAL A 1 364 ? -1.817 17.791 26.104 1.00 93.06 364 VAL A N 1
ATOM 2823 C CA . VAL A 1 364 ? -0.592 18.571 26.318 1.00 93.06 364 VAL A CA 1
ATOM 2824 C C . VAL A 1 364 ? 0.434 18.225 25.243 1.00 93.06 364 VAL A C 1
ATOM 2826 O O . VAL A 1 364 ? 0.561 17.080 24.820 1.00 93.06 364 VAL A O 1
ATOM 2829 N N . HIS A 1 365 ? 1.228 19.195 24.801 1.00 93.06 365 HIS A N 1
ATOM 2830 C CA . HIS A 1 365 ? 2.207 18.990 23.731 1.00 93.06 365 HIS A CA 1
ATOM 2831 C C . HIS A 1 365 ? 3.529 18.376 24.240 1.00 93.06 365 HIS A C 1
ATOM 2833 O O . HIS A 1 365 ? 4.626 18.827 23.916 1.00 93.06 365 HIS A O 1
ATOM 2839 N N . THR A 1 366 ? 3.437 17.333 25.068 1.00 96.44 366 THR A N 1
ATOM 2840 C CA . THR A 1 366 ? 4.588 16.555 25.554 1.00 96.44 366 THR A CA 1
ATOM 2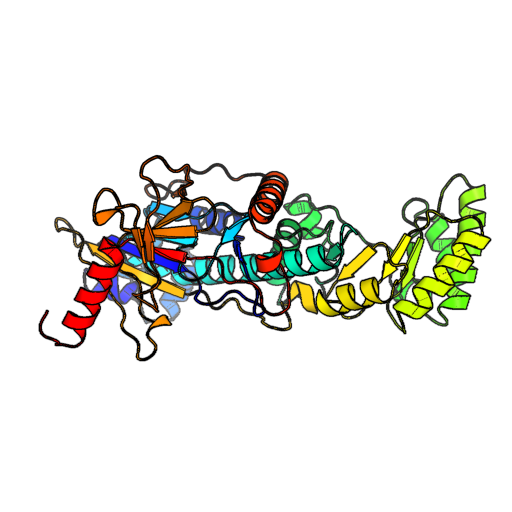841 C C . THR A 1 366 ? 4.511 15.129 25.032 1.00 96.44 366 THR A C 1
ATOM 2843 O O . THR A 1 366 ? 3.635 14.367 25.432 1.00 96.44 366 THR A O 1
ATOM 2846 N N . ILE A 1 367 ? 5.463 14.763 24.176 1.00 97.06 367 ILE A N 1
ATOM 2847 C CA . ILE A 1 367 ? 5.581 13.438 23.567 1.00 97.06 367 ILE A CA 1
ATOM 2848 C C . ILE A 1 367 ? 6.538 12.592 24.406 1.00 97.06 367 ILE A C 1
ATOM 2850 O O . ILE A 1 367 ? 7.657 13.023 24.684 1.00 97.06 367 ILE A O 1
ATOM 2854 N N . VAL A 1 368 ? 6.127 11.384 24.779 1.00 97.25 368 VAL A N 1
ATOM 2855 C CA . VAL A 1 368 ? 6.906 10.418 25.562 1.00 97.25 368 VAL A CA 1
ATOM 2856 C C . VAL A 1 368 ? 7.061 9.127 24.762 1.00 97.25 368 VAL A C 1
ATOM 2858 O O . VAL A 1 368 ? 6.077 8.569 24.272 1.00 97.25 368 VAL A O 1
ATOM 2861 N N . ASP A 1 369 ? 8.293 8.639 24.626 1.00 93.38 369 ASP A N 1
ATOM 2862 C CA . ASP A 1 369 ? 8.557 7.345 23.997 1.00 93.38 369 ASP A CA 1
ATOM 2863 C C . ASP A 1 369 ? 7.900 6.219 24.829 1.00 93.38 369 ASP A C 1
ATOM 2865 O O . ASP A 1 369 ? 8.078 6.157 26.050 1.00 93.38 369 ASP A O 1
ATOM 2869 N N . PRO A 1 370 ? 7.122 5.319 24.203 1.00 87.44 370 PRO A N 1
ATOM 2870 C CA . PRO A 1 370 ? 6.376 4.287 24.917 1.00 87.44 370 PRO A CA 1
ATOM 2871 C C . PRO A 1 370 ? 7.259 3.208 25.564 1.00 87.44 370 PRO A C 1
ATOM 2873 O O . PRO A 1 370 ? 6.755 2.444 26.389 1.00 87.44 370 PRO A O 1
ATOM 2876 N N . LEU A 1 371 ? 8.532 3.096 25.175 1.00 86.19 371 LEU A N 1
ATOM 2877 C CA . LEU A 1 371 ? 9.485 2.102 25.678 1.00 86.19 371 LEU A CA 1
ATOM 2878 C C . LEU A 1 371 ? 10.579 2.716 26.560 1.00 86.19 371 LEU A C 1
ATOM 2880 O O . LEU A 1 371 ? 11.207 1.988 27.327 1.00 86.19 371 LEU A O 1
ATOM 2884 N N . ASP A 1 372 ? 10.805 4.026 26.474 1.00 88.88 372 ASP A N 1
ATOM 2885 C CA . ASP A 1 372 ? 11.824 4.732 27.249 1.00 88.88 372 ASP A CA 1
ATOM 2886 C C . ASP A 1 372 ? 11.301 6.083 27.760 1.00 88.88 372 ASP A C 1
ATOM 2888 O O . ASP A 1 372 ? 11.397 7.110 27.094 1.00 88.88 372 ASP A O 1
ATOM 2892 N N . LEU A 1 373 ? 10.814 6.107 29.004 1.00 88.38 373 LEU A N 1
ATOM 2893 C CA . LEU A 1 373 ? 10.279 7.311 29.658 1.00 88.38 373 LEU A CA 1
ATOM 2894 C C . LEU A 1 373 ? 11.281 8.477 29.773 1.00 88.38 373 LEU A C 1
ATOM 2896 O O . LEU A 1 373 ? 10.889 9.613 30.078 1.00 88.38 373 LEU A O 1
ATOM 2900 N N . THR A 1 374 ? 12.581 8.219 29.599 1.00 90.19 374 THR A N 1
ATOM 2901 C CA . THR A 1 374 ? 13.611 9.267 29.605 1.00 90.19 374 THR A CA 1
ATOM 2902 C C . THR A 1 374 ? 13.665 10.009 28.268 1.00 90.19 374 THR A C 1
ATOM 2904 O O . THR A 1 374 ? 14.044 11.181 28.233 1.00 90.19 374 THR A O 1
ATOM 2907 N N . ARG A 1 375 ? 13.186 9.385 27.184 1.00 92.94 375 ARG A N 1
ATOM 2908 C CA . ARG A 1 375 ? 13.028 10.007 25.867 1.00 92.94 375 ARG A CA 1
ATOM 2909 C C . ARG A 1 375 ? 11.685 10.712 25.793 1.00 92.94 375 ARG A C 1
ATOM 2911 O O . ARG A 1 375 ? 10.635 10.109 25.585 1.00 92.94 375 ARG A O 1
ATOM 2918 N N . ARG A 1 376 ? 11.736 12.027 25.956 1.00 94.44 376 ARG A N 1
ATOM 2919 C CA . ARG A 1 376 ? 10.572 12.903 25.858 1.00 94.44 376 ARG A CA 1
ATOM 2920 C C . ARG A 1 376 ? 10.904 14.161 25.075 1.00 94.44 376 ARG A C 1
ATOM 2922 O O . ARG A 1 376 ? 12.050 14.610 25.073 1.00 94.44 376 ARG A O 1
ATOM 2929 N N . ARG A 1 377 ? 9.897 14.740 24.433 1.00 94.06 377 ARG A N 1
ATOM 2930 C CA . ARG A 1 377 ? 10.010 15.972 23.656 1.00 94.06 377 ARG A CA 1
ATOM 2931 C C . ARG A 1 377 ? 8.824 16.874 23.957 1.00 94.06 377 ARG A C 1
ATOM 2933 O O . ARG A 1 377 ? 7.684 16.481 23.733 1.00 94.06 377 ARG A O 1
ATOM 2940 N N . ASN A 1 378 ? 9.112 18.092 24.398 1.00 95.25 378 ASN A N 1
ATOM 2941 C CA . ASN A 1 378 ? 8.111 19.149 24.483 1.00 95.25 378 ASN A CA 1
ATOM 2942 C C . ASN A 1 378 ? 8.020 19.836 23.122 1.00 95.25 378 ASN A C 1
ATOM 2944 O O . ASN A 1 378 ? 9.041 20.194 22.527 1.00 95.25 378 ASN A O 1
ATOM 2948 N N . VAL A 1 379 ? 6.804 19.999 22.627 1.00 94.62 379 VAL A N 1
ATOM 2949 C CA . VAL A 1 379 ? 6.493 20.717 21.398 1.00 94.62 379 VAL A CA 1
ATOM 2950 C C . VAL A 1 379 ? 5.806 22.031 21.791 1.00 94.62 379 VAL A C 1
ATOM 2952 O O . VAL A 1 379 ? 4.970 22.017 22.688 1.00 94.62 379 VAL A O 1
ATOM 2955 N N . PRO A 1 380 ? 6.158 23.177 21.184 1.00 93.69 380 PRO A N 1
ATOM 2956 C CA . PRO A 1 380 ? 5.476 24.439 21.470 1.00 93.69 380 PRO A CA 1
ATOM 2957 C C . PRO A 1 380 ? 3.967 24.369 21.189 1.00 93.69 380 PRO A C 1
ATOM 2959 O O . PRO A 1 380 ? 3.545 23.739 20.218 1.00 93.69 380 PRO A O 1
ATOM 2962 N N . ASP A 1 381 ? 3.152 25.061 21.987 1.00 89.00 381 ASP A N 1
ATOM 2963 C CA . ASP A 1 381 ? 1.685 25.066 21.838 1.00 89.00 381 ASP A CA 1
ATOM 2964 C C . ASP A 1 381 ? 1.229 25.601 20.470 1.00 89.00 381 ASP A C 1
ATOM 2966 O O . ASP A 1 381 ? 0.265 25.117 19.885 1.00 89.00 381 ASP A O 1
ATOM 2970 N N . ASN A 1 382 ? 1.974 26.556 19.911 1.00 91.88 382 ASN A N 1
ATOM 2971 C CA . ASN A 1 382 ? 1.720 27.159 18.604 1.00 91.88 382 ASN A CA 1
ATOM 2972 C C . ASN A 1 382 ? 2.399 26.425 17.431 1.00 91.88 382 ASN A C 1
ATOM 2974 O O . ASN A 1 382 ? 2.443 26.960 16.321 1.00 91.88 382 ASN A O 1
ATOM 2978 N N . ALA A 1 383 ? 2.975 25.240 17.654 1.00 94.56 383 ALA A N 1
ATOM 2979 C CA . ALA A 1 383 ? 3.615 24.484 16.588 1.00 94.56 383 ALA A CA 1
ATOM 2980 C C . ALA A 1 383 ? 2.588 24.052 15.530 1.00 94.56 383 ALA A C 1
ATOM 2982 O O . ALA A 1 383 ? 1.536 23.486 15.844 1.00 94.56 383 ALA A O 1
ATOM 2983 N N . ALA A 1 384 ? 2.928 24.279 14.259 1.00 95.38 384 ALA A N 1
ATOM 2984 C CA . ALA A 1 384 ? 2.131 23.798 13.140 1.00 95.38 384 ALA A CA 1
ATOM 2985 C C . ALA A 1 384 ? 2.031 22.267 13.181 1.00 95.38 384 ALA A C 1
ATOM 2987 O O . ALA A 1 384 ? 3.038 21.572 13.364 1.00 95.38 384 ALA A O 1
ATOM 2988 N N . HIS A 1 385 ? 0.817 21.759 12.996 1.00 96.19 385 HIS A N 1
ATOM 2989 C CA . HIS A 1 385 ? 0.528 20.336 13.061 1.00 96.19 385 HIS A CA 1
ATOM 2990 C C . HIS A 1 385 ? -0.613 19.930 12.128 1.00 96.19 385 HIS A C 1
ATOM 2992 O O . HIS A 1 385 ? -1.354 20.769 11.621 1.00 96.19 385 HIS A O 1
ATOM 2998 N N . GLU A 1 386 ? -0.729 18.624 11.909 1.00 96.50 386 GLU A N 1
ATOM 2999 C CA . GLU A 1 386 ? -1.793 17.976 11.142 1.00 96.50 386 GLU A CA 1
ATOM 3000 C C . GLU A 1 386 ? -2.339 16.809 11.976 1.00 96.50 386 GLU A C 1
ATOM 3002 O O . GLU A 1 386 ? -1.571 15.922 12.353 1.00 96.50 386 GLU A O 1
ATOM 3007 N N . ASP A 1 387 ? -3.642 16.796 12.264 1.00 97.88 387 ASP A N 1
ATOM 3008 C CA . ASP A 1 387 ? -4.300 15.612 12.827 1.00 97.88 387 ASP A CA 1
ATOM 3009 C C . ASP A 1 387 ? -4.582 14.622 11.689 1.00 97.88 387 ASP A C 1
ATOM 3011 O O . ASP A 1 387 ? -5.174 14.982 10.670 1.00 97.88 387 ASP A O 1
ATOM 3015 N N . LEU A 1 388 ? -4.101 13.386 11.832 1.00 98.50 388 LEU A N 1
ATOM 3016 C CA . LEU A 1 388 ? -3.999 12.454 10.710 1.00 98.50 388 LEU A CA 1
ATOM 3017 C C . LEU A 1 388 ? -5.263 11.625 10.478 1.00 98.50 388 LEU A C 1
ATOM 3019 O O . LEU A 1 388 ? -5.531 11.283 9.327 1.00 98.50 388 LEU A O 1
ATOM 3023 N N . LEU A 1 389 ? -6.032 11.278 11.519 1.00 98.75 389 LEU A N 1
ATOM 3024 C CA . LEU A 1 389 ? -7.307 10.585 11.328 1.00 98.75 389 LEU A CA 1
ATOM 3025 C C . LEU A 1 389 ? -8.396 11.600 11.010 1.00 98.75 389 LEU A C 1
ATOM 3027 O O . LEU A 1 389 ? -8.682 12.486 11.820 1.00 98.75 389 LEU A O 1
ATOM 3031 N N . VAL A 1 390 ? -9.036 11.414 9.858 1.00 98.75 390 VAL A N 1
ATOM 3032 C CA . VAL A 1 390 ? -10.138 12.253 9.388 1.00 98.75 390 VAL A CA 1
ATOM 3033 C C . VAL A 1 390 ? -11.459 11.473 9.375 1.00 98.75 390 VAL A C 1
ATOM 3035 O O . VAL A 1 390 ? -11.438 10.250 9.209 1.00 98.75 390 VAL A O 1
ATOM 3038 N N . PRO A 1 391 ? -12.612 12.156 9.515 1.00 98.81 391 PRO A N 1
ATOM 3039 C CA . PRO A 1 391 ? -13.932 11.536 9.411 1.00 98.81 391 PRO A CA 1
ATOM 3040 C C . PRO A 1 391 ? -14.145 10.836 8.070 1.00 98.81 391 PRO A C 1
ATOM 3042 O O . PRO A 1 391 ? -14.080 11.493 7.036 1.00 98.81 391 PRO A O 1
ATOM 3045 N N . ILE A 1 392 ? -14.457 9.535 8.086 1.00 98.81 392 ILE A N 1
ATOM 3046 C CA . ILE A 1 392 ? -14.799 8.744 6.890 1.00 98.81 392 ILE A CA 1
ATOM 3047 C C . ILE A 1 392 ? -16.288 8.436 6.848 1.00 98.81 392 ILE A C 1
ATOM 3049 O O . ILE A 1 392 ? -16.963 8.775 5.874 1.00 98.81 392 ILE A O 1
ATOM 3053 N N . PHE A 1 393 ? -16.803 7.843 7.925 1.00 98.88 393 PHE A N 1
ATOM 3054 C CA . PHE A 1 393 ? -18.226 7.592 8.122 1.00 98.88 393 PHE A CA 1
ATOM 3055 C C . PHE A 1 393 ? -18.708 8.277 9.392 1.00 98.88 393 PHE A C 1
ATOM 3057 O O . PHE A 1 393 ? -17.997 8.314 10.403 1.00 98.88 393 PHE A O 1
ATOM 3064 N N . ARG A 1 394 ? -19.934 8.795 9.338 1.00 98.69 394 ARG A N 1
ATOM 3065 C CA . ARG A 1 394 ? -20.697 9.229 10.504 1.00 98.69 394 ARG A CA 1
ATOM 3066 C C . ARG A 1 394 ? -22.067 8.583 10.481 1.00 98.69 394 ARG A C 1
ATOM 3068 O O . ARG A 1 394 ? -22.775 8.687 9.481 1.00 98.69 394 ARG A O 1
ATOM 3075 N N . GLN A 1 395 ? -22.414 7.890 11.558 1.00 97.81 395 GLN A N 1
ATOM 3076 C CA . GLN A 1 395 ? -23.642 7.112 11.690 1.00 97.81 395 GLN A CA 1
ATOM 3077 C C . GLN A 1 395 ? -23.853 6.173 10.491 1.00 97.81 395 GLN A C 1
ATOM 3079 O O . GLN A 1 395 ? -24.939 6.114 9.915 1.00 97.81 395 GLN A O 1
ATOM 3084 N N . GLY A 1 396 ? -22.780 5.502 10.054 1.00 97.62 396 GLY A N 1
ATOM 3085 C CA . GLY A 1 396 ? -22.803 4.601 8.901 1.00 97.62 396 GLY A CA 1
ATOM 3086 C C . GLY A 1 396 ? -22.923 5.259 7.526 1.00 97.62 396 GLY A C 1
ATOM 3087 O O . GLY A 1 396 ? -22.960 4.554 6.522 1.00 97.62 396 GLY A O 1
ATOM 3088 N N . LYS A 1 397 ? -22.945 6.594 7.435 1.00 98.38 397 LYS A N 1
ATOM 3089 C CA . LYS A 1 397 ? -22.979 7.326 6.161 1.00 98.38 397 LYS A CA 1
ATOM 3090 C C . LYS A 1 397 ? -21.612 7.904 5.838 1.00 98.38 397 LYS A C 1
ATOM 3092 O O . LYS A 1 397 ? -20.995 8.538 6.694 1.00 98.38 397 LYS A O 1
ATOM 3097 N N . ARG A 1 398 ? -21.146 7.715 4.603 1.00 98.56 398 ARG A N 1
ATOM 3098 C CA . ARG A 1 398 ? -19.881 8.292 4.144 1.00 98.56 398 ARG A CA 1
ATOM 3099 C C . ARG A 1 398 ? -19.965 9.819 4.155 1.00 98.56 398 ARG A C 1
ATOM 3101 O O . ARG A 1 398 ? -20.863 10.398 3.551 1.00 98.56 398 ARG A O 1
ATOM 3108 N N . VAL A 1 399 ? -19.005 10.452 4.823 1.00 98.62 399 VAL A N 1
ATOM 3109 C CA . VAL A 1 399 ? -18.815 11.915 4.860 1.00 98.62 399 VAL A CA 1
ATOM 3110 C C . VAL A 1 399 ? -17.505 12.353 4.197 1.00 98.62 399 VAL A C 1
ATOM 3112 O O . VAL A 1 399 ? -17.305 13.540 3.965 1.00 98.62 399 VAL A O 1
ATOM 3115 N N . TYR A 1 400 ? -16.623 11.403 3.874 1.00 98.44 400 TYR A N 1
ATOM 3116 C CA . TYR A 1 400 ? -15.361 11.643 3.178 1.00 98.44 400 TYR A CA 1
ATOM 3117 C C . TYR A 1 400 ? -15.513 11.525 1.666 1.00 98.44 400 TYR A C 1
ATOM 3119 O O . TYR A 1 400 ? -16.058 10.538 1.166 1.00 98.44 400 TYR A O 1
ATOM 3127 N N . GLU A 1 401 ? -14.995 12.500 0.927 1.00 98.19 401 GLU A N 1
ATOM 3128 C CA . GLU A 1 401 ? -14.864 12.419 -0.526 1.00 98.19 401 GLU A CA 1
ATOM 3129 C C . GLU A 1 401 ? -13.595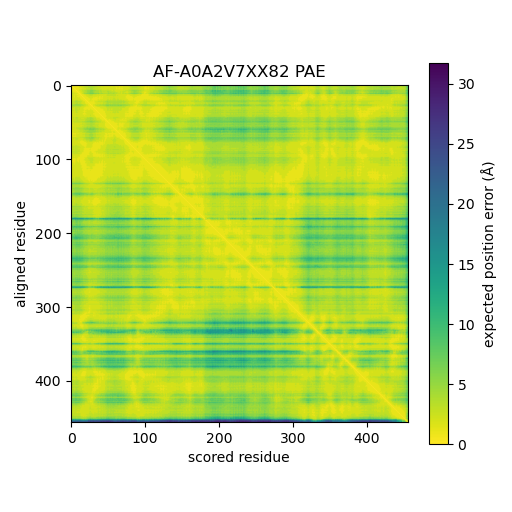 11.645 -0.894 1.00 98.19 401 GLU A C 1
ATOM 3131 O O . GLU A 1 401 ? -12.497 11.992 -0.461 1.00 98.19 401 GLU A O 1
ATOM 3136 N N . LEU A 1 402 ? -13.751 10.574 -1.678 1.00 97.94 402 LEU A N 1
ATOM 3137 C CA . LEU A 1 402 ? -12.627 9.747 -2.101 1.00 97.94 402 LEU A CA 1
ATOM 3138 C C . LEU A 1 402 ? -11.751 10.520 -3.101 1.00 97.94 402 LEU A C 1
ATOM 3140 O O . LEU A 1 402 ? -12.258 10.926 -4.150 1.00 97.94 402 LEU A O 1
ATOM 3144 N N . PRO A 1 403 ? -10.449 10.704 -2.820 1.00 98.00 403 PRO A N 1
ATOM 3145 C CA . PRO A 1 403 ? -9.541 11.336 -3.761 1.00 98.00 403 PRO A CA 1
ATOM 3146 C C . PRO A 1 403 ? -9.284 10.419 -4.961 1.00 98.00 403 PRO A C 1
ATOM 3148 O O . PRO A 1 403 ? -9.371 9.194 -4.871 1.00 98.00 403 PRO A O 1
ATOM 3151 N N . SER A 1 404 ? -8.896 11.009 -6.089 1.00 98.06 404 SER A N 1
ATOM 3152 C CA . SER A 1 404 ? -8.388 10.241 -7.223 1.00 98.06 404 SER A CA 1
ATOM 3153 C C . SER A 1 404 ? -7.055 9.571 -6.878 1.00 98.06 404 SER A C 1
ATOM 3155 O O . SER A 1 404 ? -6.281 10.059 -6.050 1.00 98.06 404 SER A O 1
ATOM 3157 N N . ILE A 1 405 ? -6.731 8.479 -7.571 1.00 97.88 405 ILE A N 1
ATOM 3158 C CA . ILE A 1 405 ? -5.459 7.774 -7.365 1.00 97.88 405 ILE A CA 1
ATOM 3159 C C . ILE A 1 405 ? -4.232 8.671 -7.620 1.00 97.88 405 ILE A C 1
ATOM 3161 O O . ILE A 1 405 ? -3.201 8.511 -6.968 1.00 97.88 405 ILE A O 1
ATOM 3165 N N . GLU A 1 406 ? -4.356 9.672 -8.498 1.00 98.25 406 GLU A N 1
ATOM 3166 C CA . GLU A 1 406 ? -3.311 10.675 -8.725 1.00 98.25 406 GLU A CA 1
ATOM 3167 C C . GLU A 1 406 ? -3.146 11.616 -7.528 1.00 98.25 406 GLU A C 1
ATOM 3169 O O . GLU A 1 406 ? -2.023 11.861 -7.096 1.00 98.25 406 GLU A O 1
ATOM 3174 N N . GLN A 1 407 ? -4.244 12.080 -6.920 1.00 98.50 407 GLN A N 1
ATOM 3175 C CA . GLN A 1 407 ? -4.179 12.883 -5.692 1.00 98.50 407 GLN A CA 1
ATOM 3176 C C . GLN A 1 407 ? -3.529 12.097 -4.544 1.00 98.50 407 GLN A C 1
ATOM 3178 O O . GLN A 1 407 ? -2.716 12.651 -3.801 1.00 98.50 407 GLN A O 1
ATOM 3183 N N . ILE A 1 408 ? -3.822 10.796 -4.436 1.00 98.75 408 ILE A N 1
ATOM 3184 C CA . ILE A 1 408 ? -3.182 9.895 -3.467 1.00 98.75 408 ILE A CA 1
ATOM 3185 C C . ILE A 1 408 ? -1.668 9.811 -3.723 1.00 98.75 408 ILE A C 1
ATOM 3187 O O . ILE A 1 408 ? -0.869 9.946 -2.793 1.00 98.75 408 ILE A O 1
ATOM 3191 N N . ARG A 1 409 ? -1.243 9.644 -4.983 1.00 97.88 409 ARG A N 1
ATOM 3192 C CA . ARG A 1 409 ? 0.183 9.623 -5.362 1.00 97.88 409 ARG A CA 1
ATOM 3193 C C . ARG A 1 409 ? 0.887 10.941 -5.066 1.00 97.88 409 ARG A C 1
ATOM 3195 O O . ARG A 1 409 ? 1.999 10.920 -4.536 1.00 97.88 409 ARG A O 1
ATOM 3202 N N . THR A 1 410 ? 0.253 12.072 -5.372 1.00 98.38 410 THR A N 1
ATOM 3203 C CA . THR A 1 410 ? 0.781 13.403 -5.052 1.00 98.38 410 THR A CA 1
ATOM 3204 C C . THR A 1 410 ? 0.943 13.571 -3.545 1.00 98.38 410 THR A C 1
ATOM 3206 O O . THR A 1 410 ? 2.002 14.008 -3.097 1.00 98.38 410 THR A O 1
ATOM 3209 N N . ARG A 1 411 ? -0.052 13.153 -2.747 1.00 98.31 411 ARG A N 1
ATOM 3210 C CA . ARG A 1 411 ? 0.047 13.156 -1.281 1.00 98.31 411 ARG A CA 1
ATOM 3211 C C . ARG A 1 411 ? 1.210 12.291 -0.803 1.00 98.31 411 ARG A C 1
ATOM 3213 O O . ARG A 1 411 ? 1.982 12.749 0.031 1.00 98.31 411 ARG A O 1
ATOM 3220 N N . ARG A 1 412 ? 1.377 11.087 -1.357 1.00 98.19 412 ARG A N 1
ATOM 3221 C CA . ARG A 1 412 ? 2.482 10.179 -1.018 1.00 98.19 412 ARG A CA 1
ATOM 3222 C C . ARG A 1 412 ? 3.848 10.794 -1.283 1.00 98.19 412 ARG A C 1
ATOM 3224 O O . ARG A 1 412 ? 4.714 10.720 -0.414 1.00 98.19 412 ARG A O 1
ATOM 3231 N N . ALA A 1 413 ? 4.040 11.411 -2.447 1.00 97.81 413 ALA A N 1
ATOM 3232 C CA . ALA A 1 413 ? 5.280 12.114 -2.769 1.00 97.81 413 ALA A CA 1
ATOM 3233 C C . ALA A 1 413 ? 5.539 13.265 -1.782 1.00 97.81 413 ALA A C 1
ATOM 3235 O O . ALA A 1 413 ? 6.567 13.272 -1.109 1.00 97.81 413 ALA A O 1
ATOM 3236 N N . ALA A 1 414 ? 4.552 14.148 -1.591 1.00 97.62 414 ALA A N 1
ATOM 3237 C CA . ALA A 1 414 ? 4.659 15.278 -0.669 1.00 97.62 414 ALA A CA 1
ATOM 3238 C C . ALA A 1 414 ? 4.914 14.844 0.784 1.00 97.62 414 ALA A C 1
ATOM 3240 O O . ALA A 1 414 ? 5.632 15.517 1.517 1.00 97.62 414 ALA A O 1
ATOM 3241 N N . GLN A 1 415 ? 4.343 13.718 1.220 1.00 96.25 415 GLN A N 1
ATOM 3242 C CA . GLN A 1 415 ? 4.600 13.159 2.544 1.00 96.25 415 GLN A CA 1
ATOM 3243 C C . GLN A 1 415 ? 6.037 12.653 2.654 1.00 96.25 415 GLN A C 1
ATOM 3245 O O . GLN A 1 415 ? 6.716 13.045 3.594 1.00 96.25 415 GLN A O 1
ATOM 3250 N N . LEU A 1 416 ? 6.536 11.857 1.701 1.00 96.44 416 LEU A N 1
ATOM 3251 C CA . LEU A 1 416 ? 7.923 11.367 1.722 1.00 96.44 416 LEU A CA 1
ATOM 3252 C C . LEU A 1 416 ? 8.965 12.497 1.689 1.00 96.44 416 LEU A C 1
ATOM 3254 O O . LEU A 1 416 ? 10.009 12.371 2.333 1.00 96.44 416 LEU A O 1
ATOM 3258 N N . ASP A 1 417 ? 8.673 13.605 1.007 1.00 95.50 417 ASP A N 1
ATOM 3259 C CA . ASP A 1 417 ? 9.553 14.779 0.941 1.00 95.50 417 ASP A CA 1
ATOM 3260 C C . ASP A 1 417 ? 9.695 15.503 2.291 1.00 95.50 417 ASP A C 1
ATOM 3262 O O . ASP A 1 417 ? 10.698 16.175 2.534 1.00 95.50 417 ASP A O 1
ATOM 3266 N N . ARG A 1 418 ? 8.743 15.322 3.219 1.00 94.38 418 ARG A N 1
ATOM 3267 C CA . ARG A 1 418 ? 8.818 15.884 4.582 1.00 94.38 418 ARG A CA 1
ATOM 3268 C C . ARG A 1 418 ? 9.824 15.156 5.477 1.00 94.38 418 ARG A C 1
ATOM 3270 O O . ARG A 1 418 ? 10.151 15.668 6.548 1.00 94.38 418 ARG A O 1
ATOM 3277 N N . PHE A 1 419 ? 10.298 13.973 5.083 1.00 94.62 419 PHE A N 1
ATOM 3278 C CA . PHE A 1 419 ? 11.195 13.155 5.897 1.00 94.62 419 PHE A CA 1
ATOM 3279 C C . PHE A 1 419 ? 12.627 13.186 5.364 1.00 94.62 419 PHE A C 1
ATOM 3281 O O . PHE A 1 419 ? 12.887 13.037 4.168 1.00 94.62 419 PHE A O 1
ATOM 3288 N N . HIS A 1 420 ? 13.573 13.315 6.295 1.00 93.56 420 HIS A N 1
ATOM 3289 C CA . HIS A 1 420 ? 15.001 13.242 6.010 1.00 93.56 420 HIS A CA 1
ATOM 3290 C C . HIS A 1 420 ? 15.372 11.898 5.359 1.00 93.56 420 HIS A C 1
ATOM 3292 O O . HIS A 1 420 ? 14.840 10.849 5.729 1.00 93.56 420 HIS A O 1
ATOM 3298 N N . ASP A 1 421 ? 16.343 11.900 4.444 1.00 92.00 421 ASP A N 1
ATOM 3299 C CA . ASP A 1 421 ? 16.765 10.713 3.679 1.00 92.00 421 ASP A CA 1
ATOM 3300 C C . ASP A 1 421 ? 17.188 9.533 4.551 1.00 92.00 421 ASP A C 1
ATOM 3302 O O . ASP A 1 421 ? 17.012 8.371 4.190 1.00 92.00 421 ASP A O 1
ATOM 3306 N N . GLY A 1 422 ? 17.674 9.817 5.753 1.00 94.50 422 GLY A N 1
ATOM 3307 C CA . GLY A 1 422 ? 18.016 8.776 6.705 1.00 94.50 422 GLY A CA 1
ATOM 3308 C C . GLY A 1 422 ? 16.820 7.983 7.258 1.00 94.50 422 GLY A C 1
ATOM 3309 O O . GLY A 1 422 ? 17.044 6.881 7.736 1.00 94.50 422 GLY A O 1
ATOM 3310 N N . VAL A 1 423 ? 15.575 8.466 7.154 1.00 95.44 423 VAL A N 1
ATOM 3311 C CA . VAL A 1 423 ? 14.358 7.654 7.395 1.00 95.44 423 VAL A CA 1
ATOM 3312 C C . VAL A 1 423 ? 14.045 6.774 6.175 1.00 95.44 423 VAL A C 1
ATOM 3314 O O . VAL A 1 423 ? 13.499 5.684 6.312 1.00 95.44 423 VAL A O 1
ATOM 3317 N N . LYS A 1 424 ? 14.416 7.224 4.970 1.00 94.62 424 LYS A N 1
ATOM 3318 C CA . LYS A 1 424 ? 14.099 6.559 3.695 1.00 94.62 424 LYS A CA 1
ATOM 3319 C C . LYS A 1 424 ? 15.127 5.499 3.273 1.00 94.62 424 LYS A C 1
ATOM 3321 O O . LYS A 1 424 ? 14.823 4.677 2.413 1.00 94.62 424 LYS A O 1
ATOM 3326 N N . ARG A 1 425 ? 16.336 5.506 3.849 1.00 92.81 425 ARG A N 1
ATOM 3327 C CA . ARG A 1 425 ? 17.402 4.540 3.521 1.00 92.81 425 ARG A CA 1
ATOM 3328 C C . ARG A 1 425 ? 17.018 3.103 3.887 1.00 92.81 425 ARG A C 1
ATOM 3330 O O . ARG A 1 425 ? 16.344 2.869 4.882 1.00 92.81 425 ARG A O 1
ATOM 3337 N N . PHE A 1 426 ? 17.516 2.139 3.115 1.00 92.19 426 PHE A N 1
ATOM 3338 C CA . PHE A 1 426 ? 17.201 0.721 3.323 1.00 92.19 426 PHE A CA 1
ATOM 3339 C C . PHE A 1 426 ? 17.965 0.094 4.487 1.00 92.19 426 PHE A C 1
ATOM 3341 O O . PHE A 1 426 ? 17.423 -0.739 5.201 1.00 92.19 426 PHE A O 1
ATOM 3348 N N . VAL A 1 427 ? 19.226 0.488 4.680 1.00 91.69 427 VAL A N 1
ATOM 3349 C CA . VAL A 1 427 ? 20.098 -0.093 5.706 1.00 91.69 427 VAL A CA 1
ATOM 3350 C C . VAL A 1 427 ? 20.094 0.802 6.939 1.00 91.69 427 VAL A C 1
ATOM 3352 O O . VAL A 1 427 ? 20.473 1.973 6.864 1.00 91.69 427 VAL A O 1
ATOM 3355 N N . ASN A 1 428 ? 19.693 0.237 8.080 1.00 92.38 428 ASN A N 1
ATOM 3356 C CA . ASN A 1 428 ? 19.657 0.903 9.385 1.00 92.38 428 ASN A CA 1
ATOM 3357 C C . ASN A 1 428 ? 18.936 2.266 9.361 1.00 92.38 428 ASN A C 1
ATOM 3359 O O . ASN A 1 428 ? 19.551 3.268 9.739 1.00 92.38 428 ASN A O 1
ATOM 3363 N N . PRO A 1 429 ? 17.681 2.379 8.887 1.00 94.62 429 PRO A N 1
ATOM 3364 C CA . PRO A 1 429 ? 16.984 3.664 8.838 1.00 94.62 429 PRO A CA 1
ATOM 3365 C C . PRO A 1 429 ? 16.913 4.337 10.216 1.00 94.62 429 PRO A C 1
ATOM 3367 O O . PRO A 1 429 ? 16.786 3.683 11.253 1.00 94.62 429 PRO A O 1
ATOM 3370 N N . HIS A 1 430 ? 17.000 5.667 10.239 1.00 92.31 430 HIS A N 1
ATOM 3371 C CA . HIS A 1 430 ? 16.723 6.435 11.446 1.00 92.31 430 HIS A CA 1
ATOM 3372 C C . HIS A 1 430 ? 15.264 6.238 11.846 1.00 92.31 430 HIS A C 1
ATOM 3374 O O . HIS A 1 430 ? 14.357 6.387 11.027 1.00 92.31 430 HIS A O 1
ATOM 3380 N N . ARG A 1 431 ? 15.047 5.930 13.126 1.00 91.81 431 ARG A N 1
ATOM 3381 C CA . ARG A 1 431 ? 13.704 5.822 13.689 1.00 91.81 431 ARG A CA 1
ATOM 3382 C C . ARG A 1 431 ? 13.094 7.212 13.784 1.00 91.81 431 ARG A C 1
ATOM 3384 O O . ARG A 1 431 ? 13.637 8.077 14.472 1.00 91.81 431 ARG A O 1
ATOM 3391 N N . TYR A 1 432 ? 11.985 7.410 13.086 1.00 94.69 432 TYR A N 1
ATOM 3392 C CA . TYR A 1 432 ? 11.192 8.618 13.231 1.00 94.69 432 TYR A CA 1
ATOM 3393 C C . TYR A 1 432 ? 10.582 8.666 14.646 1.00 94.69 432 TYR A C 1
ATOM 3395 O O . TYR A 1 432 ? 10.068 7.640 15.100 1.00 94.69 432 TYR A O 1
ATOM 3403 N N . PRO A 1 433 ? 10.667 9.795 15.374 1.00 94.12 433 PRO A N 1
ATOM 3404 C CA . PRO A 1 433 ? 10.121 9.881 16.724 1.00 94.12 433 PRO A CA 1
ATOM 3405 C C . PRO A 1 433 ? 8.592 9.794 16.728 1.00 94.12 433 PRO A C 1
ATOM 3407 O O . PRO A 1 433 ? 7.916 10.694 16.235 1.00 94.12 433 PRO A O 1
ATOM 3410 N N . VAL A 1 434 ? 8.060 8.739 17.341 1.00 96.12 434 VAL A N 1
ATOM 3411 C CA . VAL A 1 434 ? 6.624 8.554 17.583 1.00 96.12 434 VAL A CA 1
ATOM 3412 C C . VAL A 1 434 ? 6.434 8.219 19.049 1.00 96.12 434 VAL A C 1
ATOM 3414 O O . VAL A 1 434 ? 7.092 7.317 19.571 1.00 96.12 434 VAL A O 1
ATOM 3417 N N . GLY A 1 435 ? 5.555 8.951 19.725 1.00 96.94 435 GLY A N 1
ATOM 3418 C CA . GLY A 1 435 ? 5.326 8.753 21.149 1.00 96.94 435 GLY A CA 1
ATOM 3419 C C . GLY A 1 435 ? 3.897 9.018 21.578 1.00 96.94 435 GLY A C 1
ATOM 3420 O O . GLY A 1 435 ? 3.066 9.504 20.812 1.00 96.94 435 GLY A O 1
ATOM 3421 N N . LEU A 1 436 ? 3.618 8.672 22.828 1.00 97.88 436 LEU A N 1
ATOM 3422 C CA . LEU A 1 436 ? 2.350 8.975 23.472 1.00 97.88 436 LEU A CA 1
ATOM 3423 C C . LEU A 1 436 ? 2.397 10.393 24.030 1.00 97.88 436 LEU A C 1
ATOM 3425 O O . LEU A 1 436 ? 3.417 10.831 24.559 1.00 97.88 436 LEU A O 1
ATOM 3429 N N . GLU A 1 437 ? 1.278 11.087 23.957 1.00 97.62 437 GLU A N 1
ATOM 3430 C CA . GLU A 1 437 ? 1.036 12.267 24.769 1.00 97.62 437 GLU A CA 1
ATOM 3431 C C . GLU A 1 437 ? 1.147 11.912 26.268 1.00 97.62 437 GLU A C 1
ATOM 3433 O O . GLU A 1 437 ? 0.869 10.780 26.679 1.00 97.62 437 GLU A O 1
ATOM 3438 N N . LYS A 1 438 ? 1.624 12.854 27.093 1.00 97.00 438 LYS A N 1
ATOM 3439 C CA . LYS A 1 438 ? 1.973 12.605 28.502 1.00 97.00 438 LYS A CA 1
ATOM 3440 C C . LYS A 1 438 ? 0.813 12.056 29.338 1.00 97.00 438 LYS A C 1
ATOM 3442 O O . LYS A 1 438 ? 1.032 11.097 30.080 1.00 97.00 438 LYS A O 1
ATOM 3447 N N . ASN A 1 439 ? -0.388 12.618 29.232 1.00 96.81 439 ASN A N 1
ATOM 3448 C CA . ASN A 1 439 ? -1.550 12.154 29.989 1.00 96.81 439 ASN A CA 1
ATOM 3449 C C . ASN A 1 439 ? -1.973 10.746 29.548 1.00 96.81 439 ASN A C 1
ATOM 3451 O O . ASN A 1 439 ? -2.283 9.906 30.393 1.00 96.81 439 ASN A O 1
ATOM 3455 N N . LEU A 1 440 ? -1.912 10.440 28.249 1.00 97.50 440 LEU A N 1
ATOM 3456 C CA . LEU A 1 440 ? -2.136 9.092 27.726 1.00 97.50 440 LEU A CA 1
ATOM 3457 C C . LEU A 1 440 ? -1.060 8.105 28.202 1.00 97.50 440 LEU A C 1
ATOM 3459 O O . LEU A 1 440 ? -1.380 6.967 28.557 1.00 97.50 440 LEU A O 1
ATOM 3463 N N . PHE A 1 441 ? 0.210 8.515 28.240 1.00 96.75 441 PHE A N 1
ATOM 3464 C CA . PHE A 1 441 ? 1.299 7.698 28.777 1.00 96.75 441 PHE A CA 1
ATOM 3465 C C . PHE A 1 441 ? 1.055 7.345 30.253 1.00 96.75 441 PHE A C 1
ATOM 3467 O O . PHE A 1 441 ? 1.173 6.178 30.643 1.00 96.75 441 PHE A O 1
ATOM 3474 N N . ASP A 1 442 ? 0.666 8.329 31.064 1.00 95.56 442 ASP A N 1
ATOM 3475 C CA . ASP A 1 442 ? 0.369 8.134 32.486 1.00 95.56 442 ASP A CA 1
ATOM 3476 C C . ASP A 1 442 ? -0.874 7.266 32.690 1.00 95.56 442 ASP A C 1
ATOM 3478 O O . ASP A 1 442 ? -0.849 6.330 33.491 1.00 95.56 442 ASP A O 1
ATOM 3482 N N . LEU A 1 443 ? -1.939 7.512 31.918 1.00 96.00 443 LEU A N 1
ATOM 3483 C CA . LEU A 1 443 ? -3.153 6.696 31.911 1.00 96.00 443 LEU A CA 1
ATOM 3484 C C . LEU A 1 443 ? -2.825 5.238 31.588 1.00 96.00 443 LEU A C 1
ATOM 3486 O O . LEU A 1 443 ? -3.238 4.332 32.313 1.00 96.00 443 LEU A O 1
ATOM 3490 N N . LYS A 1 444 ? -2.056 5.000 30.521 1.00 95.75 444 LYS A N 1
ATOM 3491 C CA . LYS A 1 444 ? -1.618 3.658 30.132 1.00 95.75 444 LYS A CA 1
ATOM 3492 C C . LYS A 1 444 ? -0.819 3.001 31.254 1.00 95.75 444 LYS A C 1
ATOM 3494 O O . LYS A 1 444 ? -1.094 1.853 31.592 1.00 95.75 444 LYS A O 1
ATOM 3499 N N . THR A 1 445 ? 0.139 3.717 31.836 1.00 94.38 445 THR A N 1
ATOM 3500 C CA . THR A 1 445 ? 0.986 3.207 32.924 1.00 94.38 445 THR A CA 1
ATOM 3501 C C . THR A 1 445 ? 0.148 2.813 34.135 1.00 94.38 445 THR A C 1
ATOM 3503 O O . THR A 1 445 ? 0.277 1.695 34.631 1.00 94.38 445 THR A O 1
ATOM 3506 N N . ARG A 1 446 ? -0.776 3.682 34.555 1.00 94.94 446 ARG A N 1
ATOM 3507 C CA . ARG A 1 446 ? -1.696 3.412 35.659 1.00 94.94 446 ARG A CA 1
ATOM 3508 C C . ARG A 1 446 ? -2.555 2.174 35.398 1.00 94.94 446 ARG A C 1
ATOM 3510 O O . ARG A 1 446 ? -2.565 1.273 36.227 1.00 94.94 446 ARG A O 1
ATOM 3517 N N . LEU A 1 447 ? -3.193 2.068 34.229 1.00 94.81 447 LEU A N 1
ATOM 3518 C CA . LEU A 1 447 ? -4.008 0.894 33.885 1.00 94.81 447 LEU A CA 1
ATOM 3519 C C . LEU A 1 447 ? -3.188 -0.408 33.837 1.00 94.81 447 LEU A C 1
ATOM 3521 O O . LEU A 1 447 ? -3.714 -1.474 34.156 1.00 94.81 447 LEU A O 1
ATOM 3525 N N . ILE A 1 448 ? -1.905 -0.349 33.455 1.00 93.25 448 ILE A N 1
ATOM 3526 C CA . ILE A 1 448 ? -1.001 -1.510 33.515 1.00 93.25 448 ILE A CA 1
ATOM 3527 C C . ILE A 1 448 ? -0.744 -1.926 34.967 1.00 93.25 448 ILE A C 1
ATOM 3529 O O . ILE A 1 448 ? -0.780 -3.121 35.261 1.00 93.25 448 ILE A O 1
ATOM 3533 N N . LEU A 1 449 ? -0.467 -0.968 35.857 1.00 92.75 449 LEU A N 1
ATOM 3534 C CA . LEU A 1 449 ? -0.218 -1.232 37.278 1.00 92.75 449 LEU A CA 1
ATOM 3535 C C . LEU A 1 449 ? -1.463 -1.806 37.964 1.00 92.75 449 LEU A C 1
ATOM 3537 O O . LEU A 1 449 ? -1.361 -2.854 38.603 1.00 92.75 449 LEU A O 1
ATOM 3541 N N . GLU A 1 450 ? -2.634 -1.200 37.736 1.00 92.56 450 GLU A N 1
ATOM 3542 C CA . GLU A 1 450 ? -3.928 -1.672 38.251 1.00 92.56 450 GLU A CA 1
ATOM 3543 C C . GLU A 1 450 ? -4.194 -3.125 37.833 1.00 92.56 450 GLU A C 1
ATOM 3545 O O . GLU A 1 450 ? -4.473 -3.984 38.669 1.00 92.56 450 GLU A O 1
ATOM 3550 N N . ALA A 1 451 ? -4.041 -3.442 36.544 1.00 90.62 451 ALA A N 1
ATOM 3551 C CA . ALA A 1 451 ? -4.296 -4.789 36.038 1.00 90.62 451 ALA A CA 1
ATOM 3552 C C . ALA A 1 451 ? -3.216 -5.820 36.427 1.00 90.62 451 ALA A C 1
ATOM 3554 O O . ALA A 1 451 ? -3.456 -7.021 36.309 1.00 90.62 451 ALA A O 1
ATOM 3555 N N . ARG A 1 452 ? -2.048 -5.381 36.918 1.00 89.31 452 ARG A N 1
ATOM 3556 C CA . ARG A 1 452 ? -1.026 -6.243 37.542 1.00 89.31 452 ARG A CA 1
ATOM 3557 C C . ARG A 1 452 ? -1.175 -6.357 39.063 1.00 89.31 452 ARG A C 1
ATOM 3559 O O . ARG A 1 452 ? -0.404 -7.088 39.678 1.00 89.31 452 ARG A O 1
ATOM 3566 N N . GLY A 1 453 ? -2.138 -5.658 39.668 1.00 83.94 453 GLY A N 1
ATOM 3567 C CA . GLY A 1 453 ? -2.341 -5.641 41.118 1.00 83.94 453 GLY A CA 1
ATOM 3568 C C . GLY A 1 453 ? -1.262 -4.877 41.894 1.00 83.94 453 GLY A C 1
ATOM 3569 O O . GLY A 1 453 ? -1.108 -5.097 43.093 1.00 83.94 453 GLY A O 1
ATOM 3570 N N . ALA A 1 454 ? -0.496 -4.007 41.230 1.00 75.44 454 ALA A N 1
ATOM 3571 C CA . ALA A 1 454 ? 0.438 -3.113 41.905 1.00 75.44 454 ALA A CA 1
ATOM 3572 C C . ALA A 1 454 ? -0.330 -1.939 42.538 1.00 75.44 454 ALA A C 1
ATOM 3574 O O . ALA A 1 454 ? -1.284 -1.437 41.944 1.00 75.44 454 ALA A O 1
ATOM 3575 N N . ALA A 1 455 ? 0.082 -1.499 43.732 1.00 54.34 455 ALA A N 1
ATOM 3576 C CA . ALA A 1 455 ? -0.454 -0.278 44.333 1.00 54.34 455 ALA A CA 1
ATOM 3577 C C . ALA A 1 455 ? -0.103 0.927 43.442 1.00 54.34 455 ALA A C 1
ATOM 3579 O O . ALA A 1 455 ? 1.051 1.065 43.029 1.00 54.34 455 ALA A O 1
ATOM 3580 N N . VAL A 1 456 ? -1.113 1.737 43.116 1.00 53.25 456 VAL A N 1
ATOM 3581 C CA . VAL A 1 456 ? -1.033 2.910 42.226 1.00 53.25 456 VAL A CA 1
ATOM 3582 C C . VAL A 1 456 ? -0.774 4.173 43.021 1.00 53.25 456 VAL A C 1
ATOM 3584 O O . VAL A 1 456 ? -1.451 4.341 44.061 1.00 53.25 456 VAL A O 1
#

pLDDT: mean 96.4, std 4.18, range [53.25, 98.94]

Solvent-accessible surface area (backbone atoms only — not comparable to full-atom values): 23881 Å² total; per-residue (Å²): 104,52,69,57,30,49,78,66,74,41,30,69,23,30,26,29,33,33,32,29,30,74,53,43,53,81,69,34,34,51,32,30,40,30,38,57,70,60,48,50,56,49,59,78,64,51,61,56,48,71,69,55,48,55,53,52,54,73,67,72,81,65,55,70,70,54,51,54,52,43,57,72,42,61,62,51,35,31,29,30,30,43,58,49,24,36,69,43,60,55,70,46,64,45,33,38,37,35,29,35,35,33,60,57,56,65,49,45,63,60,50,49,54,43,35,29,52,21,15,41,25,12,30,43,24,34,47,34,37,59,36,43,73,83,39,51,30,30,41,56,13,58,95,59,23,72,52,72,66,39,25,44,50,30,51,52,18,23,41,45,24,52,29,66,24,25,54,48,61,66,39,20,69,78,67,67,42,50,66,50,84,70,74,56,63,72,56,38,70,73,40,100,38,64,56,57,30,50,46,53,44,43,72,77,38,46,90,59,29,44,43,71,21,59,82,86,46,48,70,61,31,47,54,43,50,52,55,43,31,52,56,38,42,76,71,76,37,62,50,48,29,39,29,39,62,68,82,62,56,46,61,51,26,45,54,49,48,52,54,35,41,77,71,72,38,79,80,41,40,31,32,38,37,61,91,38,47,36,66,57,42,35,51,34,56,72,72,62,30,49,64,52,34,39,40,30,22,54,46,41,48,41,30,62,94,54,73,63,41,68,56,48,75,44,68,6,23,40,24,49,83,97,54,70,78,41,74,32,70,47,86,48,96,50,69,89,65,36,55,70,48,40,49,72,46,40,40,40,43,91,82,36,37,30,37,37,34,63,78,77,50,86,78,64,54,33,29,27,33,87,90,40,83,85,48,62,46,81,50,64,91,85,57,72,67,44,73,47,54,39,70,36,25,53,64,43,38,77,71,49,82,82,73,54,68,65,56,27,28,52,41,24,52,60,41,56,71,75,50,61,66,54,31,71,35,72,76,83,28,45,77,70,51,60,21,27,15,50,69,49,44,51,51,45,51,50,55,51,34,55,78,67,70,44,93,126

Sequence (456 aa):
MAYGYWRSGKDRDDAIFHLYFRENPFDGGYTIAAGLEEVVRYLESLQFGRDDLDFLATLNLFSEDFLRHLEDLRLTCDIDAMPEGTVVFPHEPLVRVIGPILQAQIVETALLNIINFQSLIATKAARVVYAAKGDPVIDFGLRRAQGVNGGHAASRATYIGGCAGTSNVLAGADFRIPVKGTHAHSWVMAFDSELEAFEKYAEVMPENCLFLIDTYNTLQGAARAIEVGKRLRQRGHEMIGVRLDSGDLAYLSKEIRKMLDAAGFPKAVIGASNELDEHLIASLKEQGAKIDLWGVGTKLVTAFDQPALGGVYKLSAIRPPGKEWQYRIKISEQAIKTSNPGMLQVRRFAGADMIFDQLGGEPVHTIVDPLDLTRRRNVPDNAAHEDLLVPIFRQGKRVYELPSIEQIRTRRAAQLDRFHDGVKRFVNPHRYPVGLEKNLFDLKTRLILEARGAAV

Mean predicted aligned error: 4.02 Å

Foldseek 3Di:
DLQVCVVVVQQFWKFKKFWFFQAFPLNALWWFWDQVVVLLVCLLPDAQDPVNLVVVVVVVPHDPVVSVVRRPDHFQWWKWAFFGLFIDGGQAGRMMIIGRPSNVVVCFVVCQVRGWLLRLLLRQLLLQVVLLVPFAEEEAALVQAPDDVLSLSSQLSSVLSPHQFYCDVVNCVPQVGDHDDADDLVQCVVDPHNLVSLLVSCVVPVARAAAEQPSPNNVVSLVSSLVSQVVSVVVVGGHQAYEYADDDQLVSQVSSCVVCVVSPNNNRAYEYHYQDGSVVSNVSVVSVGRHRYYYYHNCSSCVVVGNTSRIDMDTAWIGDPPGDIDGDWDDDPDQSPIHFHANWWWKDFQQEIEIEHVVVPDFQQKFAASVDRVDIDHDDPPTDIDTRIDTQDHRSHGPDDRDRSVVSSVSNVVNVVSDDCQSSDSPNRDHGHYGYGPVSSVVSVVVVCVVVVHDD

Secondary structure (DSSP, 8-state):
-HHHHHHTT-TTSEEEEEEE-SS-GGG-S-EE---HHHHHHHHHT----HHHHHHHHHTT-S-HHHHHHHHT-----EEEEPPTT-EE-TT--SEEEEEEHHHHHHTHHHHHHHHHHHHHHHHHHHHHHHHTTTS-EEE--GGGSSHHHHHHHHHHHHHHHT-SEES-HHHHHHH-PPB-----HHHHTTSS-HHHHHHHHHHH-GGG-EEE--SS-HHHHHHHHHHHHHHHHHTT----EEEE-SS-HHHHHHHHHHHHHHTT-TT-EEEE-SS--HHHHHHHHHTT----EEEE-HHHHTTTT------EEEEEEEE-TTS--EE-----SSGGGSPPPSSEEEEEETTEEEEEEGGGSSPPSEEE-SS-TT-EEE--TT---EE--EEEEETTEE-SPPPPHHHHHHHHHHHHHTS-HHHH-SSSPPPP-EEEEHHHHHHHHHHHHHHTT---

Radius of gyration: 26.47 Å; Cα contacts (8 Å, |Δi|>4): 935; chains: 1; bounding box: 62×52×87 Å

Nearest PDB structures (foldseek):
  4mzy-assembly1_A  TM=9.685E-01  e=3.430E-55  Enterococcus faecalis V583
  4yub-assembly1_A  TM=8.871E-01  e=2.158E-35  Homo sapiens
  4yub-assembly1_B  TM=8.504E-01  e=1.263E-34  Homo sapiens
  2i14-assembly1_E  TM=8.945E-01  e=2.672E-27  Pyrococcus furiosus
  2i1o-assembly1_A  TM=8.689E-01  e=3.891E-26  Thermoplasma acidophilum